Protein AF-0000000075677876 (afdb_homodimer)

Foldseek 3Di:
DPPLDAADWDADPVQAIEGEPVPDDDDLVVVLVNVVSVLVVCLVVVRFKYKYKYFPVRCVNVVSCVVVPWDWADDDPTTTMIMDTRDPPDDDPDDGDDFEWEKEFEQEAEPLQWTKWFWWDCPPPDDTFTDTFITTDDPPDDRQRRHQVRCCQAWVWGKGFDFWLDKDWAAPPPPGGIYIYTY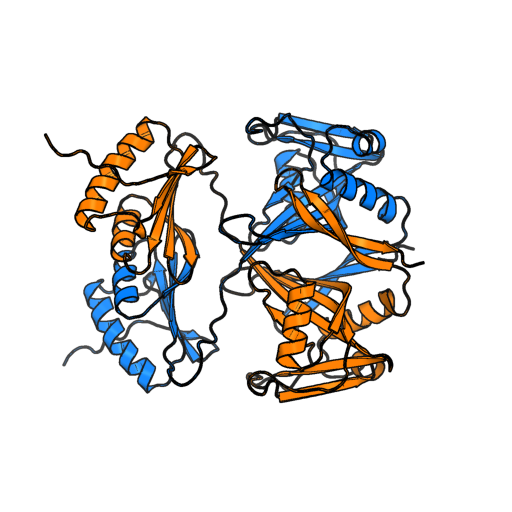TYIYTPDQHTDGDVNTTDDIDTGRLVCQLPPPRDDPVRNVSSVSCCCPPVPHQKGWDWDWDADPVVRHTDIDTDIDGHD/DPPLDAADWDADPVQAIEGEPVPDDDDLVVVLVNVVSVLVVCLVVVRFKYKYKYFPVRCVNVVSCVVVPWDWADDDPTTTMIMDTRDDPDDDPDDGDDFEWEKEFEQEAEPLQWTKWFWWDCPPPDDTFTDTFITTDDPPDDRQRRHQVRCCQAWVWGKGFDFWLDKDWAAPPPPGGIYIYTYTYIYTPDQHTDGDVNTTDDIDTGRLVCQLPPPRDDPVRNVSSVSCCCPPVPHQKGWDWDWDADPVVRHTDIDTDIDGHD

Organism: Branchiostoma floridae (NCBI:txid7739)

Secondary structure (DSSP, 8-state):
-----PPPEEE-TTS-EEEEGGG--S-HHHHHHHHHHHHHHHHHTT--EEEEEEEGGGTTHHHHHHHTT-EEEEEETTEEEEEEE--SSS---------EEEEEEEEEB-TTSEEEEEEES--SSS----B-SEEEPPTT--HHHHHHHHHHHHHS--EEEEEEEEEEEESS-STT-EEEEEEEEEEES-------TTTEEEEEEEEHHHHHT-TT--HHHHHHHHHHIIIIIS-SEEEEEEEEE-TTTSSEEEEEEEEE--/-----PPPEEE-TTS-EEEEGGG--S-HHHHHHHHHHHHHHHHHTT--EEEEEEEGGGTTHHHHHHHTT-EEEEEETTEEEEEEE--SSS---------EEEEEEEEEB-TTSEEEEEEES--SSS----B-SEEEPPTT--HHHHHHHHHHHHHS--EEEEEEEEEEEESS-STT-EEEEEEEEEEES-------TTTEEEEEEEEHHHHHT-TT--HHHHHHHHHHIIIIIS-SEEEEEEEEE-TTTSSEEEEEEEEE--

Solvent-accessible surface area (backbone atoms only — not comparable to full-atom values): 27722 Å² total; per-residue (Å²): 127,82,82,81,63,63,70,65,64,46,74,48,98,78,49,21,38,39,31,42,51,86,75,50,91,68,51,69,68,53,46,49,54,25,48,58,54,44,51,54,51,36,52,75,69,61,35,34,39,44,36,37,42,35,34,52,92,46,28,70,45,49,30,54,42,38,75,70,63,31,34,39,46,37,36,37,60,59,31,38,35,31,38,31,71,55,56,83,89,52,80,84,78,76,75,80,67,50,45,21,36,47,32,28,24,28,50,33,38,46,97,83,47,22,32,46,33,28,22,56,53,84,47,86,85,48,78,84,41,70,39,62,34,43,44,71,54,56,86,74,53,50,70,57,56,36,13,31,51,29,27,26,60,47,32,46,29,46,45,44,74,69,34,46,58,35,35,34,50,44,57,63,63,59,98,63,19,29,34,35,42,38,35,32,33,25,40,54,77,50,83,62,76,43,67,29,74,89,58,31,66,44,70,47,77,36,50,42,70,56,55,60,64,38,84,69,49,49,64,60,58,38,50,50,45,48,44,41,45,54,31,65,76,68,36,51,44,43,32,35,78,45,81,41,66,32,83,88,73,72,41,69,33,42,31,39,30,79,38,75,49,134,128,82,82,83,63,64,69,64,62,47,72,48,98,79,48,21,38,40,30,42,53,85,75,49,92,68,54,67,69,53,46,49,54,25,48,57,54,44,50,55,50,36,51,76,70,61,34,34,38,43,35,38,42,35,33,50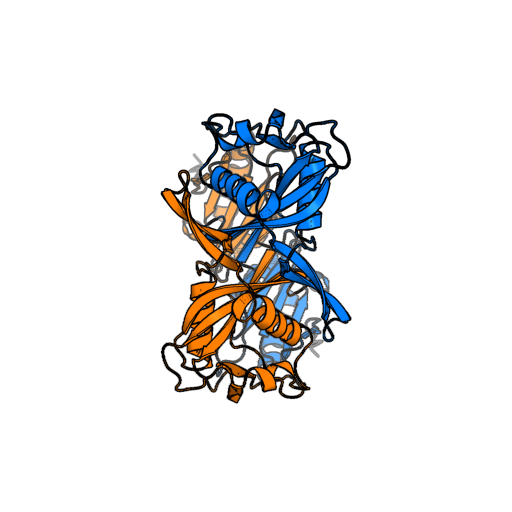,93,46,28,70,46,50,32,53,42,38,77,69,63,32,33,37,46,37,35,37,60,58,28,40,35,30,38,32,71,55,59,83,88,54,81,83,78,75,75,80,66,49,45,22,35,47,32,26,24,28,49,32,39,46,95,83,49,22,32,46,33,29,22,57,53,84,48,86,84,50,77,84,42,70,40,62,35,41,44,71,52,54,85,75,53,51,69,59,55,36,14,31,51,30,27,26,59,48,34,46,30,47,44,44,73,70,33,45,56,36,34,34,50,44,57,64,64,59,98,65,19,27,34,34,42,38,35,29,33,24,39,53,79,50,84,62,77,44,68,29,74,88,57,31,67,43,71,47,76,36,50,42,71,56,54,62,65,37,85,68,50,50,63,62,57,37,50,50,45,48,46,42,46,53,31,64,75,68,36,51,44,44,32,33,76,45,81,42,66,31,82,88,75,72,42,72,34,44,31,39,30,80,38,78,48,132

InterPro domains:
  IPR000086 NUDIX hydrolase domain [PF00293] (102-216)
  IPR000086 NUDIX hydrolase domain [PS51462] (99-230)
  IPR003293 Nudix hydrolase 6-like [PR01356] (58-76)
  IPR003293 Nudix hydrolase 6-like [PR01356] (97-115)
  IPR003293 Nudix hydrolase 6-like [PR01356] (156-179)
  IPR003293 Nudix hydrolase 6-like [PR01356] (184-208)
  IPR003293 Nudix hydrolase 6-like [PTHR13994] (10-256)
  IPR015797 NUDIX hydrolase-like domain superfamily [SSF55811] (69-221)
  IPR020084 NUDIX hydrolase, conserved site [PS00893] (135-156)
  IPR020476 NUDIX hydrolase [PR00502] (130-144)
  IPR020476 NUDIX hydrolase [PR00502] (144-159)
  IPR040618 Pre-nudix hydrolase domain [PF18290] (9-86)

pLDDT: mean 92.0, std 10.9, range [31.62, 98.88]

Sequence (524 aa):
MAEDSQLLCRKDRYGGVIVETIKQECSAEEFKNKLEADLMKWQENGVRGVWIKISLKDAEIVPIAAQNGFEFHHAHKDYVMMIRWLPTDEPNMIPGYAAHYVGVAGFVVNDQNEVLVIQEKYTHSMQAHWKLPGGLAEPGEDLADTARREVLEETGVDAEFLSLLCFRHQHNFSFGCSDMYFVCHMKPKNVDITICEQEVSKCQWMPFEEYLSHPSLTETNRFIAQTFKSTVLQGSSRIATTDVPSIRTGKSYLLYSIHNCPMAEDSQLLCRKDRYGGVIVETIKQECSAEEFKNKLEADLMKWQENGVRGVWIKISLKDAEIVPIAAQNGFEFHHAHKDYVMMIRWLPTDEPNMIPGYAAHYVGVAGFVVNDQNEVLVIQEKYTHSMQAHWKLPGGLAEPGEDLADTARREVLEETGVDAEFLSLLCFRHQHNFSFGCSDMYFVCHMKPKNVDITICEQEVSKCQWMPFEEYLSHPSLTETNRFIAQTFKSTVLQGSSRIATTDVPSIRTGKSYLLYSIHNCP

Radius of gyration: 25.84 Å; Cα contacts (8 Å, |Δi|>4): 1151; chains: 2; bounding box: 58×76×54 Å

Structure (mmCIF, N/CA/C/O backbone):
data_AF-0000000075677876-model_v1
#
loop_
_entity.id
_entity.type
_entity.pdbx_description
1 polymer 'Nudix hydrolase 8-like isoform X2'
#
loop_
_atom_site.group_PDB
_atom_site.id
_atom_site.type_symbol
_atom_site.label_atom_id
_atom_site.label_alt_id
_atom_site.label_comp_id
_atom_site.label_asym_id
_atom_site.label_entity_id
_atom_site.label_seq_id
_atom_site.pdbx_PDB_ins_code
_atom_site.Cartn_x
_atom_site.Cartn_y
_atom_site.Cartn_z
_atom_site.occupancy
_atom_site.B_iso_or_equiv
_atom_site.auth_seq_id
_atom_site.auth_comp_id
_atom_site.auth_asym_id
_atom_site.auth_atom_id
_atom_site.pdbx_PDB_model_num
ATOM 1 N N . MET A 1 1 ? -25.578 43.75 6.047 1 31.62 1 MET A N 1
ATOM 2 C CA . MET A 1 1 ? -26.141 42.406 6.098 1 31.62 1 MET A CA 1
ATOM 3 C C . MET A 1 1 ? -25.078 41.344 5.82 1 31.62 1 MET A C 1
ATOM 5 O O . MET A 1 1 ? -24.297 41.5 4.883 1 31.62 1 MET A O 1
ATOM 9 N N . ALA A 1 2 ? -24.516 40.625 6.801 1 40.28 2 ALA A N 1
ATOM 10 C CA . ALA A 1 2 ? -23.188 40.031 6.84 1 40.28 2 ALA A CA 1
ATOM 11 C C . ALA A 1 2 ? -22.953 39.125 5.621 1 40.28 2 ALA A C 1
ATOM 13 O O . ALA A 1 2 ? -23.766 38.25 5.32 1 40.28 2 ALA A O 1
ATOM 14 N N . GLU A 1 3 ? -22.453 39.375 4.535 1 42.19 3 GLU A N 1
ATOM 15 C CA . GLU A 1 3 ? -22.156 38.688 3.281 1 42.19 3 GLU A CA 1
ATOM 16 C C . GLU A 1 3 ? -21.75 37.219 3.525 1 42.19 3 GLU A C 1
ATOM 18 O O . GLU A 1 3 ? -20.703 36.969 4.141 1 42.19 3 GLU A O 1
ATOM 23 N N . ASP A 1 4 ? -22.609 36.219 4.035 1 51.62 4 ASP A N 1
ATOM 24 C CA . ASP A 1 4 ? -22.734 34.844 4.551 1 51.62 4 ASP A CA 1
ATOM 25 C C . ASP A 1 4 ? -21.781 33.906 3.832 1 51.62 4 ASP A C 1
ATOM 27 O O . ASP A 1 4 ? -22.156 33.281 2.848 1 51.62 4 ASP A O 1
ATOM 31 N N . SER A 1 5 ? -20.578 34.25 3.34 1 74.12 5 SER A N 1
ATOM 32 C CA . SER A 1 5 ? -19.766 33.688 2.268 1 74.12 5 SER A CA 1
ATOM 33 C C . SER A 1 5 ? -19.203 32.344 2.652 1 74.12 5 SER A C 1
ATOM 35 O O . SER A 1 5 ? -18.438 32.219 3.615 1 74.12 5 SER A O 1
ATOM 37 N N . GLN A 1 6 ? -19.859 31.344 2.461 1 90.25 6 GLN A N 1
ATOM 38 C CA . GLN A 1 6 ? -19.562 29.922 2.615 1 90.25 6 GLN A CA 1
ATOM 39 C C . GLN A 1 6 ? -18.25 29.562 1.931 1 90.25 6 GLN A C 1
ATOM 41 O O . GLN A 1 6 ? -17.828 30.234 0.986 1 90.25 6 GLN A O 1
ATOM 46 N N . LEU A 1 7 ? -17.578 28.672 2.574 1 96.44 7 LEU A N 1
ATOM 47 C CA . LEU A 1 7 ? -16.391 28.125 1.91 1 96.44 7 LEU A CA 1
ATOM 48 C C . LEU A 1 7 ? -16.766 27.484 0.579 1 96.44 7 LEU A C 1
ATOM 50 O O . LEU A 1 7 ? -17.812 26.828 0.472 1 96.44 7 LEU A O 1
ATOM 54 N N . LEU A 1 8 ? -15.961 27.781 -0.414 1 96.38 8 LEU A N 1
ATOM 55 C CA . LEU A 1 8 ? -16.109 27.031 -1.651 1 96.38 8 LEU A CA 1
ATOM 56 C C . LEU A 1 8 ? -15.844 25.547 -1.417 1 96.38 8 LEU A C 1
ATOM 58 O O . LEU A 1 8 ? -14.82 25.172 -0.829 1 96.38 8 LEU A O 1
ATOM 62 N N . CYS A 1 9 ? -16.828 24.688 -1.738 1 96.31 9 CYS A N 1
ATOM 63 C CA . CYS A 1 9 ? -16.656 23.25 -1.511 1 96.31 9 CYS A CA 1
ATOM 64 C C . CYS A 1 9 ? -17.375 22.438 -2.578 1 96.31 9 CYS A C 1
ATOM 66 O O . CYS A 1 9 ? -18.156 22.984 -3.365 1 96.31 9 CYS A O 1
ATOM 68 N N . ARG A 1 10 ? -17.031 21.234 -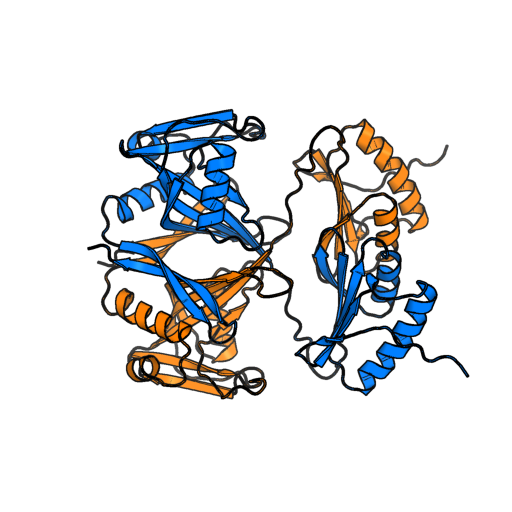2.783 1 96.31 10 ARG A N 1
ATOM 69 C CA . ARG A 1 10 ? -17.734 20.281 -3.646 1 96.31 10 ARG A CA 1
ATOM 70 C C . ARG A 1 10 ? -18.219 19.078 -2.855 1 96.31 10 ARG A C 1
ATOM 72 O O . ARG A 1 10 ? -17.641 18.719 -1.828 1 96.31 10 ARG A O 1
ATOM 79 N N . LYS A 1 11 ? -19.234 18.422 -3.379 1 94 11 LYS A N 1
ATOM 80 C CA . LYS A 1 11 ? -19.781 17.234 -2.73 1 94 11 LYS A CA 1
ATOM 81 C C . LYS A 1 11 ? -19.062 15.969 -3.186 1 94 11 LYS A C 1
ATOM 83 O O . LYS A 1 11 ? -18.625 15.875 -4.336 1 94 11 LYS A O 1
ATOM 88 N N . ASP A 1 12 ? -18.891 15.094 -2.285 1 89 12 ASP A N 1
ATOM 89 C CA . ASP A 1 12 ? -18.359 13.797 -2.691 1 89 12 ASP A CA 1
ATOM 90 C C . ASP A 1 12 ? -19.484 12.773 -2.865 1 89 12 ASP A C 1
ATOM 92 O O . ASP A 1 12 ? -20.656 13.094 -2.672 1 89 12 ASP A O 1
ATOM 96 N N . ARG A 1 13 ? -19.219 11.547 -3.312 1 84.38 13 ARG A N 1
ATOM 97 C CA . ARG A 1 13 ? -20.203 10.539 -3.672 1 84.38 13 ARG A CA 1
ATOM 98 C C . ARG A 1 13 ? -20.797 9.875 -2.43 1 84.38 13 ARG A C 1
ATOM 100 O O . ARG A 1 13 ? -21.719 9.062 -2.529 1 84.38 13 ARG A O 1
ATOM 107 N N . TYR A 1 14 ? -20.344 10.242 -1.224 1 86.5 14 TYR A N 1
ATOM 108 C CA . TYR A 1 14 ? -20.766 9.578 0.001 1 86.5 14 TYR A CA 1
ATOM 109 C C . TYR A 1 14 ? -21.562 10.531 0.892 1 86.5 14 TYR A C 1
ATOM 111 O O . TYR A 1 14 ? -21.734 10.273 2.086 1 86.5 14 TYR A O 1
ATOM 119 N N . GLY A 1 15 ? -21.891 11.656 0.288 1 90.81 15 GLY A N 1
ATOM 120 C CA . GLY A 1 15 ? -22.641 12.641 1.052 1 90.81 15 GLY A CA 1
ATOM 121 C C . GLY A 1 15 ? -21.766 13.562 1.877 1 90.81 15 GLY A C 1
ATOM 122 O O . GLY A 1 15 ? -22.234 14.172 2.838 1 90.81 15 GLY A O 1
ATOM 123 N N . GLY A 1 16 ? -20.5 13.617 1.547 1 94.94 16 GLY A N 1
ATOM 124 C CA . GLY A 1 16 ? -19.578 14.508 2.225 1 94.94 16 GLY A CA 1
ATOM 125 C C . GLY A 1 16 ? -19.25 15.742 1.413 1 94.94 16 GLY A C 1
ATOM 126 O O . GLY A 1 16 ? -19.844 15.984 0.365 1 94.94 16 GLY A O 1
ATOM 127 N N . VAL A 1 17 ? -18.422 16.547 2.008 1 97.19 17 VAL A N 1
ATOM 128 C CA . VAL A 1 17 ? -17.984 17.781 1.354 1 97.19 17 VAL A CA 1
ATOM 129 C C . VAL A 1 17 ? -16.469 17.875 1.385 1 97.19 17 VAL A C 1
ATOM 131 O O . VAL A 1 17 ? -15.828 17.438 2.342 1 97.19 17 VAL A O 1
ATOM 134 N N . ILE A 1 18 ? -15.93 18.469 0.309 1 97.81 18 ILE A N 1
ATOM 135 C CA . ILE A 1 18 ? -14.484 18.656 0.197 1 97.81 18 ILE A CA 1
ATOM 136 C C . ILE A 1 18 ? -14.172 20.125 0.017 1 97.81 18 ILE A C 1
ATOM 138 O O . ILE A 1 18 ? -14.688 20.781 -0.896 1 97.81 18 ILE A O 1
ATOM 142 N N . VAL A 1 19 ? -13.367 20.625 0.889 1 98.38 19 VAL A N 1
ATOM 143 C CA . VAL A 1 19 ? -12.883 22 0.835 1 98.38 19 VAL A CA 1
ATOM 144 C C . VAL A 1 19 ? -11.391 22.016 0.485 1 98.38 19 VAL A C 1
ATOM 146 O O . VAL A 1 19 ? -10.602 21.281 1.079 1 98.38 19 VAL A O 1
ATOM 149 N N . GLU A 1 20 ? -11.031 22.828 -0.438 1 98.25 20 GLU A N 1
ATOM 150 C CA . GLU A 1 20 ? -9.625 23 -0.801 1 98.25 20 GLU A CA 1
ATOM 151 C C . GLU A 1 20 ? -9.164 24.438 -0.522 1 98.25 20 GLU A C 1
ATOM 153 O O . GLU A 1 20 ? -9.727 25.391 -1.063 1 98.25 20 GLU A O 1
ATOM 158 N N . THR A 1 21 ? -8.164 24.547 0.207 1 98.25 21 THR A N 1
ATOM 159 C CA . THR A 1 21 ? -7.73 25.875 0.615 1 98.25 21 THR A CA 1
ATOM 160 C C . THR A 1 21 ? -7.246 26.688 -0.589 1 98.25 21 THR A C 1
ATOM 162 O O . THR A 1 21 ? -7.438 27.891 -0.649 1 98.25 21 THR A O 1
ATOM 165 N N . ILE A 1 22 ? -6.66 26.016 -1.54 1 96.56 22 ILE A N 1
ATOM 166 C CA . ILE A 1 22 ? -6.074 26.688 -2.697 1 96.56 22 ILE A CA 1
ATOM 167 C C . ILE A 1 22 ? -7.172 27.375 -3.502 1 96.56 22 ILE A C 1
ATOM 169 O O . ILE A 1 22 ? -6.895 28.297 -4.281 1 96.56 22 ILE A O 1
ATOM 173 N N . LYS A 1 23 ? -8.352 26.953 -3.324 1 96.06 23 LYS A N 1
ATOM 174 C CA . LYS A 1 23 ? -9.469 27.5 -4.098 1 96.06 23 LYS A CA 1
ATOM 175 C C . LYS A 1 23 ? -10.18 28.609 -3.33 1 96.06 23 LYS A C 1
ATOM 177 O O . LYS A 1 23 ? -11.125 29.219 -3.844 1 96.06 23 LYS A O 1
ATOM 182 N N . GLN A 1 24 ? -9.781 28.75 -2.119 1 95.31 24 GLN A N 1
ATOM 183 C CA . GLN A 1 24 ? -10.414 29.766 -1.282 1 95.31 24 GLN A CA 1
ATOM 184 C C . GLN A 1 24 ? -9.758 31.125 -1.466 1 95.31 24 GLN A C 1
ATOM 186 O O . GLN A 1 24 ? -8.531 31.219 -1.601 1 95.31 24 GLN A O 1
ATOM 191 N N . GLU A 1 25 ? -10.523 32.188 -1.552 1 91.19 25 GLU A N 1
ATOM 192 C CA . GLU A 1 25 ? -10.031 33.562 -1.588 1 91.19 25 GLU A CA 1
ATOM 193 C C . GLU A 1 25 ? -10.359 34.281 -0.296 1 91.19 25 GLU A C 1
ATOM 195 O O . GLU A 1 25 ? -11.203 35.188 -0.289 1 91.19 25 GLU A O 1
ATOM 200 N N . CYS A 1 26 ? -9.711 33.938 0.766 1 91.81 26 CYS A N 1
ATOM 201 C CA . CYS A 1 26 ? -9.945 34.594 2.049 1 91.81 26 CYS A CA 1
ATOM 202 C C . CYS A 1 26 ? -8.75 34.406 2.982 1 91.81 26 CYS A C 1
ATOM 204 O O . CYS A 1 26 ? -7.906 33.531 2.748 1 91.81 26 CYS A O 1
ATOM 206 N N . SER A 1 27 ? -8.641 35.219 3.941 1 94.19 27 SER A N 1
ATOM 207 C CA . SER A 1 27 ? -7.598 35.125 4.961 1 94.19 27 SER A CA 1
ATOM 208 C C . SER A 1 27 ? -7.852 33.938 5.898 1 94.19 27 SER A C 1
ATOM 210 O O . SER A 1 27 ? -8.945 33.375 5.895 1 94.19 27 SER A O 1
ATOM 212 N N . ALA A 1 28 ? -6.887 33.562 6.672 1 95.69 28 ALA A N 1
ATOM 213 C CA . ALA A 1 28 ? -7.02 32.469 7.637 1 95.69 28 ALA A CA 1
ATOM 214 C C . ALA A 1 28 ? -8.133 32.75 8.641 1 95.69 28 ALA A C 1
ATOM 216 O O . ALA A 1 28 ? -8.875 31.844 9.023 1 95.69 28 ALA A O 1
ATOM 217 N N . GLU A 1 29 ? -8.164 33.969 9.055 1 95.25 29 GLU A N 1
ATOM 218 C CA . GLU A 1 29 ? -9.195 34.375 10 1 95.25 29 GLU A CA 1
ATOM 219 C C . GLU A 1 29 ? -10.586 34.25 9.383 1 95.25 29 GLU A C 1
ATOM 221 O O . GLU A 1 29 ? -11.516 33.781 10.031 1 95.25 29 GLU A O 1
ATOM 226 N N . GLU A 1 30 ? -10.672 34.719 8.188 1 96.19 30 GLU A N 1
ATOM 227 C CA . GLU A 1 30 ? -11.938 34.562 7.477 1 96.19 30 GLU A CA 1
ATOM 228 C C . GLU A 1 30 ? -12.297 33.094 7.281 1 96.19 30 GLU A C 1
ATOM 230 O O . GLU A 1 30 ? -13.461 32.719 7.414 1 96.19 30 GLU A O 1
ATOM 235 N N . PHE A 1 31 ? -11.312 32.344 6.961 1 97.5 31 PHE A N 1
ATOM 236 C CA . PHE A 1 31 ? -11.516 30.906 6.785 1 97.5 31 PHE A CA 1
ATOM 237 C C . PHE A 1 31 ? -12.07 30.281 8.055 1 97.5 31 PHE A C 1
ATOM 239 O O . PHE A 1 31 ? -13.008 29.484 8 1 97.5 31 PHE A O 1
ATOM 246 N N . LYS A 1 32 ? -11.477 30.625 9.148 1 97.44 32 LYS A N 1
ATOM 247 C CA . LYS A 1 32 ? -11.914 30.109 10.438 1 97.44 32 LYS A CA 1
ATOM 248 C C . LYS A 1 32 ? -13.398 30.391 10.672 1 97.44 32 LYS A C 1
ATOM 250 O O . LYS A 1 32 ? -14.164 29.5 11.016 1 97.44 32 LYS A O 1
ATOM 255 N N . ASN A 1 33 ? -13.781 31.609 10.453 1 96.75 33 ASN A N 1
ATOM 256 C CA . ASN A 1 33 ? -15.172 32.031 10.672 1 96.75 33 ASN A CA 1
ATOM 257 C C . ASN A 1 33 ? -16.125 31.297 9.734 1 96.75 33 ASN A C 1
ATOM 259 O O . ASN A 1 33 ? -17.172 30.812 10.156 1 96.75 33 ASN A O 1
ATOM 263 N N . LYS A 1 34 ? -15.695 31.266 8.5 1 97.25 34 LYS A N 1
ATOM 264 C CA . LYS A 1 34 ? -16.516 30.562 7.52 1 97.25 34 LYS A CA 1
ATOM 265 C C . LYS A 1 34 ? -16.641 29.078 7.855 1 97.25 34 LYS A C 1
ATOM 267 O O . LYS A 1 34 ? -17.734 28.5 7.742 1 97.25 34 LYS A O 1
ATOM 272 N N . LEU A 1 35 ? -15.562 28.453 8.242 1 97.88 35 LEU A N 1
ATOM 273 C CA . LEU A 1 35 ? -15.547 27.031 8.578 1 97.88 35 LEU A CA 1
ATOM 274 C C . LEU A 1 35 ? -16.516 26.734 9.711 1 97.88 35 LEU A C 1
ATOM 276 O O . LEU A 1 35 ? -17.312 25.797 9.625 1 97.88 35 LEU A O 1
ATOM 280 N N . GLU A 1 36 ? -16.484 27.5 10.773 1 97.31 36 GLU A N 1
ATOM 281 C CA . GLU A 1 36 ? -17.344 27.297 11.93 1 97.31 36 GLU A CA 1
ATOM 282 C C . GLU A 1 36 ? -18.812 27.406 11.555 1 97.31 36 GLU A C 1
ATOM 284 O O . GLU A 1 36 ? -19.625 26.594 11.969 1 97.31 36 GLU A O 1
ATOM 289 N N . ALA A 1 37 ? -19.109 28.406 10.734 1 96.75 37 ALA A N 1
ATOM 290 C CA . ALA A 1 37 ? -20.469 28.578 10.273 1 96.75 37 ALA A CA 1
ATOM 291 C C . ALA A 1 37 ? -20.906 27.422 9.375 1 96.75 37 ALA A C 1
ATOM 293 O O . ALA A 1 37 ? -22.016 26.891 9.539 1 96.75 37 ALA A O 1
ATOM 294 N N . ASP A 1 38 ? -20.062 27.047 8.453 1 97.62 38 ASP A N 1
ATOM 295 C CA . ASP A 1 38 ? -20.375 25.984 7.496 1 97.62 38 ASP A CA 1
ATOM 296 C C . ASP A 1 38 ? -20.531 24.641 8.203 1 97.62 38 ASP A C 1
ATOM 298 O O . ASP A 1 38 ? -21.375 23.828 7.812 1 97.62 38 ASP A O 1
ATOM 302 N N . LEU A 1 39 ? -19.75 24.406 9.227 1 97.25 39 LEU A N 1
ATOM 303 C CA . LEU A 1 39 ? -19.828 23.156 9.961 1 97.25 39 LEU A CA 1
ATOM 304 C C . LEU A 1 39 ? -21.219 22.984 10.586 1 97.25 39 LEU A C 1
ATOM 306 O O . LEU A 1 39 ? -21.781 21.891 10.57 1 97.25 39 LEU A O 1
ATOM 310 N N . MET A 1 40 ? -21.734 24.031 11.125 1 95.88 40 MET A N 1
ATOM 311 C CA . MET A 1 40 ? -23.078 23.984 11.695 1 95.88 40 MET A CA 1
ATOM 312 C C . MET A 1 40 ? -24.109 23.672 10.625 1 95.88 40 MET A C 1
ATOM 314 O O . MET A 1 40 ? -24.969 22.828 10.82 1 95.88 40 MET A O 1
ATOM 318 N N . LYS A 1 41 ? -23.969 24.328 9.547 1 96.38 41 LYS A N 1
ATOM 319 C CA . LYS A 1 41 ? -24.906 24.125 8.438 1 96.38 41 LYS A CA 1
ATOM 320 C C . LYS A 1 41 ? -24.797 22.703 7.895 1 96.38 41 LYS A C 1
ATOM 322 O O . LYS A 1 41 ? -25.812 22.078 7.609 1 96.38 41 LYS A O 1
ATOM 327 N N . TRP A 1 42 ? -23.562 22.25 7.672 1 96.94 42 TRP A N 1
ATOM 328 C CA . TRP A 1 42 ? -23.344 20.906 7.145 1 96.94 42 TRP A CA 1
ATOM 329 C C . TRP A 1 42 ? -23.922 19.859 8.078 1 96.94 42 TRP A C 1
ATOM 331 O O . TRP A 1 42 ? -24.531 18.875 7.625 1 96.94 42 TRP A O 1
ATOM 341 N N . GLN A 1 43 ? -23.75 20.062 9.352 1 95.25 43 GLN A N 1
ATOM 342 C CA . GLN A 1 43 ? -24.312 19.141 10.328 1 95.25 43 GLN A CA 1
ATOM 343 C C . GLN A 1 43 ? -25.828 19.094 10.234 1 95.25 43 GLN A C 1
ATOM 345 O O . GLN A 1 43 ? -26.422 18.016 10.242 1 95.25 43 GLN A O 1
ATOM 350 N N . GLU A 1 44 ? -26.469 20.188 10.133 1 94.94 44 GLU A N 1
ATOM 351 C CA . GLU A 1 44 ? -27.922 20.297 10.039 1 94.94 44 GLU A CA 1
ATOM 352 C C . GLU A 1 44 ? -28.438 19.672 8.758 1 94.94 44 GLU A C 1
ATOM 354 O O . GLU A 1 44 ? -29.547 19.109 8.734 1 94.94 44 GLU A O 1
ATOM 359 N N . ASN A 1 45 ? -27.594 19.734 7.73 1 95.5 45 ASN A N 1
ATOM 360 C CA . ASN A 1 45 ? -28.031 19.266 6.418 1 95.5 45 ASN A CA 1
ATOM 361 C C . ASN A 1 45 ? -27.672 17.797 6.199 1 95.5 45 ASN A C 1
ATOM 363 O O . ASN A 1 45 ? -27.828 17.266 5.098 1 95.5 45 ASN A O 1
ATOM 367 N N . GLY A 1 46 ? -27.016 17.25 7.168 1 94.5 46 GLY A N 1
ATOM 368 C CA . GLY A 1 46 ? -26.797 15.82 7.125 1 94.5 46 GLY A CA 1
ATOM 369 C C . GLY A 1 46 ? -25.531 15.438 6.371 1 94.5 46 GLY A C 1
ATOM 370 O O . GLY A 1 46 ? -25.422 14.32 5.855 1 94.5 46 GLY A O 1
ATOM 371 N N . VAL A 1 47 ? -24.672 16.438 6.254 1 95.62 47 VAL A N 1
ATOM 372 C CA . VAL A 1 47 ? -23.375 16.109 5.66 1 95.62 47 VAL A CA 1
ATOM 373 C C . VAL A 1 47 ? -22.641 15.094 6.531 1 95.62 47 VAL A C 1
ATOM 375 O O . VAL A 1 47 ? -22.641 15.203 7.758 1 95.62 47 VAL A O 1
ATOM 378 N N . ARG A 1 48 ? -21.984 14.086 5.961 1 94.19 48 ARG A N 1
ATOM 379 C CA . ARG A 1 48 ? -21.391 12.977 6.707 1 94.19 48 ARG A CA 1
ATOM 380 C C . ARG A 1 48 ? -19.938 13.273 7.051 1 94.19 48 ARG A C 1
ATOM 382 O O . ARG A 1 48 ? -19.594 13.422 8.227 1 94.19 48 ARG A O 1
ATOM 389 N N . GLY A 1 49 ? -19.078 13.32 6.012 1 96.12 49 GLY A N 1
ATOM 390 C CA . GLY A 1 49 ? -17.688 13.641 6.223 1 96.12 49 GLY A CA 1
ATOM 391 C C . GLY A 1 49 ? -17.266 14.945 5.562 1 96.12 49 GLY A C 1
ATOM 392 O O . GLY A 1 49 ? -17.656 15.227 4.426 1 96.12 49 GLY A O 1
ATOM 393 N N . VAL A 1 50 ? -16.516 15.773 6.301 1 97.88 50 VAL A N 1
ATOM 394 C CA . VAL A 1 50 ? -15.984 17.031 5.766 1 97.88 50 VAL A CA 1
ATOM 395 C C . VAL A 1 50 ? -14.469 16.906 5.602 1 97.88 50 VAL A C 1
ATOM 397 O O . VAL A 1 50 ? -13.742 16.719 6.582 1 97.88 50 VAL A O 1
ATOM 400 N N . TRP A 1 51 ? -14.062 17.062 4.383 1 98.12 51 TRP A N 1
ATOM 401 C CA . TRP A 1 51 ? -12.641 17 4.055 1 98.12 51 TRP A CA 1
ATOM 402 C C . TRP A 1 51 ? -12.086 18.406 3.83 1 98.12 51 TRP A C 1
ATOM 404 O O . TRP A 1 51 ? -12.727 19.25 3.201 1 98.12 51 TRP A O 1
ATOM 414 N N . ILE A 1 52 ? -10.898 18.609 4.324 1 98.69 52 ILE A N 1
ATOM 415 C CA . ILE A 1 52 ? -10.172 19.828 3.988 1 98.69 52 ILE A CA 1
ATOM 416 C C . ILE A 1 52 ? -8.789 19.469 3.451 1 98.69 52 ILE A C 1
ATOM 418 O O . ILE A 1 52 ? -7.973 18.875 4.16 1 98.69 52 ILE A O 1
ATOM 422 N N . LYS A 1 53 ? -8.602 19.766 2.219 1 98.56 53 LYS A N 1
ATOM 423 C CA . LYS A 1 53 ? -7.277 19.688 1.618 1 98.56 53 LYS A CA 1
ATOM 424 C C . LYS A 1 53 ? -6.492 20.969 1.838 1 98.56 53 LYS A C 1
ATOM 426 O O . LYS A 1 53 ? -6.777 22 1.21 1 98.56 53 LYS A O 1
ATOM 431 N N . ILE A 1 54 ? -5.535 20.922 2.658 1 98.88 54 ILE A N 1
ATOM 432 C CA . ILE A 1 54 ? -4.801 22.109 3.051 1 98.88 54 ILE A CA 1
ATOM 433 C C . ILE A 1 54 ? -3.438 22.125 2.361 1 98.88 54 ILE A C 1
ATOM 435 O O . ILE A 1 54 ? -2.59 21.266 2.629 1 98.88 54 ILE A O 1
ATOM 439 N N . SER A 1 55 ? -3.221 23.109 1.552 1 98.56 55 SER A N 1
ATOM 440 C CA . SER A 1 55 ? -1.943 23.266 0.863 1 98.56 55 SER A CA 1
ATOM 441 C C . SER A 1 55 ? -0.836 23.656 1.831 1 98.56 55 SER A C 1
ATOM 443 O O . SER A 1 55 ? -1.1 24.297 2.859 1 98.56 55 SER A O 1
ATOM 445 N N . LEU A 1 56 ? 0.33 23.297 1.43 1 98.62 56 LEU A N 1
ATOM 446 C CA . LEU A 1 56 ? 1.486 23.641 2.252 1 98.62 56 LEU A CA 1
ATOM 447 C C . LEU A 1 56 ? 1.571 25.141 2.471 1 98.62 56 LEU A C 1
ATOM 449 O O . LEU A 1 56 ? 1.903 25.594 3.568 1 98.62 56 LEU A O 1
ATOM 453 N N . LYS A 1 57 ? 1.25 25.953 1.528 1 97.38 57 LYS A N 1
ATOM 454 C CA . LYS A 1 57 ? 1.312 27.406 1.627 1 97.38 57 LYS A CA 1
ATOM 455 C C . LYS A 1 57 ? 0.256 27.938 2.594 1 97.38 57 LYS A C 1
ATOM 457 O O . LYS A 1 57 ? 0.348 29.078 3.059 1 97.38 57 LYS A O 1
ATOM 462 N N . ASP A 1 58 ? -0.77 27.125 2.842 1 98.31 58 ASP A N 1
ATOM 463 C CA . ASP A 1 58 ? -1.856 27.5 3.74 1 98.31 58 ASP A CA 1
ATOM 464 C C . ASP A 1 58 ? -1.748 26.766 5.07 1 98.31 58 ASP A C 1
ATOM 466 O O . ASP A 1 58 ? -2.76 26.5 5.727 1 98.31 58 ASP A O 1
ATOM 470 N N . ALA A 1 59 ? -0.564 26.406 5.477 1 98.56 59 ALA A N 1
ATOM 471 C CA . ALA A 1 59 ? -0.329 25.562 6.648 1 98.56 59 ALA A CA 1
ATOM 472 C C . ALA A 1 59 ? -0.958 26.172 7.898 1 98.56 59 ALA A C 1
ATOM 474 O O . ALA A 1 59 ? -1.229 25.469 8.875 1 98.56 59 ALA A O 1
ATOM 475 N N . GLU A 1 60 ? -1.179 27.453 7.934 1 98.19 60 GLU A N 1
ATOM 476 C CA . GLU A 1 60 ? -1.78 28.125 9.078 1 98.19 60 GLU A CA 1
ATOM 477 C C . GLU A 1 60 ? -3.217 27.672 9.305 1 98.19 60 GLU A C 1
ATOM 479 O O . GLU A 1 60 ? -3.785 27.891 10.375 1 98.19 60 GLU A O 1
ATOM 484 N N . ILE A 1 61 ? -3.807 27.031 8.32 1 98.69 61 ILE A N 1
ATOM 485 C CA . ILE A 1 61 ? -5.18 26.547 8.422 1 98.69 61 ILE A CA 1
ATOM 486 C C . ILE A 1 61 ? -5.211 25.25 9.211 1 98.69 61 ILE A C 1
ATOM 488 O O . ILE A 1 61 ? -6.254 24.859 9.734 1 98.69 61 ILE A O 1
ATOM 492 N N . VAL A 1 62 ? -4.09 24.516 9.344 1 98.88 62 VAL A N 1
ATOM 493 C CA . VAL A 1 62 ? -4.035 23.203 9.984 1 98.88 62 VAL A CA 1
ATOM 494 C C . VAL A 1 62 ? -4.461 23.328 11.445 1 98.88 62 VAL A C 1
ATOM 496 O O . VAL A 1 62 ? -5.348 22.594 11.898 1 98.88 62 VAL A O 1
ATOM 499 N N . PRO A 1 63 ? -3.891 24.297 12.242 1 98.62 63 PRO A N 1
ATOM 500 C CA . PRO A 1 63 ? -4.355 24.406 13.625 1 98.62 63 PRO A CA 1
ATOM 501 C C . PRO A 1 63 ? -5.816 24.828 13.727 1 98.62 63 PRO A C 1
ATOM 503 O O . PRO A 1 63 ? -6.516 24.453 14.664 1 98.62 63 PRO A O 1
ATOM 506 N N . ILE A 1 64 ? -6.285 25.625 12.789 1 98.62 64 ILE A N 1
ATOM 507 C CA . ILE A 1 64 ? -7.688 26.031 12.75 1 98.62 64 ILE A CA 1
ATOM 508 C C . ILE A 1 64 ? -8.578 24.797 12.594 1 98.62 64 ILE A C 1
ATOM 510 O O . ILE A 1 64 ? -9.555 24.641 13.328 1 98.62 64 ILE A O 1
ATOM 514 N N . ALA A 1 65 ? -8.242 23.953 11.617 1 98.75 65 ALA A N 1
ATOM 515 C CA . ALA A 1 65 ? -8.992 22.719 11.383 1 98.75 65 ALA A CA 1
ATOM 516 C C . ALA A 1 65 ? -8.953 21.828 12.609 1 98.75 65 ALA A C 1
ATOM 518 O O . ALA A 1 65 ? -9.984 21.297 13.031 1 98.75 65 ALA A O 1
ATOM 519 N N . ALA A 1 66 ? -7.758 21.656 13.195 1 98.69 66 ALA A N 1
ATOM 520 C CA . ALA A 1 66 ? -7.598 20.812 14.367 1 98.69 66 ALA A CA 1
ATOM 521 C C . ALA A 1 66 ? -8.484 21.281 15.516 1 98.69 66 ALA A C 1
ATOM 523 O O . ALA A 1 66 ? -9.141 20.484 16.188 1 98.69 66 ALA A O 1
ATOM 524 N N . GLN A 1 67 ? -8.5 22.562 15.75 1 98.12 67 GLN A N 1
ATOM 525 C CA . GLN A 1 67 ? -9.289 23.156 16.828 1 98.12 67 GLN A CA 1
ATOM 526 C C . GLN A 1 67 ? -10.781 22.953 16.594 1 98.12 67 GLN A C 1
ATOM 528 O O . GLN A 1 67 ? -11.586 23.031 17.516 1 98.12 67 GLN A O 1
ATOM 533 N N . ASN A 1 68 ? -11.125 22.766 15.328 1 98.19 68 ASN A N 1
ATOM 534 C CA . ASN A 1 68 ? -12.531 22.562 14.984 1 98.19 68 ASN A CA 1
ATOM 535 C C . ASN A 1 68 ? -12.859 21.078 14.828 1 98.19 68 ASN A C 1
ATOM 537 O O . ASN A 1 68 ? -13.812 20.719 14.141 1 98.19 68 ASN A O 1
ATOM 541 N N . GLY A 1 69 ? -12.055 20.203 15.32 1 97.69 69 GLY A N 1
ATOM 542 C CA . GLY A 1 69 ? -12.406 18.797 15.477 1 97.69 69 GLY A CA 1
ATOM 543 C C . GLY A 1 69 ? -11.906 17.938 14.336 1 97.69 69 GLY A C 1
ATOM 544 O O . GLY A 1 69 ? -12.258 16.75 14.25 1 97.69 69 GLY A O 1
ATOM 545 N N . PHE A 1 70 ? -11.156 18.531 13.445 1 98.62 70 PHE A N 1
ATOM 546 C CA . PHE A 1 70 ? -10.602 17.734 12.352 1 98.62 70 PHE A CA 1
ATOM 547 C C . PHE A 1 70 ? -9.383 16.938 12.812 1 98.62 70 PHE A C 1
ATOM 549 O O . PHE A 1 70 ? -8.625 17.406 13.664 1 98.62 70 PHE A O 1
ATOM 556 N N . GLU A 1 71 ? -9.195 15.75 12.234 1 98.31 71 GLU A N 1
ATOM 557 C CA . GLU A 1 71 ? -8.008 14.922 12.414 1 98.31 71 GLU A CA 1
ATOM 558 C C . GLU A 1 71 ? -7.27 14.727 11.094 1 98.31 71 GLU A C 1
ATOM 560 O O . GLU A 1 71 ? -7.816 14.992 10.023 1 98.31 71 GLU A O 1
ATOM 565 N N . PHE A 1 72 ? -6.031 14.305 11.203 1 98.69 72 PHE A N 1
ATOM 566 C CA . PHE A 1 72 ? -5.273 14.047 9.984 1 98.69 72 PHE A CA 1
ATOM 567 C C . PHE A 1 72 ? -5.754 12.773 9.305 1 98.69 72 PHE A C 1
ATOM 569 O O . PHE A 1 72 ? -6.215 11.844 9.977 1 98.69 72 PHE A O 1
ATOM 576 N N . HIS A 1 73 ? -5.66 12.711 8.023 1 97.88 73 HIS A N 1
ATOM 577 C CA . HIS A 1 73 ? -5.957 11.477 7.297 1 97.88 73 HIS A CA 1
ATOM 578 C C . HIS A 1 73 ? -4.738 10.992 6.52 1 97.88 73 HIS A C 1
ATOM 580 O O . HIS A 1 73 ? -4.277 9.867 6.719 1 97.88 73 HIS A O 1
ATOM 586 N N . HIS A 1 74 ? -4.203 11.797 5.629 1 97.88 74 HIS A N 1
ATOM 587 C CA . HIS A 1 74 ? -2.988 11.516 4.875 1 97.88 74 HIS A CA 1
ATOM 588 C C . HIS A 1 74 ? -2.318 12.797 4.402 1 97.88 74 HIS A C 1
ATOM 590 O O . HIS A 1 74 ? -2.871 13.891 4.57 1 97.88 74 HIS A O 1
ATOM 596 N N . ALA A 1 75 ? -1.112 12.625 3.861 1 98.31 75 ALA A N 1
ATOM 597 C CA . ALA A 1 75 ? -0.412 13.812 3.361 1 98.31 75 ALA A CA 1
ATOM 598 C C . ALA A 1 75 ? 0.454 13.461 2.154 1 98.31 75 ALA A C 1
ATOM 600 O O . ALA A 1 75 ? 0.833 12.305 1.966 1 98.31 75 ALA A O 1
ATOM 601 N N . HIS A 1 76 ? 0.644 14.406 1.352 1 96.06 76 HIS A N 1
ATOM 602 C CA . HIS A 1 76 ? 1.638 14.453 0.286 1 96.06 76 HIS A CA 1
ATOM 603 C C . HIS A 1 76 ? 2.572 15.648 0.456 1 96.06 76 HIS A C 1
ATOM 605 O O . HIS A 1 76 ? 2.363 16.484 1.338 1 96.06 76 HIS A O 1
ATOM 611 N N . LYS A 1 77 ? 3.471 15.672 -0.406 1 95.94 77 LYS A N 1
ATOM 612 C CA . LYS A 1 77 ? 4.523 16.672 -0.266 1 95.94 77 LYS A CA 1
ATOM 613 C C . LYS A 1 77 ? 3.934 18.078 -0.176 1 95.94 77 LYS A C 1
ATOM 615 O O . LYS A 1 77 ? 4.395 18.906 0.62 1 95.94 77 LYS A O 1
ATOM 620 N N . ASP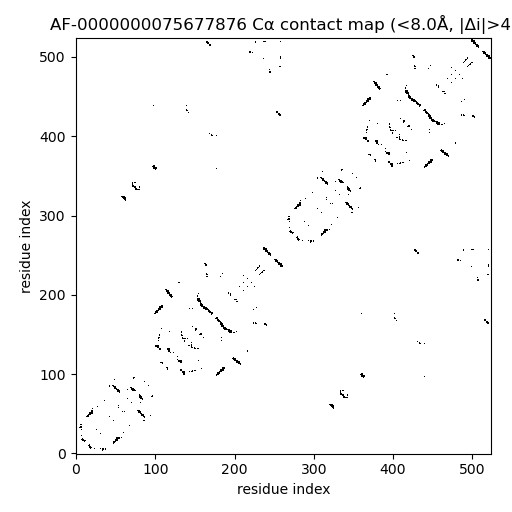 A 1 78 ? 2.826 18.359 -0.84 1 97.25 78 ASP A N 1
ATOM 621 C CA . ASP A 1 78 ? 2.377 19.734 -1.007 1 97.25 78 ASP A CA 1
ATOM 622 C C . ASP A 1 78 ? 1.059 19.969 -0.277 1 97.25 78 ASP A C 1
ATOM 624 O O . ASP A 1 78 ? 0.523 21.094 -0.299 1 97.25 78 ASP A O 1
ATOM 628 N N . TYR A 1 79 ? 0.542 18.922 0.378 1 98.38 79 TYR A N 1
ATOM 629 C CA . TYR A 1 79 ? -0.7 19.172 1.102 1 98.38 79 TYR A CA 1
ATOM 630 C C . TYR A 1 79 ? -0.907 18.141 2.199 1 98.38 79 TYR A C 1
ATOM 632 O O . TYR A 1 79 ? -0.286 17.078 2.182 1 98.38 79 TYR A O 1
ATOM 640 N N . VAL A 1 80 ? -1.715 18.453 3.109 1 98.81 80 VAL A N 1
ATOM 641 C CA . VAL A 1 80 ? -2.232 17.531 4.109 1 98.81 80 VAL A CA 1
ATOM 642 C C . VAL A 1 80 ? -3.758 17.5 4.047 1 98.81 80 VAL A C 1
ATOM 644 O O . VAL A 1 80 ? -4.398 18.531 3.865 1 98.81 80 VAL A O 1
ATOM 647 N N . MET A 1 81 ? -4.293 16.312 4.066 1 98.69 81 MET A N 1
ATOM 648 C CA . MET A 1 81 ? -5.738 16.109 4.086 1 98.69 81 MET A CA 1
ATOM 649 C C . MET A 1 81 ? -6.234 15.875 5.508 1 98.69 81 MET A C 1
ATOM 651 O O . MET A 1 81 ? -5.738 14.992 6.211 1 98.69 81 MET A O 1
ATOM 655 N N . MET A 1 82 ? -7.16 16.656 5.93 1 98.81 82 MET A N 1
ATOM 656 C CA . MET A 1 82 ? -7.793 16.484 7.234 1 98.81 82 MET A CA 1
ATOM 657 C C . MET A 1 82 ? -9.281 16.188 7.078 1 98.81 82 MET A C 1
ATOM 659 O O . MET A 1 82 ? -9.891 16.547 6.066 1 98.81 82 MET A O 1
ATOM 663 N N . ILE A 1 83 ? -9.867 15.531 8.102 1 98.25 83 ILE A N 1
ATOM 664 C CA . ILE A 1 83 ? -11.242 15.07 7.949 1 98.25 83 ILE A CA 1
ATOM 665 C C . ILE A 1 83 ? -11.969 15.156 9.289 1 98.25 83 ILE A C 1
ATOM 667 O O . ILE A 1 83 ? -11.352 15.023 10.352 1 98.25 83 ILE A O 1
ATOM 671 N N . ARG A 1 84 ? -13.188 15.406 9.242 1 97.88 84 ARG A N 1
ATOM 672 C CA . ARG A 1 84 ? -14.086 15.352 10.391 1 97.88 84 ARG A CA 1
ATOM 673 C C . ARG A 1 84 ? -15.383 14.633 10.039 1 97.88 84 ARG A C 1
ATOM 675 O O . ARG A 1 84 ? -16.062 15.008 9.086 1 97.88 84 ARG A O 1
ATOM 682 N N . TRP A 1 85 ? -15.688 13.547 10.734 1 97.25 85 TRP A N 1
ATOM 683 C CA . TRP A 1 85 ? -16.953 12.828 10.617 1 97.25 85 TRP A CA 1
ATOM 684 C C . TRP A 1 85 ? -18.047 13.523 11.422 1 97.25 85 TRP A C 1
ATOM 686 O O . TRP A 1 85 ? -17.891 13.766 12.617 1 97.25 85 TRP A O 1
ATOM 696 N N . LEU A 1 86 ? -19.156 13.875 10.867 1 96.38 86 LEU A N 1
ATOM 697 C CA . LEU A 1 86 ? -20.109 14.773 11.508 1 96.38 86 LEU A CA 1
ATOM 698 C C . LEU A 1 86 ? -21.203 13.977 12.211 1 96.38 86 LEU A C 1
ATOM 700 O O . LEU A 1 86 ? -21.641 14.344 13.297 1 96.38 86 LEU A O 1
ATOM 704 N N . PRO A 1 87 ? -21.688 12.867 11.57 1 93.81 87 PRO A N 1
ATOM 705 C CA . PRO A 1 87 ? -22.766 12.148 12.25 1 93.81 87 PRO A CA 1
ATOM 706 C C . PRO A 1 87 ? -22.359 11.656 13.633 1 93.81 87 PRO A C 1
ATOM 708 O O . PRO A 1 87 ? -21.234 11.203 13.828 1 93.81 87 PRO A O 1
ATOM 711 N N . THR A 1 88 ? -23.234 11.703 14.508 1 91.12 88 THR A N 1
ATOM 712 C CA . THR A 1 88 ? -22.953 11.281 15.883 1 91.12 88 THR A CA 1
ATOM 713 C C . THR A 1 88 ? -23.672 9.977 16.203 1 91.12 88 THR A C 1
ATOM 715 O O . THR A 1 88 ? -23.359 9.32 17.203 1 91.12 88 THR A O 1
ATOM 718 N N . ASP A 1 89 ? -24.578 9.539 15.359 1 90.19 89 ASP A N 1
ATOM 719 C CA . ASP A 1 89 ? -25.422 8.383 15.625 1 90.19 89 ASP A CA 1
ATOM 720 C C . ASP A 1 89 ? -24.938 7.16 14.852 1 90.19 89 ASP A C 1
ATOM 722 O O . ASP A 1 89 ? -25.578 6.105 14.875 1 90.19 89 ASP A O 1
ATOM 726 N N . GLU A 1 90 ? -23.953 7.312 14.086 1 86.88 90 GLU A N 1
ATOM 727 C CA . GLU A 1 90 ? -23.344 6.191 13.375 1 86.88 90 GLU A CA 1
ATOM 728 C C . GLU A 1 90 ? -21.828 6.223 13.5 1 86.88 90 GLU A C 1
ATOM 730 O O . GLU A 1 90 ? -21.234 7.293 13.68 1 86.88 90 GLU A O 1
ATOM 735 N N . PRO A 1 91 ? -21.25 5.113 13.477 1 87.06 91 PRO A N 1
ATOM 736 C CA . PRO A 1 91 ? -19.797 5.086 13.594 1 87.06 91 PRO A CA 1
ATOM 737 C C . PRO A 1 91 ? -19.078 5.703 12.391 1 87.06 91 PRO A C 1
ATOM 739 O O . PRO A 1 91 ? -19.656 5.762 11.297 1 87.06 91 PRO A O 1
ATOM 742 N N . ASN A 1 92 ? -17.891 6.242 12.617 1 89.06 92 ASN A N 1
ATOM 743 C CA . ASN A 1 92 ? -17.062 6.758 11.539 1 89.06 92 ASN A CA 1
ATOM 744 C C . ASN A 1 92 ? -16.703 5.668 10.531 1 89.06 92 ASN A C 1
ATOM 746 O O . ASN A 1 92 ? -16.062 4.68 10.883 1 89.06 92 ASN A O 1
ATOM 750 N N . MET A 1 93 ? -17.047 5.762 9.305 1 82.88 93 MET A N 1
ATOM 751 C CA . MET A 1 93 ? -16.891 4.734 8.281 1 82.88 93 MET A CA 1
ATOM 752 C C . MET A 1 93 ? -15.812 5.129 7.281 1 82.88 93 MET A C 1
ATOM 754 O O . MET A 1 93 ? -15.68 4.504 6.227 1 82.88 93 MET A O 1
ATOM 758 N N . ILE A 1 94 ? -15.094 6.223 7.605 1 87.94 94 ILE A N 1
ATOM 759 C CA . ILE A 1 94 ? -14.047 6.676 6.695 1 87.94 94 ILE A CA 1
ATOM 760 C C . ILE A 1 94 ? -12.883 5.684 6.711 1 87.94 94 ILE A C 1
ATOM 762 O O . ILE A 1 94 ? -12.297 5.418 7.762 1 87.94 94 ILE A O 1
ATOM 766 N N . PRO A 1 95 ? -12.609 5.121 5.555 1 86.88 95 PRO A N 1
ATOM 767 C CA . PRO A 1 95 ? -11.484 4.184 5.531 1 86.88 95 PRO A CA 1
ATOM 768 C C . PRO A 1 95 ? -10.141 4.867 5.766 1 86.88 95 PRO A C 1
ATOM 770 O O . PRO A 1 95 ? -10 6.062 5.504 1 86.88 95 PRO A O 1
ATOM 773 N N . GLY A 1 96 ? -9.242 4.152 6.281 1 91.44 96 GLY A N 1
ATOM 774 C CA . GLY A 1 96 ? -7.879 4.645 6.406 1 91.44 96 GLY A CA 1
ATOM 775 C C . GLY A 1 96 ? -7.195 4.855 5.07 1 91.44 96 GLY A C 1
ATOM 776 O O . GLY A 1 96 ? -7.812 4.695 4.016 1 91.44 96 GLY A O 1
ATOM 777 N N . TYR A 1 97 ? -5.992 5.344 5.102 1 94.12 97 TYR A N 1
ATOM 778 C CA . TYR A 1 97 ? -5.188 5.594 3.91 1 94.12 97 TYR A CA 1
ATOM 779 C C . TYR A 1 97 ? -4.367 4.367 3.539 1 94.12 97 TYR A C 1
ATOM 781 O O . TYR A 1 97 ? -4.277 3.412 4.316 1 94.12 97 TYR A O 1
ATOM 789 N N . ALA A 1 98 ? -3.777 4.348 2.311 1 94.88 98 ALA A N 1
ATOM 790 C CA . ALA A 1 98 ? -2.904 3.277 1.836 1 94.88 98 ALA A CA 1
ATOM 791 C C . ALA A 1 98 ? -1.795 2.986 2.842 1 94.88 98 ALA A C 1
ATOM 793 O O . ALA A 1 98 ? -1.239 3.908 3.445 1 94.88 98 ALA A O 1
ATOM 794 N N . ALA A 1 99 ? -1.49 1.66 2.986 1 94.5 99 ALA A N 1
ATOM 795 C CA . ALA A 1 99 ? -0.555 1.283 4.043 1 94.5 99 ALA A CA 1
ATOM 796 C C . ALA A 1 99 ? 0.456 0.256 3.543 1 94.5 99 ALA A C 1
ATOM 798 O O . ALA A 1 99 ? 1.044 -0.484 4.336 1 94.5 99 ALA A O 1
ATOM 799 N N . HIS A 1 100 ? 0.629 0.121 2.256 1 96.75 100 HIS A N 1
ATOM 800 C CA . HIS A 1 100 ? 1.57 -0.86 1.727 1 96.75 100 HIS A CA 1
ATOM 801 C C . HIS A 1 100 ? 2.537 -0.218 0.737 1 96.75 100 HIS A C 1
ATOM 803 O O . HIS A 1 100 ? 2.119 0.532 -0.147 1 96.75 100 HIS A O 1
ATOM 809 N N . TYR A 1 101 ? 3.777 -0.483 0.935 1 96.31 101 TYR A N 1
ATOM 810 C CA . TYR A 1 101 ? 4.781 -0.265 -0.101 1 96.31 101 TYR A CA 1
ATOM 811 C C . TYR A 1 101 ? 4.805 -1.424 -1.091 1 96.31 101 TYR A C 1
ATOM 813 O O . TYR A 1 101 ? 4.438 -2.551 -0.747 1 96.31 101 TYR A O 1
ATOM 821 N N . VAL A 1 102 ? 5.207 -1.128 -2.285 1 97.44 102 VAL A N 1
ATOM 822 C CA . VAL A 1 102 ? 5.41 -2.172 -3.283 1 97.44 102 VAL A CA 1
ATOM 823 C C . VAL A 1 102 ? 6.801 -2.031 -3.9 1 97.44 102 VAL A C 1
ATOM 825 O O . VAL A 1 102 ? 7.125 -1.001 -4.496 1 97.44 102 VAL A O 1
ATOM 828 N N . GLY A 1 103 ? 7.637 -2.982 -3.652 1 97.44 103 GLY A N 1
ATOM 829 C CA . GLY A 1 103 ? 8.914 -3.125 -4.332 1 97.44 103 GLY A CA 1
ATOM 830 C C . GLY A 1 103 ? 8.898 -4.191 -5.41 1 97.44 103 GLY A C 1
ATOM 831 O O . GLY A 1 103 ? 8.188 -5.191 -5.293 1 97.44 103 GLY A O 1
ATOM 832 N N . VAL A 1 104 ? 9.703 -3.965 -6.402 1 98.44 104 VAL A N 1
ATOM 833 C CA . VAL A 1 104 ? 9.75 -4.906 -7.52 1 98.44 104 VAL A CA 1
ATOM 834 C C . VAL A 1 104 ? 11.203 -5.188 -7.891 1 98.44 104 VAL A C 1
ATOM 836 O O . VAL A 1 104 ? 12.031 -4.273 -7.918 1 98.44 104 VAL A O 1
ATOM 839 N N . ALA A 1 105 ? 11.484 -6.398 -8.148 1 98.19 105 ALA A N 1
ATOM 840 C CA . ALA A 1 105 ? 12.797 -6.805 -8.648 1 98.19 105 ALA A CA 1
ATOM 841 C C . ALA A 1 105 ? 12.68 -7.484 -10.016 1 98.19 105 ALA A C 1
ATOM 843 O O . ALA A 1 105 ? 11.68 -8.156 -10.297 1 98.19 105 ALA A O 1
ATOM 844 N N . GLY A 1 106 ? 13.711 -7.27 -10.766 1 98.62 106 GLY A N 1
ATOM 845 C CA . GLY A 1 106 ? 13.852 -8.008 -12.008 1 98.62 106 GLY A CA 1
ATOM 846 C C . GLY A 1 106 ? 14.797 -9.188 -11.891 1 98.62 106 GLY A C 1
ATOM 847 O O . GLY A 1 106 ? 15.984 -9.016 -11.617 1 98.62 106 GLY A O 1
ATOM 848 N N . PHE A 1 107 ? 14.266 -10.375 -12.008 1 98.75 107 PHE A N 1
ATOM 849 C CA . PHE A 1 107 ? 15.062 -11.586 -12.188 1 98.75 107 PHE A CA 1
ATOM 850 C C . PHE A 1 107 ? 15.336 -11.836 -13.664 1 98.75 107 PHE A C 1
ATOM 852 O O . PHE A 1 107 ? 14.602 -12.586 -14.32 1 98.75 107 PHE A O 1
ATOM 859 N N . VAL A 1 108 ? 16.406 -11.242 -14.141 1 98.81 108 VAL A N 1
ATOM 860 C CA . VAL A 1 108 ? 16.703 -11.211 -15.57 1 98.81 108 VAL A CA 1
ATOM 861 C C . VAL A 1 108 ? 17.656 -12.344 -15.922 1 98.81 108 VAL A C 1
ATOM 863 O O . VAL A 1 108 ? 18.766 -12.422 -15.383 1 98.81 108 VAL A O 1
ATOM 866 N N . VAL A 1 109 ? 17.266 -13.203 -16.828 1 98.56 109 VAL A N 1
ATOM 867 C CA . VAL A 1 109 ? 18.094 -14.328 -17.25 1 98.56 109 VAL A CA 1
ATOM 868 C C . VAL A 1 109 ? 18.312 -14.273 -18.766 1 98.56 109 VAL A C 1
ATOM 870 O O . VAL A 1 109 ? 17.359 -14.141 -19.531 1 98.56 109 VAL A O 1
ATOM 873 N N . ASN A 1 110 ? 19.547 -14.32 -19.172 1 98.19 110 ASN A N 1
ATOM 874 C CA . ASN A 1 110 ? 19.844 -14.25 -20.594 1 98.19 110 ASN A CA 1
ATOM 875 C C . ASN A 1 110 ? 19.875 -15.633 -21.234 1 98.19 110 ASN A C 1
ATOM 877 O O . ASN A 1 110 ? 19.609 -16.641 -20.578 1 98.19 110 ASN A O 1
ATOM 881 N N . ASP A 1 111 ? 20.203 -15.688 -22.5 1 96.75 111 ASP A N 1
ATOM 882 C CA . ASP A 1 111 ? 20.141 -16.922 -23.266 1 96.75 111 ASP A CA 1
ATOM 883 C C . ASP A 1 111 ? 21.219 -17.906 -22.828 1 96.75 111 ASP A C 1
ATOM 885 O O . ASP A 1 111 ? 21.141 -19.094 -23.141 1 96.75 111 ASP A O 1
ATOM 889 N N . GLN A 1 112 ? 22.234 -17.438 -22.172 1 97.06 112 GLN A N 1
ATOM 890 C CA . GLN A 1 112 ? 23.312 -18.281 -21.688 1 97.06 112 GLN A CA 1
ATOM 891 C C . GLN A 1 112 ? 23.016 -18.781 -20.281 1 97.06 112 GLN A C 1
ATOM 893 O O . GLN A 1 112 ? 23.906 -19.328 -19.609 1 97.06 112 GLN A O 1
ATOM 898 N N . ASN A 1 113 ? 21.812 -18.531 -19.781 1 97.12 113 ASN A N 1
ATOM 899 C CA . ASN A 1 113 ? 21.375 -18.922 -18.453 1 97.12 113 ASN A CA 1
ATOM 900 C C . ASN A 1 113 ? 22.172 -18.234 -17.359 1 97.12 113 ASN A C 1
ATOM 902 O O . ASN A 1 113 ? 22.578 -18.859 -16.391 1 97.12 113 ASN A O 1
ATOM 906 N N . GLU A 1 114 ? 22.453 -17.031 -17.594 1 98.25 114 GLU A N 1
ATOM 907 C CA . GLU A 1 114 ? 23.078 -16.172 -16.594 1 98.25 114 GLU A CA 1
ATOM 908 C C . GLU A 1 114 ? 22.062 -15.188 -16.016 1 98.25 114 GLU A C 1
ATOM 910 O O . GLU A 1 114 ? 21.203 -14.68 -16.734 1 98.25 114 GLU A O 1
ATOM 915 N N . VAL A 1 115 ? 22.188 -14.906 -14.711 1 98.31 115 VAL A N 1
ATOM 916 C CA . VAL A 1 115 ? 21.281 -13.992 -14.016 1 98.31 115 VAL A CA 1
ATOM 917 C C . VAL A 1 115 ? 21.969 -12.641 -13.82 1 98.31 115 VAL A C 1
ATOM 919 O O . VAL A 1 115 ? 23.156 -12.586 -13.469 1 98.31 115 VAL A O 1
ATOM 922 N N . LEU A 1 116 ? 21.266 -11.578 -14.023 1 98.44 116 LEU A N 1
ATOM 923 C CA . LEU A 1 116 ? 21.781 -10.227 -13.828 1 98.44 116 LEU A CA 1
ATOM 924 C C . LEU A 1 116 ? 21.734 -9.836 -12.352 1 98.44 116 LEU A C 1
ATOM 926 O O . LEU A 1 116 ? 20.656 -9.812 -11.75 1 98.44 116 LEU A O 1
ATOM 930 N N . VAL A 1 117 ? 22.875 -9.539 -11.758 1 97 117 VAL A N 1
ATOM 931 C CA . VAL A 1 117 ? 22.938 -9.242 -10.328 1 97 117 VAL A CA 1
ATOM 932 C C . VAL A 1 117 ? 23.734 -7.961 -10.102 1 97 117 VAL A C 1
ATOM 934 O O . VAL A 1 117 ? 24.578 -7.59 -10.922 1 97 117 VAL A O 1
ATOM 937 N N . ILE A 1 118 ? 23.406 -7.293 -8.969 1 95.19 118 ILE A N 1
ATOM 938 C CA . ILE A 1 118 ? 24.062 -6.023 -8.664 1 95.19 118 ILE A CA 1
ATOM 939 C C . ILE A 1 118 ? 24.547 -6.031 -7.223 1 95.19 118 ILE A C 1
ATOM 941 O O . ILE A 1 118 ? 24.141 -6.879 -6.426 1 95.19 118 ILE A O 1
ATOM 945 N N . GLN A 1 119 ? 25.484 -5.195 -6.938 1 91 119 GLN A N 1
ATOM 946 C CA . GLN A 1 119 ? 25.891 -4.801 -5.59 1 91 119 GLN A CA 1
ATOM 947 C C . GLN A 1 119 ? 25.688 -3.303 -5.375 1 91 119 GLN A C 1
ATOM 949 O O . GLN A 1 119 ? 26.062 -2.492 -6.219 1 91 119 GLN A O 1
ATOM 954 N N . GLU A 1 120 ? 25.062 -2.994 -4.293 1 84.31 120 GLU A N 1
ATOM 955 C CA . GLU A 1 120 ? 24.797 -1.584 -4.02 1 84.31 120 GLU A CA 1
ATOM 956 C C . GLU A 1 120 ? 26.047 -0.886 -3.492 1 84.31 120 GLU A C 1
ATOM 958 O O . GLU A 1 120 ? 26.922 -1.526 -2.904 1 84.31 120 GLU A O 1
ATOM 963 N N . LYS A 1 121 ? 26.203 0.395 -3.754 1 75.56 121 LYS A N 1
ATOM 964 C CA . LYS A 1 121 ? 27.328 1.199 -3.318 1 75.56 121 LYS A CA 1
ATOM 965 C C . LYS A 1 121 ? 27.312 1.399 -1.805 1 75.56 121 LYS A C 1
ATOM 967 O O . LYS A 1 121 ? 28.359 1.304 -1.149 1 75.56 121 LYS A O 1
ATOM 972 N N . TYR A 1 122 ? 26.219 1.948 -1.293 1 61.09 122 TYR A N 1
ATOM 973 C CA . TYR A 1 122 ? 26.219 2.32 0.117 1 61.09 122 TYR A CA 1
ATOM 974 C C . TYR A 1 122 ? 25.688 1.18 0.979 1 61.09 122 TYR A C 1
ATOM 976 O O . TYR A 1 122 ? 24.484 0.957 1.054 1 61.09 122 TYR A O 1
ATOM 984 N N . THR A 1 123 ? 26.531 0.073 1.115 1 58.12 123 THR A N 1
ATOM 985 C CA . THR A 1 123 ? 26.156 -1.012 2.014 1 58.12 123 THR A CA 1
ATOM 986 C C . THR A 1 123 ? 26.531 -0.674 3.455 1 58.12 123 THR A C 1
ATOM 988 O O . THR A 1 123 ? 27.656 -0.258 3.73 1 58.12 123 THR A O 1
ATOM 991 N N . HIS A 1 124 ? 25.562 0.164 4.031 1 49.56 124 HIS A N 1
ATOM 992 C CA . HIS A 1 124 ? 25.812 0.49 5.434 1 49.56 124 HIS A CA 1
ATOM 993 C C . HIS A 1 124 ? 26.484 -0.669 6.156 1 49.56 124 HIS A C 1
ATOM 995 O O . HIS A 1 124 ? 25.859 -1.351 6.973 1 49.56 124 HIS A O 1
ATOM 1001 N N . SER A 1 125 ? 27.641 -0.849 6.156 1 50.31 125 SER A N 1
ATOM 1002 C CA . SER A 1 125 ? 28.5 -1.676 7 1 50.31 125 SER A CA 1
ATOM 1003 C C . SER A 1 125 ? 28.406 -3.146 6.609 1 50.31 125 SER A C 1
ATOM 1005 O O . SER A 1 125 ? 29.109 -3.99 7.176 1 50.31 125 SER A O 1
ATOM 1007 N N . MET A 1 126 ? 27.375 -3.539 5.816 1 54.41 126 MET A N 1
ATOM 1008 C CA . MET A 1 126 ? 27.297 -4.977 5.574 1 54.41 126 MET A CA 1
ATOM 1009 C C . MET A 1 126 ? 28.078 -5.363 4.328 1 54.41 126 MET A C 1
ATOM 1011 O O . MET A 1 126 ? 28.328 -4.523 3.463 1 54.41 126 MET A O 1
ATOM 1015 N N . GLN A 1 127 ? 28.781 -6.457 4.402 1 57.97 127 GLN A N 1
ATOM 1016 C CA . GLN A 1 127 ? 29.484 -7.07 3.281 1 57.97 127 GLN A CA 1
ATOM 1017 C C . GLN A 1 127 ? 28.656 -6.98 2 1 57.97 127 GLN A C 1
ATOM 1019 O O . GLN A 1 127 ? 27.438 -7.148 2.029 1 57.97 127 GLN A O 1
ATOM 1024 N N . ALA A 1 128 ? 29.266 -6.469 0.963 1 65.06 128 ALA A N 1
ATOM 1025 C CA . ALA A 1 128 ? 28.656 -6.367 -0.365 1 65.06 128 ALA A CA 1
ATOM 1026 C C . ALA A 1 128 ? 27.938 -7.66 -0.736 1 65.06 128 ALA A C 1
ATOM 1028 O O . ALA A 1 128 ? 28.516 -8.75 -0.647 1 65.06 128 ALA A O 1
ATOM 1029 N N . HIS A 1 129 ? 26.625 -7.664 -0.743 1 81.81 129 HIS A N 1
ATOM 1030 C CA . HIS A 1 129 ? 25.859 -8.836 -1.164 1 81.81 129 HIS A CA 1
ATOM 1031 C C . HIS A 1 129 ? 25.203 -8.609 -2.518 1 81.81 129 HIS A C 1
ATOM 1033 O O . HIS A 1 129 ? 24.828 -7.48 -2.848 1 81.81 129 HIS A O 1
ATOM 1039 N N . TRP A 1 130 ? 25.297 -9.672 -3.307 1 88.69 130 TRP A N 1
ATOM 1040 C CA . TRP A 1 130 ? 24.625 -9.641 -4.602 1 88.69 130 TRP A CA 1
ATOM 1041 C C . TRP A 1 130 ? 23.109 -9.656 -4.426 1 88.69 130 TRP A C 1
ATOM 1043 O O . TRP A 1 130 ? 22.578 -10.43 -3.627 1 88.69 130 TRP A O 1
ATOM 1053 N N . LYS A 1 131 ? 22.516 -8.789 -5.051 1 92.19 131 LYS A N 1
ATOM 1054 C CA . LYS A 1 131 ? 21.062 -8.727 -5.031 1 92.19 131 LYS A CA 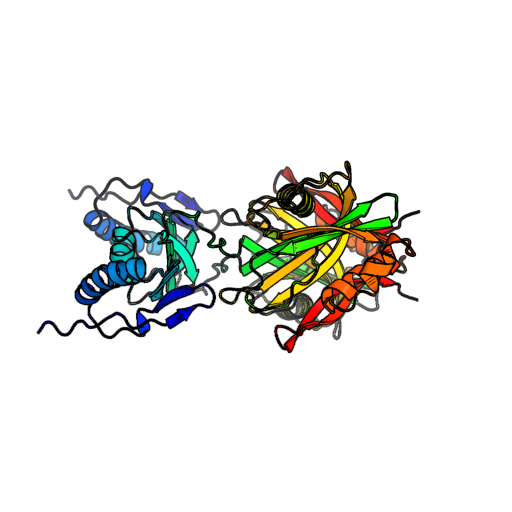1
ATOM 1055 C C . LYS A 1 131 ? 20.5 -8.547 -6.441 1 92.19 131 LYS A C 1
ATOM 1057 O O . LYS A 1 131 ? 21.25 -8.398 -7.402 1 92.19 131 LYS A O 1
ATOM 1062 N N . LEU A 1 132 ? 19.25 -8.641 -6.578 1 96.88 132 LEU A N 1
ATOM 1063 C CA . LEU A 1 132 ? 18.578 -8.398 -7.852 1 96.88 132 LEU A CA 1
ATOM 1064 C C . LEU A 1 132 ? 18.344 -6.91 -8.062 1 96.88 132 LEU A C 1
ATOM 1066 O O . LEU A 1 132 ? 18.078 -6.172 -7.109 1 96.88 132 LEU A O 1
ATOM 1070 N N . PRO A 1 133 ? 18.531 -6.469 -9.328 1 97.38 133 PRO A N 1
ATOM 1071 C CA . PRO A 1 133 ? 18.125 -5.086 -9.578 1 97.38 133 PRO A CA 1
ATOM 1072 C C . PRO A 1 133 ? 16.641 -4.848 -9.297 1 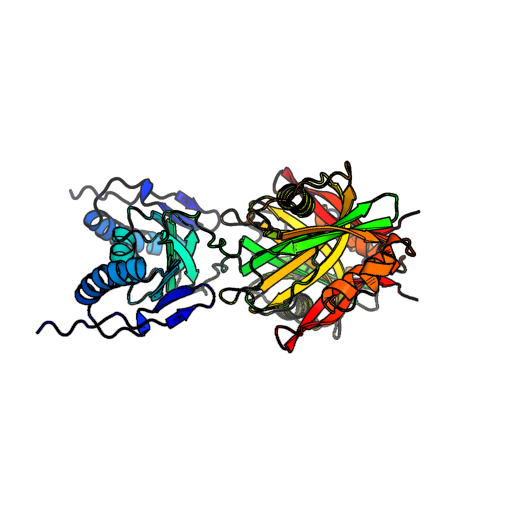97.38 133 PRO A C 1
ATOM 1074 O O . PRO A 1 133 ? 15.812 -5.715 -9.578 1 97.38 133 PRO A O 1
ATOM 1077 N N . GLY A 1 134 ? 16.266 -3.773 -8.758 1 96.81 134 GLY A N 1
ATOM 1078 C CA . GLY A 1 134 ? 14.883 -3.467 -8.414 1 96.81 134 GLY A CA 1
ATOM 1079 C C . GLY A 1 134 ? 14.742 -2.193 -7.609 1 96.81 134 GLY A C 1
ATOM 1080 O O . GLY A 1 134 ? 15.703 -1.447 -7.434 1 96.81 134 GLY A O 1
ATOM 1081 N N . GLY A 1 135 ? 13.523 -1.912 -7.145 1 95.38 135 GLY A N 1
ATOM 1082 C CA . GLY A 1 135 ? 13.211 -0.722 -6.367 1 95.38 135 GLY A CA 1
ATOM 1083 C C . GLY A 1 135 ? 11.734 -0.562 -6.09 1 95.38 135 GLY A C 1
ATOM 1084 O O . GLY A 1 135 ? 10.953 -1.497 -6.289 1 95.38 135 GLY A O 1
ATOM 1085 N N . LEU A 1 136 ? 11.383 0.587 -5.645 1 95.25 136 LEU A N 1
ATOM 1086 C CA . LEU A 1 136 ? 10 0.87 -5.285 1 95.25 136 LEU A CA 1
ATOM 1087 C C . LEU A 1 136 ? 9.18 1.22 -6.523 1 95.25 136 LEU A C 1
ATOM 1089 O O . LEU A 1 136 ? 9.656 1.928 -7.41 1 95.25 136 LEU A O 1
ATOM 1093 N N . ALA A 1 137 ? 7.965 0.721 -6.512 1 95.88 137 ALA A N 1
ATOM 1094 C CA . ALA A 1 137 ? 7.035 1.092 -7.578 1 95.88 137 ALA A CA 1
ATOM 1095 C C . ALA A 1 137 ? 6.59 2.545 -7.434 1 95.88 137 ALA A C 1
ATOM 1097 O O . ALA A 1 137 ? 6.312 3.01 -6.328 1 95.88 137 ALA A O 1
ATOM 1098 N N . GLU A 1 138 ? 6.555 3.291 -8.523 1 90.88 138 GLU A N 1
ATOM 1099 C CA . GLU A 1 138 ? 5.973 4.629 -8.547 1 90.88 138 GLU A CA 1
ATOM 1100 C C . GLU A 1 138 ? 4.457 4.566 -8.719 1 90.88 138 GLU A C 1
ATOM 1102 O O . GLU A 1 138 ? 3.93 3.596 -9.266 1 90.88 138 GLU A O 1
ATOM 1107 N N . PRO A 1 139 ? 3.816 5.617 -8.266 1 85.31 139 PRO A N 1
ATOM 1108 C CA . PRO A 1 139 ? 2.365 5.625 -8.453 1 85.31 139 PRO A CA 1
ATOM 1109 C C . PRO A 1 139 ? 1.962 5.441 -9.914 1 85.31 139 PRO A C 1
ATOM 1111 O O . PRO A 1 139 ? 2.514 6.102 -10.797 1 85.31 139 PRO A O 1
ATOM 1114 N N . GLY A 1 140 ? 0.997 4.465 -10.109 1 90.06 140 GLY A N 1
ATOM 1115 C CA . GLY A 1 140 ? 0.464 4.266 -11.445 1 90.06 140 GLY A CA 1
ATOM 1116 C C . GLY A 1 140 ? 1.238 3.238 -12.25 1 90.06 140 GLY A C 1
ATOM 1117 O O . GLY A 1 140 ? 0.845 2.891 -13.367 1 90.06 140 GLY A O 1
ATOM 1118 N N . GLU A 1 141 ? 2.303 2.674 -11.773 1 94.12 141 GLU A N 1
ATOM 1119 C CA . GLU A 1 141 ? 3.115 1.7 -12.5 1 94.12 141 GLU A CA 1
ATOM 1120 C C . GLU A 1 141 ? 2.627 0.276 -12.242 1 94.12 141 GLU A C 1
ATOM 1122 O O . GLU A 1 141 ? 2.373 -0.103 -11.102 1 94.12 141 GLU A O 1
ATOM 1127 N N . ASP A 1 142 ? 2.525 -0.403 -13.336 1 96.19 142 ASP A N 1
ATOM 1128 C CA . ASP A 1 142 ? 2.357 -1.846 -13.188 1 96.19 142 ASP A CA 1
ATOM 1129 C C . ASP A 1 142 ? 3.664 -2.506 -12.75 1 96.19 142 ASP A C 1
ATOM 1131 O O . ASP A 1 142 ? 4.742 -1.938 -12.93 1 96.19 142 ASP A O 1
ATOM 1135 N N . LEU A 1 143 ? 3.572 -3.729 -12.172 1 97.94 143 LEU A N 1
ATOM 1136 C CA . LEU A 1 143 ? 4.746 -4.438 -11.68 1 97.94 143 LEU A CA 1
ATOM 1137 C C . LEU A 1 143 ? 5.781 -4.613 -12.789 1 97.94 143 LEU A C 1
ATOM 1139 O O . LEU A 1 143 ? 6.973 -4.379 -12.57 1 97.94 143 LEU A O 1
ATOM 1143 N N . ALA A 1 144 ? 5.332 -4.973 -13.953 1 97.94 144 ALA A N 1
ATOM 1144 C CA . ALA A 1 144 ? 6.215 -5.188 -15.094 1 97.94 144 ALA A CA 1
ATOM 1145 C C . ALA A 1 144 ? 6.949 -3.9 -15.469 1 97.94 144 ALA A C 1
ATOM 1147 O O . ALA A 1 144 ? 8.148 -3.922 -15.75 1 97.94 144 ALA A O 1
ATOM 1148 N N . ASP A 1 145 ? 6.227 -2.809 -15.469 1 97.88 145 ASP A N 1
ATOM 1149 C CA . ASP A 1 145 ? 6.809 -1.518 -15.812 1 97.88 145 ASP A CA 1
ATOM 1150 C C . ASP A 1 145 ? 7.844 -1.085 -14.781 1 97.88 145 ASP A C 1
ATOM 1152 O O . ASP A 1 145 ? 8.898 -0.549 -15.133 1 97.88 145 ASP A O 1
ATOM 1156 N N . THR A 1 146 ? 7.508 -1.25 -13.555 1 98 146 THR A N 1
ATOM 1157 C CA . THR A 1 146 ? 8.453 -0.928 -12.484 1 98 146 THR A CA 1
ATOM 1158 C C . THR A 1 146 ? 9.734 -1.737 -12.641 1 98 146 THR A C 1
ATOM 1160 O O . THR A 1 146 ? 10.836 -1.184 -12.586 1 98 146 THR A O 1
ATOM 1163 N N . ALA A 1 147 ? 9.602 -3.055 -12.844 1 98.38 147 ALA A N 1
ATOM 1164 C CA . ALA A 1 147 ? 10.766 -3.924 -13 1 98.38 147 ALA A CA 1
ATOM 1165 C C . ALA A 1 147 ? 11.633 -3.473 -14.172 1 98.38 147 ALA A C 1
ATOM 1167 O O . ALA A 1 147 ? 12.852 -3.342 -14.031 1 98.38 147 ALA A O 1
ATOM 1168 N N . ARG A 1 148 ? 11.016 -3.246 -15.266 1 98.5 148 ARG A N 1
ATOM 1169 C CA . ARG A 1 148 ? 11.75 -2.832 -16.453 1 98.5 148 ARG A CA 1
ATOM 1170 C C . ARG A 1 148 ? 12.5 -1.53 -16.203 1 98.5 148 ARG A C 1
ATOM 1172 O O . ARG A 1 148 ? 13.68 -1.415 -16.547 1 98.5 148 ARG A O 1
ATOM 1179 N N . ARG A 1 149 ? 11.789 -0.562 -15.664 1 98.06 149 ARG A N 1
ATOM 1180 C CA . ARG A 1 149 ? 12.406 0.737 -15.406 1 98.06 149 ARG A CA 1
ATOM 1181 C C . ARG A 1 149 ? 13.602 0.602 -14.469 1 98.06 149 ARG A C 1
ATOM 1183 O O . ARG A 1 149 ? 14.68 1.139 -14.742 1 98.06 149 ARG A O 1
ATOM 1190 N N . GLU A 1 150 ? 13.461 -0.083 -13.359 1 97.38 150 GLU A N 1
ATOM 1191 C CA . GLU A 1 150 ? 14.516 -0.231 -12.367 1 97.38 150 GLU A CA 1
ATOM 1192 C C . GLU A 1 150 ? 15.711 -0.984 -12.938 1 97.38 150 GLU A C 1
ATOM 1194 O O . GLU A 1 150 ? 16.859 -0.629 -12.672 1 97.38 150 GLU A O 1
ATOM 1199 N N . VAL A 1 151 ? 15.469 -2.08 -13.672 1 98.19 151 VAL A N 1
ATOM 1200 C CA . VAL A 1 151 ? 16.547 -2.84 -14.289 1 98.19 151 VAL A CA 1
ATOM 1201 C C . VAL A 1 151 ? 17.328 -1.941 -15.25 1 98.19 151 VAL A C 1
ATOM 1203 O O . VAL A 1 151 ? 18.562 -1.905 -15.211 1 98.19 151 VAL A O 1
ATOM 1206 N N . LEU A 1 152 ? 16.578 -1.227 -16.031 1 98.12 152 LEU A N 1
ATOM 1207 C CA . LEU A 1 152 ? 17.203 -0.33 -17 1 98.12 152 LEU A CA 1
ATOM 1208 C C . LEU A 1 152 ? 18.016 0.752 -16.281 1 98.12 152 LEU A C 1
ATOM 1210 O O . LEU A 1 152 ? 19.172 1.008 -16.625 1 98.12 152 LEU A O 1
ATOM 1214 N N . GLU A 1 153 ? 17.438 1.394 -15.297 1 96.31 153 GLU A N 1
ATOM 1215 C CA . GLU A 1 153 ? 18.078 2.488 -14.57 1 96.31 153 GLU A CA 1
ATOM 1216 C C . GLU A 1 153 ? 19.344 2.021 -13.867 1 96.31 153 GLU A C 1
ATOM 1218 O O . GLU A 1 153 ? 20.359 2.717 -13.898 1 96.31 153 GLU A O 1
ATOM 1223 N N . GLU A 1 154 ? 19.297 0.837 -13.25 1 96.12 154 GLU A N 1
ATOM 1224 C CA . GLU A 1 154 ? 20.391 0.406 -12.398 1 96.12 154 GLU A CA 1
ATOM 1225 C C . GLU A 1 154 ? 21.469 -0.309 -13.203 1 96.12 154 GLU A C 1
ATOM 1227 O O . GLU A 1 154 ? 22.641 -0.332 -12.805 1 96.12 154 GLU A O 1
ATOM 1232 N N . THR A 1 155 ? 21.156 -0.927 -14.352 1 97.5 155 THR A N 1
ATOM 1233 C CA . THR A 1 155 ? 22.094 -1.833 -14.992 1 97.5 155 THR A CA 1
ATOM 1234 C C . THR A 1 155 ? 22.297 -1.461 -16.453 1 97.5 155 THR A C 1
ATOM 1236 O O . THR A 1 155 ? 23.234 -1.936 -17.109 1 97.5 155 THR A O 1
ATOM 1239 N N . GLY A 1 156 ? 21.422 -0.639 -17.047 1 97.44 156 GLY A N 1
ATOM 1240 C CA . GLY A 1 156 ? 21.453 -0.309 -18.469 1 97.44 156 GLY A CA 1
ATOM 1241 C C . GLY A 1 156 ? 20.828 -1.378 -19.344 1 97.44 156 GLY A C 1
ATOM 1242 O O . GLY A 1 156 ? 20.734 -1.208 -20.562 1 97.44 156 GLY A O 1
ATOM 1243 N N . VAL A 1 157 ? 20.375 -2.461 -18.828 1 98.19 157 VAL A N 1
ATOM 1244 C CA . VAL A 1 157 ? 19.797 -3.572 -19.578 1 98.19 157 VAL A CA 1
ATOM 1245 C C . VAL A 1 157 ? 18.297 -3.371 -19.734 1 98.19 157 VAL A C 1
ATOM 1247 O O . VAL A 1 157 ? 17.594 -3.152 -18.75 1 98.19 157 VAL A O 1
ATOM 1250 N N . ASP A 1 158 ? 17.844 -3.332 -20.953 1 98.31 158 ASP A N 1
ATOM 1251 C CA . ASP A 1 158 ? 16.406 -3.373 -21.234 1 98.31 158 ASP A CA 1
ATOM 1252 C C . ASP A 1 158 ? 15.891 -4.805 -21.219 1 98.31 158 ASP A C 1
ATOM 1254 O O . ASP A 1 158 ? 16.484 -5.703 -21.812 1 98.31 158 ASP A O 1
ATOM 1258 N N . ALA A 1 159 ? 14.82 -5.035 -20.469 1 98.44 159 ALA A N 1
ATOM 1259 C CA . ALA A 1 159 ? 14.32 -6.398 -20.312 1 98.44 159 ALA A CA 1
ATOM 1260 C C . ALA A 1 159 ? 12.797 -6.434 -20.422 1 98.44 159 ALA A C 1
ATOM 1262 O O . ALA A 1 159 ? 12.117 -5.449 -20.125 1 98.44 159 ALA A O 1
ATOM 1263 N N . GLU A 1 160 ? 12.312 -7.504 -20.891 1 98.19 160 GLU A N 1
ATOM 1264 C CA . GLU A 1 160 ? 10.867 -7.688 -21.031 1 98.19 160 GLU A CA 1
ATOM 1265 C C . GLU A 1 160 ? 10.32 -8.625 -19.953 1 98.19 160 GLU A C 1
ATOM 1267 O O . GLU A 1 160 ? 10.969 -9.617 -19.609 1 98.19 160 GLU A O 1
ATOM 1272 N N . PHE A 1 161 ? 9.148 -8.297 -19.469 1 98.19 161 PHE A N 1
ATOM 1273 C CA . PHE A 1 161 ? 8.477 -9.086 -18.438 1 98.19 161 PHE A CA 1
ATOM 1274 C C . PHE A 1 161 ? 7.953 -10.398 -19.031 1 98.19 161 PHE A C 1
ATOM 1276 O O . PHE A 1 161 ? 7.312 -10.406 -20.078 1 98.19 161 PHE A O 1
ATOM 1283 N N . LEU A 1 162 ? 8.195 -11.523 -18.391 1 97.62 162 LEU A N 1
ATOM 1284 C CA . LEU A 1 162 ? 7.688 -12.82 -18.844 1 97.62 162 LEU A CA 1
ATOM 1285 C C . LEU A 1 162 ? 6.66 -13.367 -17.859 1 97.62 162 LEU A C 1
ATOM 1287 O O . LEU A 1 162 ? 5.57 -13.781 -18.266 1 97.62 162 LEU A O 1
ATOM 1291 N N . SER A 1 163 ? 6.953 -13.383 -16.578 1 97.62 163 SER A N 1
ATOM 1292 C CA . SER A 1 163 ? 6.07 -13.922 -15.547 1 97.62 163 SER A CA 1
ATOM 1293 C C . SER A 1 163 ? 6.477 -13.438 -14.164 1 97.62 163 SER A C 1
ATOM 1295 O O . SER A 1 163 ? 7.531 -12.82 -14 1 97.62 163 SER A O 1
ATOM 1297 N N . LEU A 1 164 ? 5.57 -13.633 -13.18 1 98.25 164 LEU A N 1
ATOM 1298 C CA . LEU A 1 164 ? 5.871 -13.367 -11.781 1 98.25 164 LEU A CA 1
ATOM 1299 C C . LEU A 1 164 ? 6.363 -14.633 -11.086 1 98.25 164 LEU A C 1
ATOM 1301 O O . LEU A 1 164 ? 5.68 -15.664 -11.094 1 98.25 164 LEU A O 1
ATOM 1305 N N . LEU A 1 165 ? 7.57 -14.594 -10.516 1 98 165 LEU A N 1
ATOM 1306 C CA . LEU A 1 165 ? 8.109 -15.766 -9.844 1 98 165 LEU A CA 1
ATOM 1307 C C . LEU A 1 165 ? 7.461 -15.969 -8.477 1 98 165 LEU A C 1
ATOM 1309 O O . LEU A 1 165 ? 7.031 -17.078 -8.141 1 98 165 LEU A O 1
ATOM 1313 N N . CYS A 1 166 ? 7.449 -14.969 -7.707 1 97.94 166 CYS A N 1
ATOM 1314 C CA . CYS A 1 166 ? 6.957 -14.984 -6.336 1 97.94 166 CYS A CA 1
ATOM 1315 C C . CYS A 1 166 ? 6.836 -13.57 -5.781 1 97.94 166 CYS A C 1
ATOM 1317 O O . CYS A 1 166 ? 7.215 -12.602 -6.445 1 97.94 166 CYS A O 1
ATOM 1319 N N . PHE A 1 167 ? 6.266 -13.422 -4.672 1 98.06 167 PHE A N 1
ATOM 1320 C CA . PHE A 1 167 ? 6.309 -12.156 -3.945 1 98.06 167 PHE A CA 1
ATOM 1321 C C . PHE A 1 167 ? 6.336 -12.398 -2.441 1 98.06 167 PHE A C 1
ATOM 1323 O O . PHE A 1 167 ? 5.875 -13.438 -1.966 1 98.06 167 PHE A O 1
ATOM 1330 N N . ARG A 1 168 ? 6.918 -11.484 -1.762 1 96.62 168 ARG A N 1
ATOM 1331 C CA . ARG A 1 168 ? 7.051 -11.516 -0.309 1 96.62 168 ARG A CA 1
ATOM 1332 C C . ARG A 1 168 ? 6.152 -10.477 0.346 1 96.62 168 ARG A C 1
ATOM 1334 O O . ARG A 1 168 ? 6.043 -9.352 -0.138 1 96.62 168 ARG A O 1
ATOM 1341 N N . HIS A 1 169 ? 5.496 -10.852 1.367 1 95.56 169 HIS A N 1
ATOM 1342 C CA . HIS A 1 169 ? 4.691 -9.961 2.193 1 95.56 169 HIS A CA 1
ATOM 1343 C C . HIS A 1 169 ? 5.289 -9.812 3.588 1 95.56 169 HIS A C 1
ATOM 1345 O O . HIS A 1 169 ? 5.359 -10.789 4.344 1 95.56 169 HIS A O 1
ATOM 1351 N N . GLN A 1 170 ? 5.762 -8.656 3.91 1 93.38 170 GLN A N 1
ATOM 1352 C CA . GLN A 1 170 ? 6.332 -8.383 5.227 1 93.38 170 GLN A CA 1
ATOM 1353 C C . GLN A 1 170 ? 5.648 -7.195 5.891 1 93.38 170 GLN A C 1
ATOM 1355 O O . GLN A 1 170 ? 5.062 -6.352 5.211 1 93.38 170 GLN A O 1
ATOM 1360 N N . HIS A 1 171 ? 5.758 -7.125 7.215 1 92.44 171 HIS A N 1
ATOM 1361 C CA . HIS A 1 171 ? 5.102 -6.066 7.977 1 92.44 171 HIS A CA 1
ATOM 1362 C C . HIS A 1 171 ? 6.117 -5.258 8.781 1 92.44 171 HIS A C 1
ATOM 1364 O O . HIS A 1 171 ? 7.289 -5.633 8.859 1 92.44 171 HIS A O 1
ATOM 1370 N N . ASN A 1 172 ? 5.668 -4.039 9.281 1 89 172 ASN A N 1
ATOM 1371 C CA . ASN A 1 172 ? 6.523 -3.123 10.031 1 89 172 ASN A CA 1
ATOM 1372 C C . ASN A 1 172 ? 7.77 -2.744 9.234 1 89 172 ASN A C 1
ATOM 1374 O O . ASN A 1 172 ? 8.883 -2.805 9.75 1 89 172 ASN A O 1
ATOM 1378 N N . PHE A 1 173 ? 7.598 -2.508 7.941 1 88 173 PHE A N 1
ATOM 1379 C CA . PHE A 1 173 ? 8.656 -2.135 7.016 1 88 173 PHE A CA 1
ATOM 1380 C C . PHE A 1 173 ? 9.133 -0.709 7.281 1 88 173 PHE A C 1
ATOM 1382 O O . PHE A 1 173 ? 10.203 -0.501 7.848 1 88 173 PHE A O 1
ATOM 1389 N N . SER A 1 174 ? 8.352 0.222 6.941 1 86.75 174 SER A N 1
ATOM 1390 C CA . SER A 1 174 ? 8.641 1.624 7.223 1 86.75 174 SER A CA 1
ATOM 1391 C C . SER A 1 174 ? 7.406 2.348 7.754 1 86.75 174 SER A C 1
ATOM 1393 O O . SER A 1 174 ? 6.305 2.168 7.234 1 86.75 174 SER A O 1
ATOM 1395 N N . PHE A 1 175 ? 7.609 3.135 8.82 1 90.38 175 PHE A N 1
ATOM 1396 C CA . PHE A 1 175 ? 6.559 3.953 9.414 1 90.38 175 PHE A CA 1
ATOM 1397 C C . PHE A 1 175 ? 5.352 3.102 9.789 1 90.38 175 PHE A C 1
ATOM 1399 O O . PHE A 1 175 ? 4.207 3.533 9.625 1 90.38 175 PHE A O 1
ATOM 1406 N N . GLY A 1 176 ? 5.617 1.811 10.094 1 89 176 GLY A N 1
ATOM 1407 C CA . GLY A 1 176 ? 4.555 0.916 10.531 1 89 176 GLY A CA 1
ATOM 1408 C C . GLY A 1 176 ? 3.77 0.316 9.383 1 89 176 GLY A C 1
ATOM 1409 O O . GLY A 1 176 ? 2.783 -0.392 9.602 1 89 176 GLY A O 1
ATOM 1410 N N . CYS A 1 177 ? 4.172 0.565 8.172 1 94 177 CYS A N 1
ATOM 1411 C CA . CYS A 1 177 ? 3.482 0.062 6.984 1 94 177 CYS A CA 1
ATOM 1412 C C . CYS A 1 177 ? 3.988 -1.325 6.609 1 94 177 CYS A C 1
ATOM 1414 O O . CYS A 1 177 ? 5.016 -1.777 7.121 1 94 177 CYS A O 1
ATOM 1416 N N . SER A 1 178 ? 3.236 -1.999 5.789 1 95.19 178 SER A N 1
ATOM 1417 C CA . SER A 1 178 ? 3.643 -3.279 5.219 1 95.19 178 SER A CA 1
ATOM 1418 C C . SER A 1 178 ? 4.367 -3.084 3.889 1 95.19 178 SER A C 1
ATOM 1420 O O . SER A 1 178 ? 4.395 -1.977 3.348 1 95.19 178 SER A O 1
ATOM 1422 N N . ASP A 1 179 ? 5.004 -4.148 3.457 1 95.31 179 ASP A N 1
ATOM 1423 C CA . ASP A 1 179 ? 5.762 -4.137 2.209 1 95.31 179 ASP A CA 1
ATOM 1424 C C . ASP A 1 179 ? 5.527 -5.418 1.411 1 95.31 179 ASP A C 1
ATOM 1426 O O . ASP A 1 179 ? 5.543 -6.516 1.973 1 95.31 179 ASP A O 1
ATOM 1430 N N . MET A 1 180 ? 5.215 -5.223 0.162 1 97.06 180 MET A N 1
ATOM 1431 C CA . MET A 1 180 ? 5.184 -6.352 -0.767 1 97.06 180 MET A CA 1
ATOM 1432 C C . MET A 1 180 ? 6.301 -6.238 -1.799 1 97.06 180 MET A C 1
ATOM 1434 O O . MET A 1 180 ? 6.457 -5.195 -2.436 1 97.06 180 MET A O 1
ATOM 1438 N N . TYR A 1 181 ? 7.102 -7.242 -1.851 1 97.44 181 TYR A N 1
ATOM 1439 C CA . TYR A 1 181 ? 8.234 -7.32 -2.76 1 97.44 181 TYR A CA 1
ATOM 1440 C C . TYR A 1 181 ? 7.988 -8.344 -3.859 1 97.44 181 TYR A C 1
ATOM 1442 O O . TYR A 1 181 ? 8.008 -9.555 -3.609 1 97.44 181 TYR A O 1
ATOM 1450 N N . PHE A 1 182 ? 7.754 -7.926 -5.113 1 98.62 182 PHE A N 1
ATOM 1451 C CA . PHE A 1 182 ? 7.43 -8.781 -6.25 1 98.62 182 PHE A CA 1
ATOM 1452 C C . PHE A 1 182 ? 8.672 -9.055 -7.094 1 98.62 182 PHE A C 1
ATOM 1454 O O . PHE A 1 182 ? 9.438 -8.141 -7.395 1 98.62 182 PHE A O 1
ATOM 1461 N N . VAL A 1 183 ? 8.867 -10.289 -7.465 1 98.75 183 VAL A N 1
ATOM 1462 C CA . VAL A 1 183 ? 10.016 -10.664 -8.289 1 98.75 183 VAL A CA 1
ATOM 1463 C C . VAL A 1 183 ? 9.531 -11.062 -9.688 1 98.75 183 VAL A C 1
ATOM 1465 O O . VAL A 1 183 ? 8.867 -12.094 -9.852 1 98.75 183 VAL A O 1
ATOM 1468 N N . CYS A 1 184 ? 9.938 -10.344 -10.664 1 98.75 184 CYS A N 1
ATOM 1469 C CA . CYS A 1 184 ? 9.523 -10.555 -12.047 1 98.75 184 CYS A CA 1
ATOM 1470 C C . CYS A 1 184 ? 10.586 -11.32 -12.828 1 98.75 184 CYS A C 1
ATOM 1472 O O . CYS A 1 184 ? 11.742 -10.898 -12.883 1 98.75 184 CYS A O 1
ATOM 1474 N N . HIS A 1 185 ? 10.211 -12.406 -13.391 1 98.69 185 HIS A N 1
ATOM 1475 C CA . HIS A 1 185 ? 11.055 -13.086 -14.359 1 98.69 185 HIS A CA 1
ATOM 1476 C C . HIS A 1 185 ? 11.078 -12.344 -15.688 1 98.69 185 HIS A C 1
ATOM 1478 O O . HIS A 1 185 ? 10.023 -12.07 -16.266 1 98.69 185 HIS A O 1
ATOM 1484 N N . MET A 1 186 ? 12.305 -12.023 -16.172 1 98.69 186 MET A N 1
ATOM 1485 C CA . MET A 1 186 ? 12.414 -11.172 -17.344 1 98.69 186 MET A CA 1
ATOM 1486 C C . MET A 1 186 ? 13.469 -11.711 -18.312 1 98.69 186 MET A C 1
ATOM 1488 O O . MET A 1 186 ? 14.383 -12.43 -17.891 1 98.69 186 MET A O 1
ATOM 1492 N N . LYS A 1 187 ? 13.344 -11.32 -19.531 1 98.5 187 LYS A N 1
ATOM 1493 C CA . LYS A 1 187 ? 14.312 -11.617 -20.578 1 98.5 187 LYS A CA 1
ATOM 1494 C C . LYS A 1 187 ? 14.953 -10.336 -21.109 1 98.5 187 LYS A C 1
ATOM 1496 O O . LYS A 1 187 ? 14.258 -9.398 -21.484 1 98.5 187 LYS A O 1
ATOM 1501 N N . PRO A 1 188 ? 16.266 -10.312 -21.172 1 98.56 188 PRO A N 1
ATOM 1502 C CA . PRO A 1 188 ? 16.938 -9.094 -21.641 1 98.56 188 PRO A CA 1
ATOM 1503 C C . PRO A 1 188 ? 16.828 -8.914 -23.156 1 98.56 188 PRO A C 1
ATOM 1505 O O . PRO A 1 188 ? 16.891 -9.891 -23.906 1 98.56 188 PRO A O 1
ATOM 1508 N N . LYS A 1 189 ? 16.719 -7.715 -23.562 1 98.06 189 LYS A N 1
ATOM 1509 C CA . LYS A 1 189 ? 16.75 -7.355 -24.969 1 98.06 189 LYS A CA 1
ATOM 1510 C C . LYS A 1 189 ? 18.172 -7.016 -25.422 1 98.06 189 LYS A C 1
ATOM 1512 O O . LYS A 1 189 ? 18.469 -7.012 -26.609 1 98.06 189 LYS A O 1
ATOM 1517 N N . ASN A 1 190 ? 19 -6.66 -24.516 1 96.38 190 ASN A N 1
ATOM 1518 C CA . ASN A 1 190 ? 20.438 -6.445 -24.703 1 96.38 190 ASN A CA 1
ATOM 1519 C C . ASN A 1 190 ? 21.234 -6.984 -23.516 1 96.38 190 ASN A C 1
ATOM 1521 O O . ASN A 1 190 ? 20.688 -7.223 -22.438 1 96.38 190 ASN A O 1
ATOM 1525 N N . VAL A 1 191 ? 22.516 -7.137 -23.703 1 95.19 191 VAL A N 1
ATOM 1526 C CA . VAL A 1 191 ? 23.281 -7.777 -22.625 1 95.19 191 VAL A CA 1
ATOM 1527 C C . VAL A 1 191 ? 24.375 -6.836 -22.156 1 95.19 191 VAL A C 1
ATOM 1529 O O . VAL A 1 191 ? 25.047 -7.113 -21.156 1 95.19 191 VAL A O 1
ATOM 1532 N N . ASP A 1 192 ? 24.5 -5.711 -22.75 1 96.25 192 ASP A N 1
ATOM 1533 C CA . ASP A 1 192 ? 25.531 -4.762 -22.344 1 96.25 192 ASP A CA 1
ATOM 1534 C C . ASP A 1 192 ? 25.125 -4.039 -21.062 1 96.25 192 ASP A C 1
ATOM 1536 O O . ASP A 1 192 ? 24.031 -3.471 -20.969 1 96.25 192 ASP A O 1
ATOM 1540 N N . ILE A 1 193 ? 26.047 -3.992 -20.156 1 96.19 193 ILE A N 1
ATOM 1541 C CA . ILE A 1 193 ? 25.766 -3.422 -18.844 1 96.19 193 ILE A CA 1
ATOM 1542 C C . ILE A 1 193 ? 26.312 -1.996 -18.766 1 96.19 193 ILE A C 1
ATOM 1544 O O . ILE A 1 193 ? 27.438 -1.737 -19.172 1 96.19 193 ILE A O 1
ATOM 1548 N N . THR A 1 194 ? 25.594 -1.134 -18.359 1 94.25 194 THR A N 1
ATOM 1549 C CA . THR A 1 194 ? 25.969 0.219 -17.953 1 94.25 194 THR A CA 1
ATOM 1550 C C . THR A 1 194 ? 25.391 0.553 -16.578 1 94.25 194 THR A C 1
ATOM 1552 O O . THR A 1 194 ? 24.188 0.741 -16.438 1 94.25 194 THR A O 1
ATOM 1555 N N . ILE A 1 195 ? 26.25 0.758 -15.609 1 90 195 ILE A N 1
ATOM 1556 C CA . ILE A 1 195 ? 25.781 0.851 -14.234 1 90 195 ILE A CA 1
ATOM 1557 C C . ILE A 1 195 ? 25.469 2.307 -13.891 1 90 195 ILE A C 1
ATOM 1559 O O . ILE A 1 195 ? 26.109 3.223 -14.391 1 90 195 ILE A O 1
ATOM 1563 N N . CYS A 1 196 ? 24.5 2.473 -13.117 1 85.12 196 CYS A N 1
ATOM 1564 C CA . CYS A 1 196 ? 24.266 3.746 -12.445 1 85.12 196 CYS A CA 1
ATOM 1565 C C . CYS A 1 196 ? 25.234 3.92 -11.273 1 85.12 196 CYS A C 1
ATOM 1567 O O . CYS A 1 196 ? 25 3.371 -10.195 1 85.12 196 CYS A O 1
ATOM 1569 N N . GLU A 1 197 ? 26.141 4.715 -11.32 1 81.75 197 GLU A N 1
ATOM 1570 C CA . GLU A 1 197 ? 27.234 4.824 -10.359 1 81.75 197 GLU A CA 1
ATOM 1571 C C . GLU A 1 197 ? 26.75 5.391 -9.031 1 81.75 197 GLU A C 1
ATOM 1573 O O . GLU A 1 197 ? 27.406 5.227 -8 1 81.75 197 GLU A O 1
ATOM 1578 N N . GLN A 1 198 ? 25.688 6.004 -9.047 1 79.5 198 GLN A N 1
ATOM 1579 C CA . GLN A 1 198 ? 25.156 6.594 -7.82 1 79.5 198 GLN A CA 1
ATOM 1580 C C . GLN A 1 198 ? 24.562 5.523 -6.91 1 79.5 198 GLN A C 1
ATOM 1582 O O . GLN A 1 198 ? 24.594 5.66 -5.684 1 79.5 198 GLN A O 1
ATOM 1587 N N . GLU A 1 199 ? 24.109 4.379 -7.453 1 81.19 199 GLU A N 1
ATOM 1588 C CA . GLU A 1 199 ? 23.344 3.404 -6.684 1 81.19 199 GLU A CA 1
ATOM 1589 C C . GLU A 1 199 ? 24.047 2.057 -6.637 1 81.19 199 GLU A C 1
ATOM 1591 O O . GLU A 1 199 ? 23.875 1.286 -5.688 1 81.19 199 GLU A O 1
ATOM 1596 N N . VAL A 1 200 ? 24.797 1.782 -7.707 1 86.81 200 VAL A N 1
ATOM 1597 C CA . VAL A 1 200 ? 25.297 0.43 -7.918 1 86.81 200 VAL A CA 1
ATOM 1598 C C . VAL A 1 200 ? 26.828 0.456 -8 1 86.81 200 VAL A C 1
ATOM 1600 O O . VAL A 1 200 ? 27.406 1.288 -8.711 1 86.81 200 VAL A O 1
ATOM 1603 N N . SER A 1 201 ? 27.453 -0.4 -7.293 1 89.56 201 SER A N 1
ATOM 1604 C CA . SER A 1 201 ? 28.906 -0.487 -7.309 1 89.56 201 SER A CA 1
ATOM 1605 C C . SER A 1 201 ? 29.391 -1.519 -8.32 1 89.56 201 SER A C 1
ATOM 1607 O O . SER A 1 201 ? 30.406 -1.324 -8.977 1 89.56 201 SER A O 1
ATOM 1609 N N . LYS A 1 202 ? 28.641 -2.602 -8.406 1 92.62 202 LYS A N 1
ATOM 1610 C CA . LYS A 1 202 ? 28.969 -3.676 -9.336 1 92.62 202 LYS A CA 1
ATOM 1611 C C . LYS A 1 202 ? 27.719 -4.27 -9.969 1 92.62 202 LYS A C 1
ATOM 1613 O O . LYS A 1 202 ? 26.641 -4.246 -9.367 1 92.62 202 LYS A O 1
ATOM 1618 N N . CYS A 1 203 ? 27.891 -4.691 -11.094 1 95.38 203 CYS A N 1
ATOM 1619 C CA . CYS A 1 203 ? 26.844 -5.387 -11.844 1 95.38 203 CYS A CA 1
ATOM 1620 C C . CYS A 1 203 ? 27.453 -6.418 -12.789 1 95.38 203 CYS A C 1
ATOM 1622 O O . CYS A 1 203 ? 28.453 -6.145 -13.461 1 95.38 203 CYS A O 1
ATOM 1624 N N . GLN A 1 204 ? 26.906 -7.559 -12.812 1 96.69 204 GLN A N 1
ATOM 1625 C CA . GLN A 1 204 ? 27.422 -8.578 -13.719 1 96.69 204 GLN A CA 1
ATOM 1626 C C . GLN A 1 204 ? 26.375 -9.633 -14.031 1 96.69 204 GLN A C 1
ATOM 1628 O O . GLN A 1 204 ? 25.359 -9.734 -13.336 1 96.69 204 GLN A O 1
ATOM 1633 N N . TRP A 1 205 ? 26.703 -10.297 -15.117 1 98.06 205 TRP A N 1
ATOM 1634 C CA . TRP A 1 205 ? 26.016 -11.555 -15.398 1 98.06 205 TRP A CA 1
ATOM 1635 C C . TRP A 1 205 ? 26.672 -12.703 -14.648 1 98.06 205 TRP A C 1
ATOM 1637 O O . TRP A 1 205 ? 27.875 -12.922 -14.773 1 98.06 205 TRP A O 1
ATOM 1647 N N . MET A 1 206 ? 25.922 -13.406 -13.891 1 97.44 206 MET A N 1
ATOM 1648 C CA . MET A 1 206 ? 26.422 -14.547 -13.133 1 97.44 206 MET A CA 1
ATOM 1649 C C . MET A 1 206 ? 25.75 -15.844 -13.578 1 97.44 206 MET A C 1
ATOM 1651 O O . MET A 1 206 ? 24.516 -15.906 -13.664 1 97.44 206 MET A O 1
ATOM 1655 N N . PRO A 1 207 ? 26.547 -16.875 -13.914 1 98.12 207 PRO A N 1
ATOM 1656 C CA . PRO A 1 207 ? 25.891 -18.156 -14.219 1 98.12 207 PRO A CA 1
ATOM 1657 C C . PRO A 1 207 ? 24.891 -18.578 -13.156 1 98.12 207 PRO A C 1
ATOM 1659 O O . PRO A 1 207 ? 25.172 -18.469 -11.953 1 98.12 207 PRO A O 1
ATOM 1662 N N . PHE A 1 208 ? 23.703 -19.047 -13.539 1 97.62 208 PHE A N 1
ATOM 1663 C CA . PHE A 1 208 ? 22.594 -19.328 -12.648 1 97.62 208 PHE A CA 1
ATOM 1664 C C . PHE A 1 208 ? 23 -20.281 -11.539 1 97.62 208 PHE A C 1
ATOM 1666 O O . PHE A 1 208 ? 22.688 -20.047 -10.367 1 97.62 208 PHE A O 1
ATOM 1673 N N . GLU A 1 209 ? 23.719 -21.328 -11.938 1 96.38 209 GLU A N 1
ATOM 1674 C CA . GLU A 1 209 ? 24.109 -22.328 -10.945 1 96.38 209 GLU A CA 1
ATOM 1675 C C . GLU A 1 209 ? 25.062 -21.734 -9.922 1 96.38 209 GLU A C 1
ATOM 1677 O O . GLU A 1 209 ? 25.031 -22.094 -8.742 1 96.38 209 GLU A O 1
ATOM 1682 N N . GLU A 1 210 ? 25.906 -20.891 -10.375 1 96.12 210 GLU A N 1
ATOM 1683 C CA . GLU A 1 210 ? 26.797 -20.172 -9.469 1 96.12 210 GLU A CA 1
ATOM 1684 C C . GLU A 1 210 ? 26 -19.266 -8.531 1 96.12 210 GLU A C 1
ATOM 1686 O O . GLU A 1 210 ? 26.281 -19.203 -7.332 1 96.12 210 GLU A O 1
ATOM 1691 N N . TYR A 1 211 ? 25.062 -18.547 -9.062 1 95.62 211 TYR A N 1
ATOM 1692 C CA . TYR A 1 211 ? 24.219 -17.672 -8.258 1 95.62 211 TYR A CA 1
ATOM 1693 C C . TYR A 1 211 ? 23.469 -18.453 -7.191 1 95.62 211 TYR A C 1
ATOM 1695 O O . TYR A 1 211 ? 23.469 -18.094 -6.016 1 95.62 211 TYR A O 1
ATOM 1703 N N . LEU A 1 212 ? 22.875 -19.562 -7.578 1 95.06 212 LEU A N 1
ATOM 1704 C CA . LEU A 1 212 ? 22.062 -20.406 -6.695 1 95.06 212 LEU A CA 1
ATOM 1705 C C . LEU A 1 212 ? 22.906 -20.922 -5.531 1 95.06 212 LEU A C 1
ATOM 1707 O O . LEU A 1 212 ? 22.406 -21.047 -4.41 1 95.06 212 LEU A O 1
ATOM 1711 N N . SER A 1 213 ? 24.156 -21.109 -5.746 1 92.75 213 SER A N 1
ATOM 1712 C CA . SER A 1 213 ? 25.016 -21.719 -4.742 1 92.75 213 SER A CA 1
ATOM 1713 C C . SER A 1 213 ? 25.938 -20.688 -4.094 1 92.75 213 SER A C 1
ATOM 1715 O O . SER A 1 213 ? 26.828 -21.031 -3.326 1 92.75 213 SER A O 1
ATOM 1717 N N . HIS A 1 214 ? 25.719 -19.469 -4.406 1 91.75 214 HIS A N 1
ATOM 1718 C CA . HIS A 1 214 ? 26.625 -18.438 -3.906 1 91.75 214 HIS A CA 1
ATOM 1719 C C . HIS A 1 214 ? 26.547 -18.328 -2.387 1 91.75 214 HIS A C 1
ATOM 1721 O O . HIS A 1 214 ? 25.453 -18.266 -1.822 1 91.75 214 HIS A O 1
ATOM 1727 N N . PRO A 1 215 ? 27.578 -18.25 -1.73 1 86.88 215 PRO A N 1
ATOM 1728 C CA . PRO A 1 215 ? 27.578 -18.281 -0.266 1 86.88 215 PRO A CA 1
ATOM 1729 C C . PRO A 1 215 ? 26.984 -17.016 0.351 1 86.88 215 PRO A C 1
ATOM 1731 O O . PRO A 1 215 ? 26.469 -17.047 1.469 1 86.88 215 PRO A O 1
ATOM 1734 N N . SER A 1 216 ? 27.094 -15.977 -0.344 1 82.88 216 SER A N 1
ATOM 1735 C CA . SER A 1 216 ? 26.641 -14.711 0.214 1 82.88 216 SER A CA 1
ATOM 1736 C C . SER A 1 216 ? 25.188 -14.438 -0.137 1 82.88 216 SER A C 1
ATOM 1738 O O . SER A 1 216 ? 24.656 -13.375 0.184 1 82.88 216 SER A O 1
ATOM 1740 N N . LEU A 1 217 ? 24.5 -15.367 -0.715 1 86.62 217 LEU A N 1
ATOM 1741 C CA . LEU A 1 217 ? 23.094 -15.188 -1.076 1 86.62 217 LEU A CA 1
ATOM 1742 C C . LEU A 1 217 ? 22.203 -15.273 0.157 1 86.62 217 LEU A C 1
ATOM 1744 O O . LEU A 1 217 ? 22.375 -16.172 0.991 1 86.62 217 LEU A O 1
ATOM 1748 N N . THR A 1 218 ? 21.391 -14.281 0.372 1 86.44 218 THR A N 1
ATOM 1749 C CA . THR A 1 218 ? 20.422 -14.328 1.459 1 86.44 218 THR A CA 1
ATOM 1750 C C . THR A 1 218 ? 19.453 -15.492 1.271 1 86.44 218 THR A C 1
ATOM 1752 O O . THR A 1 218 ? 19.297 -16.016 0.163 1 86.44 218 THR A O 1
ATOM 1755 N N . GLU A 1 219 ? 18.734 -15.891 2.297 1 87.94 219 GLU A N 1
ATOM 1756 C CA . GLU A 1 219 ? 17.75 -16.969 2.209 1 87.94 219 GLU A CA 1
ATOM 1757 C C . GLU A 1 219 ? 16.625 -16.609 1.255 1 87.94 219 GLU A C 1
ATOM 1759 O O . GLU A 1 219 ? 16.125 -17.453 0.522 1 87.94 219 GLU A O 1
ATOM 1764 N N . THR A 1 220 ? 16.266 -15.422 1.256 1 90.38 220 THR A N 1
ATOM 1765 C CA . THR A 1 220 ? 15.195 -14.961 0.368 1 90.38 220 THR A CA 1
ATOM 1766 C C . THR A 1 220 ? 15.617 -15.094 -1.093 1 90.38 220 THR A C 1
ATOM 1768 O O . THR A 1 220 ? 14.867 -15.633 -1.912 1 90.38 220 THR A O 1
ATOM 1771 N N . ASN A 1 221 ? 16.812 -14.633 -1.375 1 92.56 221 ASN A N 1
ATOM 1772 C CA . ASN A 1 221 ? 17.266 -14.703 -2.758 1 92.56 221 ASN A CA 1
ATOM 1773 C C . ASN A 1 221 ? 17.469 -16.141 -3.205 1 92.56 221 ASN A C 1
ATOM 1775 O O . ASN A 1 221 ? 17.266 -16.469 -4.375 1 92.56 221 ASN A O 1
ATOM 1779 N N . ARG A 1 222 ? 17.906 -16.938 -2.305 1 92.94 222 ARG A N 1
ATOM 1780 C CA . ARG A 1 222 ? 18.016 -18.359 -2.621 1 92.94 222 ARG A CA 1
ATOM 1781 C C . ARG A 1 222 ? 16.656 -18.969 -2.934 1 92.94 222 ARG A C 1
ATOM 1783 O O . ARG A 1 222 ? 16.516 -19.75 -3.877 1 92.94 222 ARG A O 1
ATOM 1790 N N . PHE A 1 223 ? 15.703 -18.656 -2.129 1 94.38 223 PHE A N 1
ATOM 1791 C CA . PHE A 1 223 ? 14.344 -19.125 -2.373 1 94.38 223 PHE A CA 1
ATOM 1792 C C . PHE A 1 223 ? 13.867 -18.688 -3.75 1 94.38 223 PHE A C 1
ATOM 1794 O O . PHE A 1 223 ? 13.273 -19.469 -4.488 1 94.38 223 PHE A O 1
ATOM 1801 N N . ILE A 1 224 ? 14.117 -17.469 -4.078 1 96.38 224 ILE A N 1
ATOM 1802 C CA . ILE A 1 224 ? 13.719 -16.922 -5.371 1 96.38 224 ILE A CA 1
ATOM 1803 C C . ILE A 1 224 ? 14.375 -17.719 -6.496 1 96.38 224 ILE A C 1
ATOM 1805 O O . ILE A 1 224 ? 13.703 -18.109 -7.457 1 96.38 224 ILE A O 1
ATOM 1809 N N . ALA A 1 225 ? 15.648 -17.953 -6.363 1 96.75 225 ALA A N 1
ATOM 1810 C CA . ALA A 1 225 ? 16.375 -18.719 -7.371 1 96.75 225 ALA A CA 1
ATOM 1811 C C . ALA A 1 225 ? 15.812 -20.141 -7.496 1 96.75 225 ALA A C 1
ATOM 1813 O O . ALA A 1 225 ? 15.633 -20.641 -8.609 1 96.75 225 ALA A O 1
ATOM 1814 N N . GLN A 1 226 ? 15.555 -20.703 -6.398 1 96.19 226 GLN A N 1
ATOM 1815 C CA . GLN A 1 226 ? 14.977 -22.047 -6.406 1 96.19 226 GLN A CA 1
ATOM 1816 C C . GLN A 1 226 ? 13.602 -22.047 -7.07 1 96.19 226 GLN A C 1
ATOM 1818 O O . GLN A 1 226 ? 13.242 -23 -7.766 1 96.19 226 GLN A O 1
ATOM 1823 N N . THR A 1 227 ? 12.82 -21.062 -6.758 1 96.44 227 THR A N 1
ATOM 1824 C CA . THR A 1 227 ? 11.508 -20.938 -7.383 1 96.44 227 THR A CA 1
ATOM 1825 C C . THR A 1 227 ? 11.641 -20.844 -8.906 1 96.44 227 THR A C 1
ATOM 1827 O O . THR A 1 227 ? 10.883 -21.484 -9.633 1 96.44 227 THR A O 1
ATOM 1830 N N . PHE A 1 228 ? 12.594 -20.078 -9.391 1 97.25 228 PHE A N 1
ATOM 1831 C CA . PHE A 1 228 ? 12.859 -20 -10.82 1 97.25 228 PHE A CA 1
ATOM 1832 C C . PHE A 1 228 ? 13.18 -21.375 -11.398 1 97.25 228 PHE A C 1
ATOM 1834 O O . PHE A 1 228 ? 12.617 -21.766 -12.422 1 97.25 228 PHE A O 1
ATOM 1841 N N . LYS A 1 229 ? 14.023 -22 -10.719 1 96.5 229 LYS A N 1
ATOM 1842 C CA . LYS A 1 229 ? 14.43 -23.328 -11.164 1 96.5 229 LYS A CA 1
ATOM 1843 C C . LYS A 1 229 ? 13.234 -24.281 -11.25 1 96.5 229 LYS A C 1
ATOM 1845 O O . LYS A 1 229 ? 13.016 -24.922 -12.273 1 96.5 229 LYS A O 1
ATOM 1850 N N . SER A 1 230 ? 12.406 -24.312 -10.25 1 93.88 230 SER A N 1
ATOM 1851 C CA . SER A 1 230 ? 11.328 -25.281 -10.141 1 93.88 230 SER A CA 1
ATOM 1852 C C . SER A 1 230 ? 10.148 -24.922 -11.031 1 93.88 230 SER A C 1
ATOM 1854 O O . SER A 1 230 ? 9.438 -25.797 -11.523 1 93.88 230 SER A O 1
ATOM 1856 N N . THR A 1 231 ? 9.938 -23.641 -11.328 1 92.94 231 THR A N 1
ATOM 1857 C CA . THR A 1 231 ? 8.727 -23.234 -12.031 1 92.94 231 THR A CA 1
ATOM 1858 C C . THR A 1 231 ? 9.023 -22.922 -13.492 1 92.94 231 THR A C 1
ATOM 1860 O O . THR A 1 231 ? 8.203 -23.188 -14.367 1 92.94 231 THR A O 1
ATOM 1863 N N . VAL A 1 232 ? 10.164 -22.297 -13.742 1 91.38 232 VAL A N 1
ATOM 1864 C CA . VAL A 1 232 ? 10.469 -21.859 -15.102 1 91.38 232 VAL A CA 1
ATOM 1865 C C . VAL A 1 232 ? 11.297 -22.922 -15.812 1 91.38 232 VAL A C 1
ATOM 1867 O O . VAL A 1 232 ? 10.969 -23.344 -16.922 1 91.38 232 VAL A O 1
ATOM 1870 N N . LEU A 1 233 ? 12.336 -23.391 -15.203 1 92.31 233 LEU A N 1
ATOM 1871 C CA . LEU A 1 233 ? 13.227 -24.344 -15.859 1 92.31 233 LEU A CA 1
ATOM 1872 C C . LEU A 1 233 ? 12.617 -25.734 -15.875 1 92.31 233 LEU A C 1
ATOM 1874 O O . LEU A 1 233 ? 12.766 -26.484 -16.844 1 92.31 233 LEU A O 1
ATOM 1878 N N . GLN A 1 234 ? 11.875 -26.078 -14.781 1 90.69 234 GLN A N 1
ATOM 1879 C CA . GLN A 1 234 ? 11.43 -27.469 -14.648 1 90.69 234 GLN A CA 1
ATOM 1880 C C . GLN A 1 234 ? 9.906 -27.562 -14.68 1 90.69 234 GLN A C 1
ATOM 1882 O O . GLN A 1 234 ? 9.352 -28.656 -14.828 1 90.69 234 GLN A O 1
ATOM 1887 N N . GLY A 1 235 ? 9.266 -26.438 -14.469 1 86.25 235 GLY A N 1
ATOM 1888 C CA . GLY A 1 235 ? 7.82 -26.484 -14.32 1 86.25 235 GLY A CA 1
ATOM 1889 C C . GLY A 1 235 ? 7.078 -26.219 -15.617 1 86.25 235 GLY A C 1
ATOM 1890 O O . GLY A 1 235 ? 7.688 -25.875 -16.625 1 86.25 235 GLY A O 1
ATOM 1891 N N . SER A 1 236 ? 5.711 -26.406 -15.453 1 88.88 236 SER A N 1
ATOM 1892 C CA . SER A 1 236 ? 4.844 -26.203 -16.609 1 88.88 236 SER A CA 1
ATOM 1893 C C . SER A 1 236 ? 3.816 -25.109 -16.344 1 88.88 236 SER A C 1
ATOM 1895 O O . SER A 1 236 ? 2.846 -24.969 -17.094 1 88.88 236 SER A O 1
ATOM 1897 N N . SER A 1 237 ? 3.992 -24.438 -15.195 1 93.19 237 SER A N 1
ATOM 1898 C CA . SER A 1 237 ? 3.07 -23.359 -14.859 1 93.19 237 SER A CA 1
ATOM 1899 C C . SER A 1 237 ? 3.822 -22.094 -14.461 1 93.19 237 SER A C 1
ATOM 1901 O O . SER A 1 237 ? 4.953 -22.172 -13.977 1 93.19 237 SER A O 1
ATOM 1903 N N . ARG A 1 238 ? 3.227 -20.984 -14.711 1 95.56 238 ARG A N 1
ATOM 1904 C CA . ARG A 1 238 ? 3.777 -19.688 -14.352 1 95.56 238 ARG A CA 1
ATOM 1905 C C . ARG A 1 238 ? 2.682 -18.75 -13.852 1 95.56 238 ARG A C 1
ATOM 1907 O O . ARG A 1 238 ? 1.503 -18.938 -14.156 1 95.56 238 ARG A O 1
ATOM 1914 N N . ILE A 1 239 ? 3.021 -17.812 -13.047 1 96.69 239 ILE A N 1
ATOM 1915 C CA . ILE A 1 239 ? 2.094 -16.734 -12.711 1 96.69 239 ILE A CA 1
ATOM 1916 C C . ILE A 1 239 ? 2.174 -15.641 -13.773 1 96.69 239 ILE A C 1
ATOM 1918 O O . ILE A 1 239 ? 3.217 -15 -13.93 1 96.69 239 ILE A O 1
ATOM 1922 N N . ALA A 1 240 ? 1.147 -15.453 -14.477 1 96.12 240 ALA A N 1
ATOM 1923 C CA . ALA A 1 240 ? 1.119 -14.5 -15.578 1 96.12 240 ALA A CA 1
ATOM 1924 C C . ALA A 1 240 ? -0.099 -13.586 -15.484 1 96.12 240 ALA A C 1
ATOM 1926 O O . ALA A 1 240 ? -0.899 -13.703 -14.547 1 96.12 240 ALA A O 1
ATOM 1927 N N . THR A 1 241 ? -0.125 -12.594 -16.422 1 95.69 241 THR A N 1
ATOM 1928 C CA . THR A 1 241 ? -1.153 -11.562 -16.344 1 95.69 241 THR A CA 1
ATOM 1929 C C . THR A 1 241 ? -2.25 -11.812 -17.375 1 95.69 241 THR A C 1
ATOM 1931 O O . THR A 1 241 ? -1.987 -12.359 -18.438 1 95.69 241 THR A O 1
ATOM 1934 N N . THR A 1 242 ? -3.418 -11.477 -17 1 94 242 THR A N 1
ATOM 1935 C CA . THR A 1 242 ? -4.562 -11.398 -17.906 1 94 242 THR A CA 1
ATOM 1936 C C . THR A 1 242 ? -5.273 -10.055 -17.766 1 94 242 THR A C 1
ATOM 1938 O O . THR A 1 242 ? -5.523 -9.594 -16.656 1 94 242 THR A O 1
ATOM 1941 N N . ASP A 1 243 ? -5.543 -9.398 -18.875 1 91.81 243 ASP A N 1
ATOM 1942 C CA . ASP A 1 243 ? -6.336 -8.172 -18.875 1 91.81 243 ASP A CA 1
ATOM 1943 C C . ASP A 1 243 ? -7.828 -8.484 -18.781 1 91.81 243 ASP A C 1
ATOM 1945 O O . ASP A 1 243 ? -8.352 -9.258 -19.578 1 91.81 243 ASP A O 1
ATOM 1949 N N . VAL A 1 244 ? -8.406 -7.926 -17.781 1 90.06 244 VAL A N 1
ATOM 1950 C CA . VAL A 1 244 ? -9.844 -8.109 -17.609 1 90.06 244 VAL A CA 1
ATOM 1951 C C . VAL A 1 244 ? -10.547 -6.75 -17.594 1 90.06 244 VAL A C 1
ATOM 1953 O O . VAL A 1 244 ? -10.18 -5.867 -16.812 1 90.06 244 VAL A O 1
ATOM 1956 N N . PRO A 1 245 ? -11.453 -6.535 -18.453 1 82 245 PRO A N 1
ATOM 1957 C CA . PRO A 1 245 ? -12.133 -5.242 -18.516 1 82 245 PRO A CA 1
ATOM 1958 C C . PRO A 1 245 ? -12.969 -4.945 -17.266 1 82 245 PRO A C 1
ATOM 1960 O O . PRO A 1 245 ? -13.539 -5.863 -16.672 1 82 245 PRO A O 1
ATOM 1963 N N . SER A 1 246 ? -12.875 -3.721 -16.844 1 73.12 246 SER A N 1
ATOM 1964 C CA . SER A 1 246 ? -13.75 -3.252 -15.781 1 73.12 246 SER A CA 1
ATOM 1965 C C . SER A 1 246 ? -14.883 -2.396 -16.328 1 73.12 246 SER A C 1
ATOM 1967 O O . SER A 1 246 ? -14.641 -1.347 -16.922 1 73.12 246 SER A O 1
ATOM 1969 N N . ILE A 1 247 ? -16.062 -2.867 -16.094 1 63.66 247 ILE A N 1
ATOM 1970 C CA . ILE A 1 247 ? -17.234 -2.133 -16.547 1 63.66 247 ILE A CA 1
ATOM 1971 C C . ILE A 1 247 ? -17.359 -0.828 -15.773 1 63.66 247 ILE A C 1
ATOM 1973 O O . ILE A 1 247 ? -17.75 0.2 -16.328 1 63.66 247 ILE A O 1
ATOM 1977 N N . ARG A 1 248 ? -16.938 -0.883 -14.586 1 60.78 248 ARG A N 1
ATOM 1978 C CA . ARG A 1 248 ? -17.094 0.253 -13.688 1 60.78 248 ARG A CA 1
ATOM 1979 C C . ARG A 1 248 ? -16.203 1.414 -14.094 1 60.78 248 ARG A C 1
ATOM 1981 O O . ARG A 1 248 ? -16.641 2.568 -14.109 1 60.78 248 ARG A O 1
ATOM 1988 N N . THR A 1 249 ? -15.023 1.116 -14.516 1 64 249 THR A N 1
ATOM 1989 C CA . THR A 1 249 ? -14.055 2.174 -14.773 1 64 249 THR A CA 1
ATOM 1990 C C . THR A 1 249 ? -13.82 2.342 -16.266 1 64 249 THR A C 1
ATOM 1992 O O . THR A 1 249 ? -13.266 3.354 -16.703 1 64 249 THR A O 1
ATOM 1995 N N . GLY A 1 250 ? -14.398 1.391 -16.984 1 67.25 250 GLY A N 1
ATOM 1996 C CA . GLY A 1 250 ? -14.117 1.379 -18.422 1 67.25 250 GLY A CA 1
ATOM 1997 C C . GLY A 1 250 ? -12.672 1.038 -18.734 1 67.25 250 GLY A C 1
ATOM 1998 O O . GLY A 1 250 ? -12.273 1.034 -19.891 1 67.25 250 GLY A O 1
ATOM 1999 N N . LYS A 1 251 ? -11.922 0.879 -17.656 1 76.31 251 LYS A N 1
ATOM 2000 C CA . LYS A 1 251 ? -10.516 0.526 -17.844 1 76.31 251 LYS A CA 1
ATOM 2001 C C . LYS A 1 251 ? -10.289 -0.967 -17.625 1 76.31 251 LYS A C 1
ATOM 2003 O O . LYS A 1 251 ? -11.203 -1.687 -17.219 1 76.31 251 LYS A O 1
ATOM 2008 N N . SER A 1 252 ? -9.148 -1.449 -18.156 1 81.69 252 SER A N 1
ATOM 2009 C CA . SER A 1 252 ? -8.805 -2.85 -17.922 1 81.69 252 SER A CA 1
ATOM 2010 C C . SER A 1 252 ? -7.926 -3.01 -16.688 1 81.69 252 SER A C 1
ATOM 2012 O O . SER A 1 252 ? -7.129 -2.123 -16.375 1 81.69 252 SER A O 1
ATOM 2014 N N . TYR A 1 253 ? -8.234 -4.059 -15.945 1 85.62 253 TYR A N 1
ATOM 2015 C CA . TYR A 1 253 ? -7.402 -4.418 -14.797 1 85.62 253 TYR A CA 1
ATOM 2016 C C . TYR A 1 253 ? -6.465 -5.57 -15.148 1 85.62 253 TYR A C 1
ATOM 2018 O O . TYR A 1 253 ? -6.777 -6.398 -16 1 85.62 253 TYR A O 1
ATOM 2026 N N . LEU A 1 254 ? -5.367 -5.492 -14.531 1 91.25 254 LEU A N 1
ATOM 2027 C CA . LEU A 1 254 ? -4.426 -6.598 -14.68 1 91.25 254 LEU A CA 1
ATOM 2028 C C . LEU A 1 254 ? -4.605 -7.613 -13.555 1 91.25 254 LEU A C 1
ATOM 2030 O O . LEU A 1 254 ? -4.559 -7.258 -12.375 1 91.25 254 LEU A O 1
ATOM 2034 N N . LEU A 1 255 ? -4.883 -8.852 -13.961 1 95.25 255 LEU A N 1
ATOM 2035 C CA . LEU A 1 255 ? -4.992 -9.938 -13 1 95.25 255 LEU A CA 1
ATOM 2036 C C . LEU A 1 255 ? -3.809 -10.891 -13.109 1 95.25 255 LEU A C 1
ATOM 2038 O O . LEU A 1 255 ? -3.377 -11.219 -14.219 1 95.25 255 LEU A O 1
ATOM 2042 N N . TYR A 1 256 ? -3.266 -11.305 -12.023 1 97.44 256 TYR A N 1
ATOM 2043 C CA . TYR A 1 256 ? -2.18 -12.273 -11.938 1 97.44 256 TYR A CA 1
ATOM 2044 C C . TYR A 1 256 ? -2.691 -13.625 -11.453 1 97.44 256 TYR A C 1
ATOM 2046 O O . TYR A 1 256 ? -3.334 -13.711 -10.406 1 97.44 256 TYR A O 1
ATOM 2054 N N . SER A 1 257 ? -2.492 -14.656 -12.188 1 97.31 257 SER A N 1
ATOM 2055 C CA . SER A 1 257 ? -2.93 -16 -11.852 1 97.31 257 SER A CA 1
ATOM 2056 C C . SER A 1 257 ? -2.021 -17.062 -12.484 1 97.31 257 SER A C 1
ATOM 2058 O O . SER A 1 257 ? -1.111 -16.719 -13.242 1 97.31 257 SER A O 1
ATOM 2060 N N . ILE A 1 258 ? -2.221 -18.281 -12.109 1 95.88 258 ILE A N 1
ATOM 2061 C CA . ILE A 1 258 ? -1.452 -19.375 -12.672 1 95.88 258 ILE A CA 1
ATOM 2062 C C . ILE A 1 258 ? -1.916 -19.656 -14.102 1 95.88 258 ILE A C 1
ATOM 2064 O O . ILE A 1 258 ? -3.117 -19.75 -14.367 1 95.88 258 ILE A O 1
ATOM 2068 N N . HIS A 1 259 ? -0.952 -19.672 -14.953 1 93 259 HIS A N 1
ATOM 2069 C CA . HIS A 1 259 ? -1.127 -20.125 -16.328 1 93 259 HIS A CA 1
ATOM 2070 C C . HIS A 1 259 ? -0.32 -21.391 -16.594 1 93 259 HIS A C 1
ATOM 2072 O O . HIS A 1 259 ? 0.857 -21.469 -16.234 1 93 259 HIS A O 1
ATOM 2078 N N . ASN A 1 260 ? -0.946 -22.359 -17.203 1 87.75 260 ASN A N 1
ATOM 2079 C CA . ASN A 1 260 ? -0.225 -23.578 -17.594 1 87.75 260 ASN A CA 1
ATOM 2080 C C . ASN A 1 260 ? 0.488 -23.391 -18.922 1 87.75 260 ASN A C 1
ATOM 2082 O O . ASN A 1 260 ? -0.062 -22.797 -19.859 1 87.75 260 ASN A O 1
ATOM 2086 N N . CYS A 1 261 ? 1.76 -23.578 -18.812 1 76.75 261 CYS A N 1
ATOM 2087 C CA . CYS A 1 261 ? 2.543 -23.516 -20.031 1 76.75 261 CYS A CA 1
ATOM 2088 C C . CYS A 1 261 ? 2.518 -24.844 -20.781 1 76.75 261 CYS A C 1
ATOM 2090 O O . CYS A 1 261 ? 2.635 -25.906 -20.156 1 76.75 261 CYS A O 1
ATOM 2092 N N . PRO A 1 262 ? 2.113 -24.906 -22.094 1 65.12 262 PRO A N 1
ATOM 2093 C CA . PRO A 1 262 ? 2.125 -26.156 -22.844 1 65.12 262 PRO A CA 1
ATOM 2094 C C . PRO A 1 262 ? 3.488 -26.844 -22.812 1 65.12 262 PRO A C 1
ATOM 2096 O O . PRO A 1 262 ? 4.516 -26.188 -22.656 1 65.12 262 PRO A O 1
ATOM 2099 N N . MET B 1 1 ? 23.422 34.031 30.344 1 32.03 1 MET B N 1
ATOM 2100 C CA . MET B 1 1 ? 23.891 33.219 29.234 1 32.03 1 MET B CA 1
ATOM 2101 C C . MET B 1 1 ? 22.766 32.375 28.672 1 32.03 1 MET B C 1
ATOM 2103 O O . MET B 1 1 ? 21.984 31.781 29.422 1 32.03 1 MET B O 1
ATOM 2107 N N . ALA B 1 2 ? 22.141 32.719 27.531 1 40.84 2 ALA B N 1
ATOM 2108 C CA . ALA B 1 2 ? 20.828 32.312 27.016 1 40.84 2 ALA B CA 1
ATOM 2109 C C . ALA B 1 2 ? 20.672 30.781 27.078 1 40.84 2 ALA B C 1
ATOM 2111 O O . ALA B 1 2 ? 21.531 30.047 26.594 1 40.84 2 ALA B O 1
ATOM 2112 N N . GLU B 1 3 ? 20.188 30.047 27.922 1 42.41 3 GLU B N 1
ATOM 2113 C CA . GLU B 1 3 ? 19.984 28.625 28.188 1 42.41 3 GLU B CA 1
ATOM 2114 C C . GLU B 1 3 ? 19.656 27.875 26.891 1 42.41 3 GLU B C 1
ATOM 2116 O O . GLU B 1 3 ? 18.625 28.109 26.281 1 42.41 3 GLU B O 1
ATOM 2121 N N . ASP B 1 4 ? 20.562 27.672 25.812 1 51.62 4 ASP B N 1
ATOM 2122 C CA . ASP B 1 4 ? 20.781 27.203 24.453 1 51.62 4 ASP B CA 1
ATOM 2123 C C . ASP B 1 4 ? 19.922 25.969 24.141 1 51.62 4 ASP B C 1
ATOM 2125 O O . ASP B 1 4 ? 20.375 24.844 24.297 1 51.62 4 ASP B O 1
ATOM 2129 N N . SER B 1 5 ? 18.734 25.734 24.688 1 74.19 5 SER B N 1
ATOM 2130 C CA . SER B 1 5 ? 18 24.484 24.922 1 74.19 5 SER B CA 1
ATOM 2131 C C . SER B 1 5 ? 17.516 23.875 23.625 1 74.19 5 SER B C 1
ATOM 2133 O O . SER B 1 5 ? 16.719 24.484 22.906 1 74.19 5 SER B O 1
ATOM 2135 N N . GLN B 1 6 ? 18.234 23.156 22.984 1 90.25 6 GLN B N 1
ATOM 2136 C CA . GLN B 1 6 ? 18.031 22.359 21.781 1 90.25 6 GLN B CA 1
ATOM 2137 C C . GLN B 1 6 ? 16.766 21.516 21.891 1 90.25 6 GLN B C 1
ATOM 2139 O O . GLN B 1 6 ? 16.328 21.188 22.984 1 90.25 6 GLN B O 1
ATOM 2144 N N . LEU B 1 7 ? 16.125 21.406 20.766 1 96.44 7 LEU B N 1
ATOM 2145 C CA . LEU B 1 7 ? 15 20.484 20.734 1 96.44 7 LEU B CA 1
ATOM 2146 C C . LEU B 1 7 ? 15.461 19.062 21.094 1 96.44 7 LEU B C 1
ATOM 2148 O O . LEU B 1 7 ? 16.547 18.641 20.688 1 96.44 7 LEU B O 1
ATOM 2152 N N . LEU B 1 8 ? 14.672 18.438 21.922 1 96.44 8 LEU B N 1
ATOM 2153 C CA . LEU B 1 8 ? 14.906 17.016 22.125 1 96.44 8 LEU B CA 1
ATOM 2154 C C . LEU B 1 8 ? 14.734 16.234 20.828 1 96.44 8 LEU B C 1
ATOM 2156 O O . LEU B 1 8 ? 13.719 16.391 20.141 1 96.44 8 LEU B O 1
ATOM 2160 N N . CYS B 1 9 ? 15.789 15.508 20.391 1 96.31 9 CYS B N 1
ATOM 2161 C CA . CYS B 1 9 ? 15.703 14.773 19.141 1 96.31 9 CYS B CA 1
ATOM 2162 C C . CYS B 1 9 ? 16.516 13.484 19.203 1 96.31 9 CYS B C 1
ATOM 2164 O O . CYS B 1 9 ? 17.266 13.273 20.156 1 96.31 9 CYS B O 1
ATOM 2166 N N . ARG B 1 10 ? 16.266 12.539 18.391 1 96.31 10 ARG B N 1
ATOM 2167 C CA . ARG B 1 10 ? 17.062 11.328 18.234 1 96.31 10 ARG B CA 1
ATOM 2168 C C . ARG B 1 10 ? 17.594 11.203 16.812 1 96.31 10 ARG B C 1
ATOM 2170 O O . ARG B 1 10 ? 17 11.734 15.867 1 96.31 10 ARG B O 1
ATOM 2177 N N . LYS B 1 11 ? 18.656 10.453 16.656 1 94 11 LYS B N 1
ATOM 2178 C CA . LYS B 1 11 ? 19.266 10.242 15.352 1 94 11 LYS B CA 1
ATOM 2179 C C . LYS B 1 11 ? 18.641 9.047 14.633 1 94 11 LYS B C 1
ATOM 2181 O O . LYS B 1 11 ? 18.25 8.07 15.273 1 94 11 LYS B O 1
ATOM 2186 N N . ASP B 1 12 ? 18.516 9.172 13.391 1 89 12 ASP B N 1
ATOM 2187 C CA . ASP B 1 12 ? 18.078 8.008 12.625 1 89 12 ASP B CA 1
ATOM 2188 C C . ASP B 1 12 ? 19.266 7.297 11.977 1 89 12 ASP B C 1
ATOM 2190 O O . ASP B 1 12 ? 20.406 7.723 12.141 1 89 12 ASP B O 1
ATOM 2194 N N . ARG B 1 13 ? 19.078 6.16 11.297 1 84.25 13 ARG B N 1
ATOM 2195 C CA . ARG B 1 13 ? 20.141 5.305 10.773 1 84.25 13 ARG B CA 1
ATOM 2196 C C . ARG B 1 13 ? 20.75 5.895 9.5 1 84.25 13 ARG B C 1
ATOM 2198 O O . ARG B 1 13 ? 21.719 5.367 8.969 1 84.25 13 ARG B O 1
ATOM 2205 N N . TYR B 1 14 ? 20.219 7.027 9 1 86.38 14 TYR B N 1
ATOM 2206 C CA . TYR B 1 14 ? 20.656 7.578 7.727 1 86.38 14 TYR B CA 1
ATOM 2207 C C . TYR B 1 14 ? 21.359 8.922 7.922 1 86.38 14 TYR B C 1
ATOM 2209 O O . TYR B 1 14 ? 21.531 9.688 6.969 1 86.38 14 TYR B O 1
ATOM 2217 N N . GLY B 1 15 ? 21.625 9.195 9.188 1 90.75 15 GLY B N 1
ATOM 2218 C CA . GLY B 1 15 ? 22.297 10.453 9.484 1 90.75 15 GLY B CA 1
ATOM 2219 C C . GLY B 1 15 ? 21.328 11.617 9.648 1 90.75 15 GLY B C 1
ATOM 2220 O O . GLY B 1 15 ? 21.719 12.773 9.523 1 90.75 15 GLY B O 1
ATOM 2221 N N . GLY B 1 16 ? 20.078 11.312 9.852 1 94.94 16 GLY B N 1
ATOM 2222 C CA . GLY B 1 16 ? 19.078 12.336 10.086 1 94.94 16 GLY B CA 1
ATOM 2223 C C . GLY B 1 16 ? 18.688 12.477 11.547 1 94.94 16 GLY B C 1
ATOM 2224 O O . GLY B 1 16 ? 19.312 11.859 12.414 1 94.94 16 GLY B O 1
ATOM 2225 N N . VAL B 1 17 ? 17.797 13.383 11.766 1 97.19 17 VAL B N 1
ATOM 2226 C CA . VAL B 1 17 ? 17.297 13.625 13.125 1 97.19 17 VAL B CA 1
ATOM 2227 C C . VAL B 1 17 ? 15.773 13.609 13.133 1 97.19 17 VAL B C 1
ATOM 2229 O O . VAL B 1 17 ? 15.141 14.031 12.164 1 97.19 17 VAL B O 1
ATOM 2232 N N . ILE B 1 18 ? 15.234 13.117 14.25 1 97.81 18 ILE B N 1
ATOM 2233 C CA . ILE B 1 18 ? 13.781 13.055 14.422 1 97.81 18 ILE B CA 1
ATOM 2234 C C . ILE B 1 18 ? 13.375 13.828 15.672 1 97.81 18 ILE B C 1
ATOM 2236 O O . ILE B 1 18 ? 13.883 13.57 16.766 1 97.81 18 ILE B O 1
ATOM 2240 N N . VAL B 1 19 ? 12.516 14.758 15.484 1 98.38 19 VAL B N 1
ATOM 2241 C CA . VAL B 1 19 ? 11.938 15.555 16.562 1 98.38 19 VAL B CA 1
ATOM 2242 C C . VAL B 1 19 ? 10.469 15.188 16.75 1 98.38 19 VAL B C 1
ATOM 2244 O O . VAL B 1 19 ? 9.711 15.133 15.781 1 98.38 19 VAL B O 1
ATOM 2247 N N . GLU B 1 20 ? 10.078 14.969 17.953 1 98.25 20 GLU B N 1
ATOM 2248 C CA . GLU B 1 20 ? 8.68 14.703 18.266 1 98.25 20 GLU B CA 1
ATOM 2249 C C . GLU B 1 20 ? 8.117 15.789 19.188 1 98.25 20 GLU B C 1
ATOM 2251 O O . GLU B 1 20 ? 8.625 16.016 20.281 1 98.25 20 GLU B O 1
ATOM 2256 N N . THR B 1 21 ? 7.09 16.359 18.766 1 98.25 21 THR B N 1
ATOM 2257 C CA . THR B 1 21 ? 6.559 17.484 19.531 1 98.25 21 THR B CA 1
ATOM 2258 C C . THR B 1 21 ? 6.059 17.031 20.906 1 98.25 21 THR B C 1
ATOM 2260 O O . THR B 1 21 ? 6.172 17.766 21.891 1 98.25 21 THR B O 1
ATOM 2263 N N . ILE B 1 22 ? 5.543 15.836 20.984 1 96.5 22 ILE B N 1
ATOM 2264 C CA . ILE B 1 22 ? 4.953 15.328 22.219 1 96.5 22 ILE B CA 1
ATOM 2265 C C . ILE B 1 22 ? 6.031 15.211 23.297 1 96.5 22 ILE B C 1
ATOM 2267 O O . ILE B 1 22 ? 5.719 15.164 24.484 1 96.5 22 ILE B O 1
ATOM 2271 N N . LYS B 1 23 ? 7.227 15.148 22.891 1 96.06 23 LYS B N 1
ATOM 2272 C CA . LYS B 1 23 ? 8.328 14.969 23.828 1 96.06 23 LYS B CA 1
ATOM 2273 C C . LYS B 1 23 ? 8.945 16.312 24.219 1 96.06 23 LYS B C 1
ATOM 2275 O O . LYS B 1 23 ? 9.859 16.359 25.047 1 96.06 23 LYS B O 1
ATOM 2280 N N . GLN B 1 24 ? 8.492 17.312 23.578 1 95.31 24 GLN B N 1
ATOM 2281 C CA . GLN B 1 24 ? 9.031 18.641 23.844 1 95.31 24 GLN B CA 1
ATOM 2282 C C . GLN B 1 24 ? 8.289 19.312 25 1 95.31 24 GLN B C 1
ATOM 2284 O O . GLN B 1 24 ? 7.074 19.188 25.109 1 95.31 24 GLN B O 1
ATOM 2289 N N . GLU B 1 25 ? 9 19.969 25.875 1 91.19 25 GLU B N 1
ATOM 2290 C CA . GLU B 1 25 ? 8.414 20.766 26.938 1 91.19 25 GLU B CA 1
ATOM 2291 C C . GLU B 1 25 ? 8.656 22.266 26.703 1 91.19 25 GLU B C 1
ATOM 2293 O O . GLU B 1 25 ? 9.453 22.891 27.406 1 91.19 25 GLU B O 1
ATOM 2298 N N . CYS B 1 26 ? 7.988 22.828 25.75 1 91.94 26 CYS B N 1
ATOM 2299 C CA . CYS B 1 26 ? 8.141 24.234 25.453 1 91.94 26 CYS B CA 1
ATOM 2300 C C . CYS B 1 26 ? 6.934 24.766 24.672 1 91.94 26 CYS B C 1
ATOM 2302 O O . CYS B 1 26 ? 6.152 23.984 24.125 1 91.94 26 CYS B O 1
ATOM 2304 N N . SER B 1 27 ? 6.73 26.016 24.688 1 94.19 27 SER B N 1
ATOM 2305 C CA . SER B 1 27 ? 5.668 26.672 23.938 1 94.19 27 SER B CA 1
ATOM 2306 C C . SER B 1 27 ? 5.969 26.672 22.438 1 94.19 27 SER B C 1
ATOM 2308 O O . SER B 1 27 ? 7.094 26.375 22.031 1 94.19 27 SER B O 1
ATOM 2310 N N . ALA B 1 28 ? 5.008 26.969 21.625 1 95.69 28 ALA B N 1
ATOM 2311 C CA . ALA B 1 28 ? 5.18 27.031 20.172 1 95.69 28 ALA B CA 1
ATOM 2312 C C . ALA B 1 28 ? 6.238 28.062 19.797 1 95.69 28 ALA B C 1
ATOM 2314 O O . ALA B 1 28 ? 7.027 27.844 18.875 1 95.69 28 ALA B O 1
ATOM 2315 N N . GLU B 1 29 ? 6.172 29.172 20.484 1 95.25 29 GLU B N 1
ATOM 2316 C CA . GLU B 1 29 ? 7.148 30.219 20.219 1 95.25 29 GLU B CA 1
ATOM 2317 C C . GLU B 1 29 ? 8.562 29.766 20.562 1 95.25 29 GLU B C 1
ATOM 2319 O O . GLU B 1 29 ? 9.5 30.016 19.797 1 95.25 29 GLU B O 1
ATOM 2324 N N . GLU B 1 30 ? 8.656 29.125 21.656 1 96.19 30 GLU B N 1
ATOM 2325 C CA . GLU B 1 30 ? 9.953 28.562 22.047 1 96.19 30 GLU B CA 1
ATOM 2326 C C . GLU B 1 30 ? 10.414 27.516 21.047 1 96.19 30 GLU B C 1
ATOM 2328 O O . GLU B 1 30 ? 11.594 27.453 20.703 1 96.19 30 GLU B O 1
ATOM 2333 N N . PHE B 1 31 ? 9.492 26.719 20.641 1 97.44 31 PHE B N 1
ATOM 2334 C CA . PHE B 1 31 ? 9.797 25.688 19.641 1 97.44 31 PHE B CA 1
ATOM 2335 C C . PHE B 1 31 ? 10.352 26.312 18.375 1 97.44 31 PHE B C 1
ATOM 2337 O O . PHE B 1 31 ? 11.344 25.828 17.828 1 97.44 31 PHE B O 1
ATOM 2344 N N . LYS B 1 32 ? 9.703 27.328 17.922 1 97.44 32 LYS B N 1
ATOM 2345 C CA . LYS B 1 32 ? 10.141 28.031 16.719 1 97.44 32 LYS B CA 1
ATOM 2346 C C . LYS B 1 32 ? 11.594 28.484 16.844 1 97.44 32 LYS B C 1
ATOM 2348 O O . LYS B 1 32 ? 12.398 28.234 15.945 1 97.44 32 LYS B O 1
ATOM 2353 N N . ASN B 1 33 ? 11.898 29.109 17.922 1 96.75 33 ASN B N 1
ATOM 2354 C CA . ASN B 1 33 ? 13.242 29.641 18.156 1 96.75 33 ASN B CA 1
ATOM 2355 C C . ASN B 1 33 ? 14.273 28.516 18.219 1 96.75 33 ASN B C 1
ATOM 2357 O O . ASN B 1 33 ? 15.344 28.609 17.609 1 96.75 33 ASN B O 1
ATOM 2361 N N . LYS B 1 34 ? 13.891 27.516 18.953 1 97.25 34 LYS B N 1
ATOM 2362 C CA . LYS B 1 34 ? 14.789 26.375 19.078 1 97.25 34 LYS B CA 1
ATOM 2363 C C . LYS B 1 34 ? 15 25.703 17.719 1 97.25 34 LYS B C 1
ATOM 2365 O O . LYS B 1 34 ? 16.125 25.328 17.375 1 97.25 34 LYS B O 1
ATOM 2370 N N . LEU B 1 35 ? 13.945 25.531 16.953 1 97.88 35 LEU B N 1
ATOM 2371 C CA . LEU B 1 35 ? 14.016 24.891 15.641 1 97.88 35 LEU B CA 1
ATOM 2372 C C . LEU B 1 35 ? 14.969 25.641 14.711 1 97.88 35 LEU B C 1
ATOM 2374 O O . LEU B 1 35 ? 15.82 25.031 14.062 1 97.88 35 LEU B O 1
ATOM 2378 N N . GLU B 1 36 ? 14.844 26.953 14.633 1 97.25 36 GLU B N 1
ATOM 2379 C CA . GLU B 1 36 ? 15.68 27.766 13.766 1 97.25 36 GLU B CA 1
ATOM 2380 C C . GLU B 1 36 ? 17.156 27.641 14.141 1 97.25 36 GLU B C 1
ATOM 2382 O O . GLU B 1 36 ? 18.016 27.5 13.266 1 97.25 36 GLU B O 1
ATOM 2387 N N . ALA B 1 37 ? 17.406 27.656 15.438 1 96.75 37 ALA B N 1
ATOM 2388 C CA . ALA B 1 37 ? 18.781 27.516 15.914 1 96.75 37 ALA B CA 1
ATOM 2389 C C . ALA B 1 37 ? 19.328 26.125 15.602 1 96.75 37 ALA B C 1
ATOM 2391 O O . ALA B 1 37 ? 20.453 25.984 15.125 1 96.75 37 ALA B O 1
ATOM 2392 N N . ASP B 1 38 ? 18.516 25.109 15.875 1 97.62 38 ASP B N 1
ATOM 2393 C CA . ASP B 1 38 ? 18.938 23.719 15.672 1 97.62 38 ASP B CA 1
ATOM 2394 C C . ASP B 1 38 ? 19.172 23.422 14.195 1 97.62 38 ASP B C 1
ATOM 2396 O O . ASP B 1 38 ? 20.078 22.672 13.836 1 97.62 38 ASP B O 1
ATOM 2400 N N . LEU B 1 39 ? 18.359 24 13.328 1 97.19 39 LEU B N 1
ATOM 2401 C CA . LEU B 1 39 ? 18.5 23.797 11.898 1 97.19 39 LEU B CA 1
ATOM 2402 C C . LEU B 1 39 ? 19.875 24.25 11.414 1 97.19 39 LEU B C 1
ATOM 2404 O O . LEU B 1 39 ? 20.516 23.594 10.594 1 97.19 39 LEU B O 1
ATOM 2408 N N . MET B 1 40 ? 20.297 25.375 11.891 1 95.88 40 MET B N 1
ATOM 2409 C CA . MET B 1 40 ? 21.625 25.891 11.539 1 95.88 40 MET B CA 1
ATOM 2410 C C . MET B 1 40 ? 22.719 24.922 12.016 1 95.88 40 MET B C 1
ATOM 2412 O O . MET B 1 40 ? 23.625 24.594 11.258 1 95.88 40 MET B O 1
ATOM 2416 N N . LYS B 1 41 ? 22.562 24.5 13.203 1 96.31 41 LYS B N 1
ATOM 2417 C CA . LYS B 1 41 ? 23.547 23.562 13.773 1 96.31 41 LYS B CA 1
ATOM 2418 C C . LYS B 1 41 ? 23.547 22.25 13.023 1 96.31 41 LYS B C 1
ATOM 2420 O O . LYS B 1 41 ? 24.625 21.688 12.75 1 96.31 41 LYS B O 1
ATOM 2425 N N . TRP B 1 42 ? 22.359 21.703 12.773 1 96.94 42 TRP B N 1
ATOM 2426 C CA . TRP B 1 42 ? 22.234 20.438 12.062 1 96.94 42 TRP B CA 1
ATOM 2427 C C . TRP B 1 42 ? 22.859 20.531 10.672 1 96.94 42 TRP B C 1
ATOM 2429 O O . TRP B 1 42 ? 23.547 19.609 10.227 1 96.94 42 TRP B O 1
ATOM 2439 N N . GLN B 1 43 ? 22.625 21.625 10.008 1 95.25 43 GLN B N 1
ATOM 2440 C CA . GLN B 1 43 ? 23.219 21.844 8.695 1 95.25 43 GLN B CA 1
ATOM 2441 C C . GLN B 1 43 ? 24.75 21.844 8.766 1 95.25 43 GLN B C 1
ATOM 2443 O O . GLN B 1 43 ? 25.406 21.203 7.949 1 95.25 43 GLN B O 1
ATOM 2448 N N . GLU B 1 44 ? 25.297 22.5 9.703 1 94.88 44 GLU B N 1
ATOM 2449 C CA . GLU B 1 44 ? 26.75 22.594 9.898 1 94.88 44 GLU B CA 1
ATOM 2450 C C . GLU B 1 44 ? 27.359 21.234 10.234 1 94.88 44 GLU B C 1
ATOM 2452 O O . GLU B 1 44 ? 28.484 20.938 9.852 1 94.88 44 GLU B O 1
ATOM 2457 N N . ASN B 1 45 ? 26.547 20.422 10.906 1 95.44 45 ASN B N 1
ATOM 2458 C CA . ASN B 1 45 ? 27.047 19.141 11.391 1 95.44 45 ASN B CA 1
ATOM 2459 C C . ASN B 1 45 ? 26.797 18.031 10.383 1 95.44 45 ASN B C 1
ATOM 2461 O O . ASN B 1 45 ? 27.031 16.859 10.68 1 95.44 45 ASN B O 1
ATOM 2465 N N . GLY B 1 46 ? 26.156 18.375 9.336 1 94.5 46 GLY B N 1
ATOM 2466 C CA . GLY B 1 46 ? 26.031 17.422 8.242 1 94.5 46 GLY B CA 1
ATOM 2467 C C . GLY B 1 46 ? 24.828 16.516 8.383 1 94.5 46 GLY B C 1
ATOM 2468 O O . GLY B 1 46 ? 24.812 15.414 7.844 1 94.5 46 GLY B O 1
ATOM 2469 N N . VAL B 1 47 ? 23.891 17 9.211 1 95.62 47 VAL B N 1
ATOM 2470 C CA . VAL B 1 47 ? 22.641 16.266 9.297 1 95.62 47 VAL B CA 1
ATOM 2471 C C . VAL B 1 47 ? 21.953 16.25 7.93 1 95.62 47 VAL B C 1
ATOM 2473 O O . VAL B 1 47 ? 21.906 17.266 7.238 1 95.62 47 VAL B O 1
ATOM 2476 N N . ARG B 1 48 ? 21.375 15.125 7.488 1 94.19 48 ARG B N 1
ATOM 2477 C CA . ARG B 1 48 ? 20.828 14.977 6.141 1 94.19 48 ARG B CA 1
ATOM 2478 C C . ARG B 1 48 ? 19.344 15.328 6.098 1 94.19 48 ARG B C 1
ATOM 2480 O O . ARG B 1 48 ? 18.953 16.297 5.441 1 94.19 48 ARG B O 1
ATOM 2487 N N . GLY B 1 49 ? 18.531 14.508 6.766 1 96.12 49 GLY B N 1
ATOM 2488 C CA . GLY B 1 49 ? 17.109 14.773 6.836 1 96.12 49 GLY B CA 1
ATOM 2489 C C . GLY B 1 49 ? 16.625 15.055 8.25 1 96.12 49 GLY B C 1
ATOM 2490 O O . GLY B 1 49 ? 17.031 14.375 9.195 1 96.12 49 GLY B O 1
ATOM 2491 N N . VAL B 1 50 ? 15.797 16.094 8.398 1 97.94 50 VAL B N 1
ATOM 2492 C CA . VAL B 1 50 ? 15.203 16.438 9.688 1 97.94 50 VAL B CA 1
ATOM 2493 C C . VAL B 1 50 ? 13.703 16.125 9.656 1 97.94 50 VAL B C 1
ATOM 2495 O O . VAL B 1 50 ? 12.961 16.719 8.867 1 97.94 50 VAL B O 1
ATOM 2498 N N . TRP B 1 51 ? 13.328 15.25 10.531 1 98.12 51 TRP B N 1
ATOM 2499 C CA . TRP B 1 51 ? 11.922 14.875 10.648 1 98.12 51 TRP B CA 1
ATOM 2500 C C . TRP B 1 51 ? 11.281 15.547 11.859 1 98.12 51 TRP B C 1
ATOM 2502 O O . TRP B 1 51 ? 11.891 15.633 12.93 1 98.12 51 TRP B O 1
ATOM 2512 N N . ILE B 1 52 ? 10.078 15.977 11.664 1 98.69 52 ILE B N 1
ATOM 2513 C CA . ILE B 1 52 ? 9.281 16.438 12.797 1 98.69 52 ILE B CA 1
ATOM 2514 C C . ILE B 1 52 ? 7.945 15.703 12.82 1 98.69 52 ILE B C 1
ATOM 2516 O O . ILE B 1 52 ? 7.145 15.828 11.891 1 98.69 52 ILE B O 1
ATOM 2520 N N . LYS B 1 53 ? 7.773 14.922 13.828 1 98.56 53 LYS B N 1
ATOM 2521 C CA . LYS B 1 53 ? 6.477 14.32 14.102 1 98.56 53 LYS B CA 1
ATOM 2522 C C . LYS B 1 53 ? 5.598 15.25 14.938 1 98.56 53 LYS B C 1
ATOM 2524 O O . LYS B 1 53 ? 5.836 15.43 16.141 1 98.56 53 LYS B O 1
ATOM 2529 N N . ILE B 1 54 ? 4.629 15.781 14.344 1 98.88 54 ILE B N 1
ATOM 2530 C CA . ILE B 1 54 ? 3.803 16.797 14.992 1 98.88 54 ILE B CA 1
ATOM 2531 C C . ILE B 1 54 ? 2.463 16.172 15.398 1 98.88 54 ILE B C 1
ATOM 2533 O O . ILE B 1 54 ? 1.666 15.789 14.547 1 98.88 54 ILE B O 1
ATOM 2537 N N . SER B 1 55 ? 2.205 16.156 16.672 1 98.56 55 SER B N 1
ATOM 2538 C CA . SER B 1 55 ? 0.943 15.633 17.172 1 98.56 55 SER B CA 1
ATOM 2539 C C . SER B 1 55 ? -0.218 16.562 16.828 1 98.56 55 SER B C 1
ATOM 2541 O O . SER B 1 55 ? -0.03 17.766 16.688 1 98.56 55 SER B O 1
ATOM 2543 N N . LEU B 1 56 ? -1.35 15.945 16.766 1 98.62 56 LEU B N 1
ATOM 2544 C CA . LEU B 1 56 ? -2.551 16.719 16.469 1 98.62 56 LEU B CA 1
ATOM 2545 C C . LEU B 1 56 ? -2.744 17.844 17.5 1 98.62 56 LEU B C 1
ATOM 2547 O O . LEU B 1 56 ? -3.139 18.953 17.141 1 98.62 56 LEU B O 1
ATOM 2551 N N . LYS B 1 57 ? -2.453 17.641 18.734 1 97.38 57 LYS B N 1
ATOM 2552 C CA . LYS B 1 57 ? -2.617 18.625 19.797 1 97.38 57 LYS B CA 1
ATOM 2553 C C . LYS B 1 57 ? -1.633 19.781 19.625 1 97.38 57 LYS B C 1
ATOM 2555 O O . LYS B 1 57 ? -1.817 20.844 20.219 1 97.38 57 LYS B O 1
ATOM 2560 N N . ASP B 1 58 ? -0.556 19.531 18.875 1 98.31 58 ASP B N 1
ATOM 2561 C CA . ASP B 1 58 ? 0.475 20.531 18.625 1 98.31 58 ASP B CA 1
ATOM 2562 C C . ASP B 1 58 ? 0.376 21.094 17.219 1 98.31 58 ASP B C 1
ATOM 2564 O O . ASP B 1 58 ? 1.381 21.5 16.625 1 98.31 58 ASP B O 1
ATOM 2568 N N . ALA B 1 59 ? -0.795 21.109 16.641 1 98.56 59 ALA B N 1
ATOM 2569 C CA . ALA B 1 59 ? -1.011 21.469 15.25 1 98.56 59 ALA B CA 1
ATOM 2570 C C . ALA B 1 59 ? -0.462 22.859 14.953 1 98.56 59 ALA B C 1
ATOM 2572 O O . ALA B 1 59 ? -0.177 23.188 13.797 1 98.56 59 ALA B O 1
ATOM 2573 N N . GLU B 1 60 ? -0.324 23.719 15.914 1 98.19 60 GLU B N 1
ATOM 2574 C CA . GLU B 1 60 ? 0.195 25.062 15.734 1 98.19 60 GLU B CA 1
ATOM 2575 C C . GLU B 1 60 ? 1.65 25.047 15.273 1 98.19 60 GLU B C 1
ATOM 2577 O O . GLU B 1 60 ? 2.17 26.047 14.789 1 98.19 60 GLU B O 1
ATOM 2582 N N . ILE B 1 61 ? 2.314 23.922 15.43 1 98.69 61 ILE B N 1
ATOM 2583 C CA . ILE B 1 61 ? 3.711 23.781 15.039 1 98.69 61 ILE B CA 1
ATOM 2584 C C . ILE B 1 61 ? 3.803 23.578 13.523 1 98.69 61 ILE B C 1
ATOM 2586 O O . ILE B 1 61 ? 4.855 23.797 12.922 1 98.69 61 ILE B O 1
ATOM 2590 N N . VAL B 1 62 ? 2.723 23.141 12.844 1 98.88 62 VAL B N 1
ATOM 2591 C CA . VAL B 1 62 ? 2.732 22.797 11.422 1 98.88 62 VAL B CA 1
ATOM 2592 C C . VAL B 1 62 ? 3.104 24.031 10.602 1 98.88 62 VAL B C 1
ATOM 2594 O O . VAL B 1 62 ? 4.023 23.984 9.781 1 98.88 62 VAL B O 1
ATOM 2597 N N . PRO B 1 63 ? 2.451 25.219 10.82 1 98.69 63 PRO B N 1
ATOM 2598 C CA . PRO B 1 63 ? 2.863 26.391 10.047 1 98.69 63 PRO B CA 1
ATOM 2599 C C . PRO B 1 63 ? 4.289 26.844 10.367 1 98.69 63 PRO B C 1
ATOM 2601 O O . PRO B 1 63 ? 4.984 27.375 9.492 1 98.69 63 PRO B O 1
ATOM 2604 N N . ILE B 1 64 ? 4.73 26.656 11.586 1 98.62 64 ILE B N 1
ATOM 2605 C CA . ILE B 1 64 ? 6.102 26.969 11.969 1 98.62 64 ILE B CA 1
ATOM 2606 C C . ILE B 1 64 ? 7.078 26.141 11.148 1 98.62 64 ILE B C 1
ATOM 2608 O O . ILE B 1 64 ? 8.039 26.656 10.586 1 98.62 64 ILE B O 1
ATOM 2612 N N . ALA B 1 65 ? 6.828 24.812 11.109 1 98.75 65 ALA B N 1
ATOM 2613 C CA . ALA B 1 65 ? 7.664 23.906 10.328 1 98.75 65 ALA B CA 1
ATOM 2614 C C . ALA B 1 65 ? 7.652 24.281 8.844 1 98.75 65 ALA B C 1
ATOM 2616 O O . ALA B 1 65 ? 8.703 24.344 8.203 1 98.75 65 ALA B O 1
ATOM 2617 N N . ALA B 1 66 ? 6.453 24.562 8.305 1 98.69 66 ALA B N 1
ATOM 2618 C CA . ALA B 1 66 ? 6.316 24.922 6.898 1 98.69 66 ALA B CA 1
ATOM 2619 C C . ALA B 1 66 ? 7.133 26.172 6.57 1 98.69 66 ALA B C 1
ATOM 2621 O O . ALA B 1 66 ? 7.816 26.219 5.547 1 98.69 66 ALA B O 1
ATOM 2622 N N . GLN B 1 67 ? 7.059 27.156 7.41 1 98.12 67 GLN B N 1
ATOM 2623 C CA . GLN B 1 67 ? 7.77 28.406 7.211 1 98.12 67 GLN B CA 1
ATOM 2624 C C . GLN B 1 67 ? 9.281 28.203 7.262 1 98.12 67 GLN B C 1
ATOM 2626 O O . GLN B 1 67 ? 10.047 29.031 6.75 1 98.12 67 GLN B O 1
ATOM 2631 N N . ASN B 1 68 ? 9.672 27.125 7.93 1 98.19 68 ASN B N 1
ATOM 2632 C CA . ASN B 1 68 ? 11.094 26.828 8.031 1 98.19 68 ASN B CA 1
ATOM 2633 C C . ASN B 1 68 ? 11.531 25.797 6.996 1 98.19 68 ASN B C 1
ATOM 2635 O O . ASN B 1 68 ? 12.531 25.094 7.188 1 98.19 68 ASN B O 1
ATOM 2639 N N . GLY B 1 69 ? 10.766 25.578 5.977 1 97.69 69 GLY B N 1
ATOM 2640 C CA . GLY B 1 69 ? 11.203 24.828 4.809 1 97.69 69 GLY B CA 1
ATOM 2641 C C . GLY B 1 69 ? 10.805 23.359 4.848 1 97.69 69 GLY B C 1
ATOM 2642 O O . GLY B 1 69 ? 11.234 22.578 3.998 1 97.69 69 GLY B O 1
ATOM 2643 N N . PHE B 1 70 ? 10.031 23 5.848 1 98.62 70 PHE B N 1
ATOM 2644 C CA . PHE B 1 70 ? 9.57 21.609 5.91 1 98.62 70 PHE B CA 1
ATOM 2645 C C . PHE B 1 70 ? 8.391 21.391 4.969 1 98.62 70 PHE B C 1
ATOM 2647 O O . PHE B 1 70 ? 7.574 22.281 4.77 1 98.62 70 PHE B O 1
ATOM 2654 N N . GLU B 1 71 ? 8.305 20.188 4.398 1 98.31 71 GLU B N 1
ATOM 2655 C CA . GLU B 1 71 ? 7.172 19.719 3.605 1 98.31 71 GLU B CA 1
ATOM 2656 C C . GLU B 1 71 ? 6.488 18.531 4.27 1 98.31 71 GLU B C 1
ATOM 2658 O O . GLU B 1 71 ? 7.051 17.906 5.168 1 98.31 71 GLU B O 1
ATOM 2663 N N . PHE B 1 72 ? 5.281 18.266 3.836 1 98.69 72 PHE B N 1
ATOM 2664 C CA . PHE B 1 72 ? 4.578 17.109 4.383 1 98.69 72 PHE B CA 1
ATOM 2665 C C . PHE B 1 72 ? 5.164 15.812 3.84 1 98.69 72 PHE B C 1
ATOM 2667 O O . PHE B 1 72 ? 5.668 15.773 2.715 1 98.69 72 PHE B O 1
ATOM 2674 N N . HIS B 1 73 ? 5.113 14.781 4.59 1 97.88 73 HIS B N 1
ATOM 2675 C CA . HIS B 1 73 ? 5.512 13.461 4.109 1 97.88 73 HIS B CA 1
ATOM 2676 C C . HIS B 1 73 ? 4.355 12.469 4.188 1 97.88 73 HIS B C 1
ATOM 2678 O O . HIS B 1 73 ? 3.967 11.883 3.176 1 97.88 73 HIS B O 1
ATOM 2684 N N . HIS B 1 74 ? 3.795 12.25 5.359 1 97.88 74 HIS B N 1
ATOM 2685 C CA . HIS B 1 74 ? 2.625 11.406 5.582 1 97.88 74 HIS B CA 1
ATOM 2686 C C . HIS B 1 74 ? 1.89 11.812 6.855 1 97.88 74 HIS B C 1
ATOM 2688 O O . HIS B 1 74 ? 2.365 12.664 7.609 1 97.88 74 HIS B O 1
ATOM 2694 N N . ALA B 1 75 ? 0.724 11.203 7.031 1 98.31 75 ALA B N 1
ATOM 2695 C CA . ALA B 1 75 ? -0.037 11.516 8.234 1 98.31 75 ALA B CA 1
ATOM 2696 C C . ALA B 1 75 ? -0.839 10.305 8.711 1 98.31 75 ALA B C 1
ATOM 2698 O O . ALA B 1 75 ? -1.139 9.406 7.922 1 98.31 75 ALA B O 1
ATOM 2699 N N . HIS B 1 76 ? -1.061 10.266 9.945 1 96.06 76 HIS B N 1
ATOM 2700 C CA . HIS B 1 76 ? -2.02 9.406 10.625 1 96.06 76 HIS B CA 1
ATOM 2701 C C . HIS B 1 76 ? -3.029 10.227 11.422 1 96.06 76 HIS B C 1
ATOM 2703 O O . HIS B 1 76 ? -2.895 11.445 11.531 1 96.06 76 HIS B O 1
ATOM 2709 N N . LYS B 1 77 ? -3.916 9.523 11.945 1 95.94 77 LYS B N 1
ATOM 2710 C CA . LYS B 1 77 ? -5.035 10.195 12.602 1 95.94 77 LYS B CA 1
ATOM 2711 C C . LYS B 1 77 ? -4.543 11.188 13.648 1 95.94 77 LYS B C 1
ATOM 2713 O O . LYS B 1 77 ? -5.078 12.289 13.766 1 95.94 77 LYS B O 1
ATOM 2718 N N . ASP B 1 78 ? -3.443 10.906 14.32 1 97.19 78 ASP B N 1
ATOM 2719 C CA . ASP B 1 78 ? -3.082 11.68 15.508 1 97.19 78 ASP B CA 1
ATOM 2720 C C . ASP B 1 78 ? -1.805 12.484 15.273 1 97.19 78 ASP B C 1
ATOM 2722 O O . ASP B 1 78 ? -1.342 13.195 16.172 1 97.19 78 ASP B O 1
ATOM 2726 N N . TYR B 1 79 ? -1.238 12.367 14.062 1 98.38 79 TYR B N 1
ATOM 2727 C CA . TYR B 1 79 ? -0.04 13.164 13.828 1 98.38 79 TYR B CA 1
ATOM 2728 C C . TYR B 1 79 ? 0.198 13.375 12.344 1 98.38 79 TYR B C 1
ATOM 2730 O O . TYR B 1 79 ? -0.351 12.648 11.508 1 98.38 79 TYR B O 1
ATOM 2738 N N . VAL B 1 80 ? 0.956 14.336 12.031 1 98.81 80 VAL B N 1
ATOM 2739 C CA . VAL B 1 80 ? 1.5 14.555 10.695 1 98.81 80 VAL B CA 1
ATOM 2740 C C . VAL B 1 80 ? 3.025 14.594 10.758 1 98.81 80 VAL B C 1
ATOM 2742 O O . VAL B 1 80 ? 3.604 15.148 11.695 1 98.81 80 VAL B O 1
ATOM 2745 N N . MET B 1 81 ? 3.641 13.898 9.852 1 98.69 81 MET B N 1
ATOM 2746 C CA . MET B 1 81 ? 5.094 13.875 9.727 1 98.69 81 MET B CA 1
ATOM 2747 C C . MET B 1 81 ? 5.562 14.867 8.664 1 98.69 81 MET B C 1
ATOM 2749 O O . MET B 1 81 ? 5.109 14.812 7.516 1 98.69 81 MET B O 1
ATOM 2753 N N . MET B 1 82 ? 6.414 15.742 9.016 1 98.81 82 MET B N 1
ATOM 2754 C CA . MET B 1 82 ? 7.016 16.688 8.078 1 98.81 82 MET B CA 1
ATOM 2755 C C . MET B 1 82 ? 8.523 16.469 7.996 1 98.81 82 MET B C 1
ATOM 2757 O O . MET B 1 82 ? 9.141 15.961 8.93 1 98.81 82 MET B O 1
ATOM 2761 N N . ILE B 1 83 ? 9.125 16.891 6.859 1 98.25 83 ILE B N 1
ATOM 2762 C CA . ILE B 1 83 ? 10.531 16.578 6.645 1 98.25 83 ILE B CA 1
ATOM 2763 C C . ILE B 1 83 ? 11.203 17.719 5.883 1 98.25 83 ILE B C 1
ATOM 2765 O O . ILE B 1 83 ? 10.562 18.406 5.086 1 98.25 83 ILE B O 1
ATOM 2769 N N . ARG B 1 84 ? 12.406 17.922 6.148 1 97.88 84 ARG B N 1
ATOM 2770 C CA . ARG B 1 84 ? 13.273 18.828 5.402 1 97.88 84 ARG B CA 1
ATOM 2771 C C . ARG B 1 84 ? 14.625 18.188 5.109 1 97.88 84 ARG B C 1
ATOM 2773 O O . ARG B 1 84 ? 15.312 17.734 6.023 1 97.88 84 ARG B O 1
ATOM 2780 N N . TRP B 1 85 ? 14.969 18.062 3.846 1 97.25 85 TRP B N 1
ATOM 2781 C CA . TRP B 1 85 ? 16.281 17.609 3.404 1 97.25 85 TRP B CA 1
ATOM 2782 C C . TRP B 1 85 ? 17.297 18.734 3.471 1 97.25 85 TRP B C 1
ATOM 2784 O O . TRP B 1 85 ? 17.094 19.812 2.896 1 97.25 85 TRP B O 1
ATOM 2794 N N . LEU B 1 86 ? 18.391 18.594 4.121 1 96.38 86 LEU B N 1
ATOM 2795 C CA . LEU B 1 86 ? 19.266 19.719 4.438 1 96.38 86 LEU B CA 1
ATOM 2796 C C . LEU B 1 86 ? 20.391 19.844 3.412 1 96.38 86 LEU B C 1
ATOM 2798 O O . LEU B 1 86 ? 20.766 20.953 3.02 1 96.38 86 LEU B O 1
ATOM 2802 N N . PRO B 1 87 ? 20.969 18.688 2.979 1 93.75 87 PRO B N 1
ATOM 2803 C CA . PRO B 1 87 ? 22.078 18.828 2.025 1 93.75 87 PRO B CA 1
ATOM 2804 C C . PRO B 1 87 ? 21.656 19.562 0.751 1 93.75 87 PRO B C 1
ATOM 2806 O O . PRO B 1 87 ? 20.547 19.359 0.248 1 93.75 87 PRO B O 1
ATOM 2809 N N . THR B 1 88 ? 22.469 20.328 0.256 1 91.06 88 THR B N 1
ATOM 2810 C CA . THR B 1 88 ? 22.188 21.109 -0.942 1 91.06 88 THR B CA 1
ATOM 2811 C C . THR B 1 88 ? 22.969 20.594 -2.135 1 91.06 88 THR B C 1
ATOM 2813 O O . THR B 1 88 ? 22.672 20.922 -3.283 1 91.06 88 THR B O 1
ATOM 2816 N N . ASP B 1 89 ? 23.953 19.734 -1.923 1 90.19 89 ASP B N 1
ATOM 2817 C CA . ASP B 1 89 ? 24.859 19.266 -2.963 1 90.19 89 ASP B CA 1
ATOM 2818 C C . ASP B 1 89 ? 24.484 17.859 -3.434 1 90.19 89 ASP B C 1
ATOM 2820 O O . ASP B 1 89 ? 25.203 17.25 -4.238 1 90.19 89 ASP B O 1
ATOM 2824 N N . GLU B 1 90 ? 23.531 17.281 -2.855 1 86.69 90 GLU B N 1
ATOM 2825 C CA . GLU B 1 90 ? 23.016 15.992 -3.287 1 86.69 90 GLU B CA 1
ATOM 2826 C C . GLU B 1 90 ? 21.484 16 -3.389 1 86.69 90 GLU B C 1
ATOM 2828 O O . GLU B 1 90 ? 20.828 16.766 -2.693 1 86.69 90 GLU B O 1
ATOM 2833 N N . PRO B 1 91 ? 21 15.242 -4.242 1 86.94 91 PRO B N 1
ATOM 2834 C CA . PRO B 1 91 ? 19.531 15.219 -4.387 1 86.94 91 PRO B CA 1
ATOM 2835 C C . PRO B 1 91 ? 18.828 14.625 -3.17 1 86.94 91 PRO B C 1
ATOM 2837 O O . PRO B 1 91 ? 19.438 13.859 -2.414 1 86.94 91 PRO B O 1
ATOM 2840 N N . ASN B 1 92 ? 17.594 15.055 -2.928 1 89.06 92 ASN B N 1
ATOM 2841 C CA . ASN B 1 92 ? 16.75 14.492 -1.875 1 89.06 92 ASN B CA 1
ATOM 2842 C C . ASN B 1 92 ? 16.5 13 -2.098 1 89.06 92 ASN B C 1
ATOM 2844 O O . ASN B 1 92 ? 15.906 12.609 -3.102 1 89.06 92 ASN B O 1
ATOM 2848 N N . MET B 1 93 ? 16.891 12.133 -1.242 1 82.75 93 MET B N 1
ATOM 2849 C CA . MET B 1 93 ? 16.828 10.68 -1.4 1 82.75 93 MET B CA 1
ATOM 2850 C C . MET B 1 93 ? 15.766 10.078 -0.492 1 82.75 93 MET B C 1
ATOM 2852 O O . MET B 1 93 ? 15.711 8.859 -0.319 1 82.75 93 MET B O 1
ATOM 2856 N N . ILE B 1 94 ? 14.977 10.984 0.133 1 87.81 94 ILE B N 1
ATOM 2857 C CA . ILE B 1 94 ? 13.938 10.492 1.029 1 87.81 94 ILE B CA 1
ATOM 2858 C C . ILE B 1 94 ? 12.836 9.805 0.219 1 87.81 94 ILE B C 1
ATOM 2860 O O . ILE B 1 94 ? 12.234 10.422 -0.666 1 87.81 94 ILE B O 1
ATOM 2864 N N . PRO B 1 95 ? 12.633 8.539 0.507 1 86.75 95 PRO B N 1
ATOM 2865 C CA . PRO B 1 95 ? 11.57 7.855 -0.239 1 86.75 95 PRO B CA 1
ATOM 2866 C C . PRO B 1 95 ? 10.18 8.383 0.103 1 86.75 95 PRO B C 1
ATOM 2868 O O . PRO B 1 95 ? 9.969 8.922 1.19 1 86.75 95 PRO B O 1
ATOM 2871 N N . GLY B 1 96 ? 9.312 8.273 -0.805 1 91.31 96 GLY B N 1
ATOM 2872 C CA . GLY B 1 96 ? 7.918 8.602 -0.541 1 91.31 96 GLY B CA 1
ATOM 2873 C C . GLY B 1 96 ? 7.262 7.648 0.444 1 91.31 96 GLY B C 1
ATOM 2874 O O . GLY B 1 96 ? 7.926 6.785 1.019 1 91.31 96 GLY B O 1
ATOM 2875 N N . TYR B 1 97 ? 6.027 7.895 0.756 1 94.12 97 TYR B N 1
ATOM 2876 C CA . TYR B 1 97 ? 5.25 7.074 1.678 1 94.12 97 TYR B CA 1
ATOM 2877 C C . TYR B 1 97 ? 4.523 5.961 0.937 1 94.12 97 TYR B C 1
ATOM 2879 O O . TYR B 1 97 ? 4.477 5.953 -0.295 1 94.12 97 TYR B O 1
ATOM 2887 N N . ALA B 1 98 ? 3.977 4.953 1.68 1 94.88 98 ALA B N 1
ATOM 2888 C CA . ALA B 1 98 ? 3.193 3.854 1.125 1 94.88 98 ALA B CA 1
ATOM 2889 C C . ALA B 1 98 ? 2.074 4.371 0.226 1 94.88 98 ALA B C 1
ATOM 2891 O O . ALA B 1 98 ? 1.438 5.383 0.537 1 94.88 98 ALA B O 1
ATOM 2892 N N . ALA B 1 99 ? 1.86 3.639 -0.907 1 94.56 99 ALA B N 1
ATOM 2893 C CA . ALA B 1 99 ? 0.919 4.156 -1.897 1 94.56 99 ALA B CA 1
ATOM 2894 C C . ALA B 1 99 ? -0.005 3.049 -2.402 1 94.56 99 ALA B C 1
ATOM 2896 O O . ALA B 1 99 ? -0.572 3.156 -3.492 1 94.56 99 ALA B O 1
ATOM 2897 N N . HIS B 1 100 ? -0.128 1.959 -1.693 1 96.69 100 HIS B N 1
ATOM 2898 C CA . HIS B 1 100 ? -0.984 0.867 -2.143 1 96.69 100 HIS B CA 1
ATOM 2899 C C . HIS B 1 100 ? -1.958 0.444 -1.049 1 96.69 100 HIS B C 1
ATOM 2901 O O . HIS B 1 100 ? -1.564 0.274 0.107 1 96.69 100 HIS B O 1
ATOM 2907 N N . TYR B 1 101 ? -3.184 0.334 -1.413 1 96.38 101 TYR B N 1
ATOM 2908 C CA . TYR B 1 101 ? -4.164 -0.396 -0.617 1 96.38 101 TYR B CA 1
ATOM 2909 C C . TYR B 1 101 ? -4.074 -1.895 -0.883 1 96.38 101 TYR B C 1
ATOM 2911 O O . TYR B 1 101 ? -3.648 -2.316 -1.96 1 96.38 101 TYR B O 1
ATOM 2919 N N . VAL B 1 102 ? -4.461 -2.65 0.091 1 97.5 102 VAL B N 1
ATOM 2920 C CA . VAL B 1 102 ? -4.566 -4.094 -0.084 1 97.5 102 VAL B CA 1
ATOM 2921 C C . VAL B 1 102 ? -5.941 -4.574 0.375 1 97.5 102 VAL B C 1
ATOM 2923 O O . VAL B 1 102 ? -6.309 -4.398 1.538 1 97.5 102 VAL B O 1
ATOM 2926 N N . GLY B 1 103 ? -6.715 -5.047 -0.537 1 97.44 103 GLY B N 1
ATOM 2927 C CA . GLY B 1 103 ? -7.957 -5.75 -0.254 1 97.44 103 GLY B CA 1
ATOM 2928 C C . GLY B 1 103 ? -7.84 -7.254 -0.396 1 97.44 103 GLY B C 1
ATOM 2929 O O . GLY B 1 103 ? -7.062 -7.746 -1.216 1 97.44 103 GLY B O 1
ATOM 2930 N N . VAL B 1 104 ? -8.633 -7.934 0.376 1 98.44 104 VAL B N 1
ATOM 2931 C CA . VAL B 1 104 ? -8.578 -9.391 0.355 1 98.44 104 VAL B CA 1
ATOM 2932 C C . VAL B 1 104 ? -10 -9.961 0.33 1 98.44 104 VAL B C 1
ATOM 2934 O O . VAL B 1 104 ? -10.883 -9.461 1.027 1 98.44 104 VAL B O 1
ATOM 2937 N N . ALA B 1 105 ? -10.195 -10.945 -0.454 1 98.25 105 ALA B N 1
ATOM 2938 C CA . ALA B 1 105 ? -11.461 -11.68 -0.492 1 98.25 105 ALA B CA 1
ATOM 2939 C C . ALA B 1 105 ? -11.25 -13.148 -0.143 1 98.25 105 ALA B C 1
ATOM 2941 O O . ALA B 1 105 ? -10.203 -13.719 -0.449 1 98.25 105 ALA B O 1
ATOM 2942 N N . GLY B 1 106 ? -12.273 -13.664 0.467 1 98.69 106 GLY B N 1
ATOM 2943 C CA . GLY B 1 106 ? -12.328 -15.102 0.68 1 98.69 106 GLY B CA 1
ATOM 2944 C C . GLY B 1 106 ? -13.188 -15.82 -0.336 1 98.69 106 GLY B C 1
ATOM 2945 O O . GLY B 1 106 ? -14.398 -15.578 -0.42 1 98.69 106 GLY B O 1
ATOM 2946 N N . PHE B 1 107 ? -12.578 -16.609 -1.163 1 98.75 107 PHE B N 1
ATOM 2947 C CA . PHE B 1 107 ? -13.281 -17.578 -2.01 1 98.75 107 PHE B CA 1
ATOM 2948 C C . PHE B 1 107 ? -13.484 -18.891 -1.275 1 98.75 107 PHE B C 1
ATOM 2950 O O . PHE B 1 107 ? -12.688 -19.812 -1.411 1 98.75 107 PHE B O 1
ATOM 2957 N N . VAL B 1 108 ? -14.578 -18.953 -0.545 1 98.81 108 VAL B N 1
ATOM 2958 C CA . VAL B 1 108 ? -14.828 -20.062 0.374 1 98.81 108 VAL B CA 1
ATOM 2959 C C . VAL B 1 108 ? -15.695 -21.125 -0.311 1 98.81 108 VAL B C 1
ATOM 2961 O O . VAL B 1 108 ? -16.812 -20.828 -0.746 1 98.81 108 VAL B O 1
ATOM 2964 N N . VAL B 1 109 ? -15.219 -22.344 -0.38 1 98.56 109 VAL B N 1
ATOM 2965 C CA . VAL B 1 109 ? -15.953 -23.438 -1.008 1 98.56 109 VAL B CA 1
ATOM 2966 C C . VAL B 1 109 ? -16.125 -24.578 -0.01 1 98.56 109 VAL B C 1
ATOM 2968 O O . VAL B 1 109 ? -15.156 -25.031 0.607 1 98.56 109 VAL B O 1
ATOM 2971 N N . ASN B 1 110 ? -17.344 -25 0.165 1 98.19 110 ASN B N 1
ATOM 2972 C CA . ASN B 1 110 ? -17.594 -26.078 1.119 1 98.19 110 ASN B CA 1
ATOM 2973 C C . ASN B 1 110 ? -17.516 -27.453 0.453 1 98.19 110 ASN B C 1
ATOM 2975 O O . ASN B 1 110 ? -17.203 -27.547 -0.732 1 98.19 110 ASN B O 1
ATOM 2979 N N . ASP B 1 111 ? -17.797 -28.469 1.202 1 96.75 111 ASP B N 1
ATOM 2980 C CA . ASP B 1 111 ? -17.625 -29.844 0.745 1 96.75 111 ASP B CA 1
ATOM 2981 C C . ASP B 1 111 ? -18.656 -30.203 -0.327 1 96.75 111 ASP B C 1
ATOM 2983 O O . ASP B 1 111 ? -18.484 -31.188 -1.052 1 96.75 111 ASP B O 1
ATOM 2987 N N . GLN B 1 112 ? -19.719 -29.469 -0.404 1 97.06 112 GLN B N 1
ATOM 2988 C CA . GLN B 1 112 ? -20.75 -29.703 -1.405 1 97.06 112 GLN B CA 1
ATOM 2989 C C . GLN B 1 112 ? -20.469 -28.922 -2.682 1 97.06 112 GLN B C 1
ATOM 2991 O O . GLN B 1 112 ? -21.328 -28.797 -3.549 1 97.06 112 GLN B O 1
ATOM 2996 N N . ASN B 1 113 ? -19.312 -28.281 -2.746 1 97.19 113 ASN B N 1
ATOM 2997 C CA . ASN B 1 113 ? -18.875 -27.484 -3.887 1 97.19 113 ASN B CA 1
ATOM 2998 C C . ASN B 1 113 ? -19.766 -26.25 -4.07 1 97.19 113 ASN B C 1
ATOM 3000 O O . ASN B 1 113 ? -20.156 -25.938 -5.188 1 97.19 113 ASN B O 1
ATOM 3004 N N . GLU B 1 114 ? -20.109 -25.688 -2.998 1 98.25 114 GLU B N 1
ATOM 3005 C CA . GLU B 1 114 ? -20.812 -24.406 -2.99 1 98.25 114 GLU B CA 1
ATOM 3006 C C . GLU B 1 114 ? -19.891 -23.266 -2.572 1 98.25 114 GLU B C 1
ATOM 3008 O O . GLU B 1 114 ? -19.031 -23.438 -1.699 1 98.25 114 GLU B O 1
ATOM 3013 N N . VAL B 1 115 ? -20.078 -22.109 -3.18 1 98.31 115 VAL B N 1
ATOM 3014 C CA . VAL B 1 115 ? -19.266 -20.922 -2.889 1 98.31 115 VAL B CA 1
ATOM 3015 C C . VAL B 1 115 ? -20.047 -19.969 -1.994 1 98.31 115 VAL B C 1
ATOM 3017 O O . VAL B 1 115 ? -21.25 -19.734 -2.213 1 98.31 115 VAL B O 1
ATOM 3020 N N . LEU B 1 116 ? -19.422 -19.406 -1.02 1 98.44 116 LEU B N 1
ATOM 3021 C CA . LEU B 1 116 ? -20.016 -18.438 -0.117 1 98.44 116 LEU B CA 1
ATOM 3022 C C . LEU B 1 116 ? -20.047 -17.047 -0.749 1 98.44 116 LEU B C 1
ATOM 3024 O O . LEU B 1 116 ? -19 -16.5 -1.081 1 98.44 116 LEU B O 1
ATOM 3028 N N . VAL B 1 117 ? -21.234 -16.484 -0.932 1 97.06 117 VAL B N 1
ATOM 3029 C CA . VAL B 1 117 ? -21.344 -15.188 -1.606 1 97.06 117 VAL B CA 1
ATOM 3030 C C . VAL B 1 117 ? -22.234 -14.258 -0.79 1 97.06 117 VAL B C 1
ATOM 3032 O O . VAL B 1 117 ? -23.078 -14.719 -0.009 1 97.06 117 VAL B O 1
ATOM 3035 N N . ILE B 1 118 ? -22 -12.945 -0.983 1 95.25 118 ILE B N 1
ATOM 3036 C CA . ILE B 1 118 ? -22.75 -11.953 -0.219 1 95.25 118 ILE B CA 1
ATOM 3037 C C . ILE B 1 118 ? -23.281 -10.875 -1.157 1 95.25 118 ILE B C 1
ATOM 3039 O O . ILE B 1 118 ? -22.844 -10.773 -2.307 1 95.25 118 ILE B O 1
ATOM 3043 N N . GLN B 1 119 ? -24.281 -10.188 -0.719 1 91.12 119 GLN B N 1
ATOM 3044 C CA . GLN B 1 119 ? -24.75 -8.922 -1.282 1 91.12 119 GLN B CA 1
ATOM 3045 C C . GLN B 1 119 ? -24.656 -7.793 -0.256 1 91.12 119 GLN B C 1
ATOM 3047 O O . GLN B 1 119 ? -25.078 -7.965 0.895 1 91.12 119 GLN B O 1
ATOM 3052 N N . GLU B 1 120 ? -24.094 -6.723 -0.688 1 84.38 120 GLU B N 1
ATOM 3053 C CA . GLU B 1 120 ? -23.938 -5.602 0.236 1 84.38 120 GLU B CA 1
ATOM 3054 C C . GLU B 1 120 ? -25.25 -4.844 0.407 1 84.38 120 GLU B C 1
ATOM 3056 O O . GLU B 1 120 ? -26.094 -4.859 -0.484 1 84.38 120 GLU B O 1
ATOM 3061 N N . LYS B 1 121 ? -25.469 -4.242 1.553 1 75.69 121 LYS B N 1
ATOM 3062 C CA . LYS B 1 121 ? -26.672 -3.482 1.868 1 75.69 121 LYS B CA 1
ATOM 3063 C C . LYS B 1 121 ? -26.719 -2.186 1.065 1 75.69 121 LYS B C 1
ATOM 3065 O O . LYS B 1 121 ? -27.781 -1.814 0.551 1 75.69 121 LYS B O 1
ATOM 3070 N N . TYR B 1 122 ? -25.672 -1.366 1.19 1 61.31 122 TYR B N 1
ATOM 3071 C CA . TYR B 1 122 ? -25.75 -0.04 0.585 1 61.31 122 TYR B CA 1
ATOM 3072 C C . TYR B 1 122 ? -25.188 -0.056 -0.832 1 61.31 122 TYR B C 1
ATOM 3074 O O . TYR B 1 122 ? -23.969 -0.04 -1.026 1 61.31 122 TYR B O 1
ATOM 3082 N N . THR B 1 123 ? -25.984 -0.694 -1.797 1 58.09 123 THR B N 1
ATOM 3083 C CA . THR B 1 123 ? -25.578 -0.663 -3.197 1 58.09 123 THR B CA 1
ATOM 3084 C C . THR B 1 123 ? -26.031 0.628 -3.867 1 58.09 123 THR B C 1
ATOM 3086 O O . THR B 1 123 ? -27.203 1.008 -3.754 1 58.09 123 THR B O 1
ATOM 3089 N N . HIS B 1 124 ? -25.172 1.704 -3.568 1 49.28 124 HIS B N 1
ATOM 3090 C CA . HIS B 1 124 ? -25.484 2.977 -4.207 1 49.28 124 HIS B CA 1
ATOM 3091 C C . HIS B 1 124 ? -26.125 2.762 -5.578 1 49.28 124 HIS B C 1
ATOM 3093 O O . HIS B 1 124 ? -25.516 3.066 -6.605 1 49.28 124 HIS B O 1
ATOM 3099 N N . SER B 1 125 ? -27.234 2.514 -5.742 1 50.56 125 SER B N 1
ATOM 3100 C CA . SER B 1 125 ? -28.062 2.572 -6.941 1 50.56 125 SER B CA 1
ATOM 3101 C C . SER B 1 125 ? -27.828 1.364 -7.84 1 50.56 125 SER B C 1
ATOM 3103 O O . SER B 1 125 ? -28.453 1.232 -8.891 1 50.56 125 SER B O 1
ATOM 3105 N N . MET B 1 126 ? -26.75 0.591 -7.59 1 54.81 126 MET B N 1
ATOM 3106 C CA . MET B 1 126 ? -26.547 -0.505 -8.531 1 54.81 126 MET B CA 1
ATOM 3107 C C . MET B 1 126 ? -27.266 -1.766 -8.07 1 54.81 126 MET B C 1
ATOM 3109 O O . MET B 1 126 ? -27.578 -1.914 -6.883 1 54.81 126 MET B O 1
ATOM 3113 N N . GLN B 1 127 ? -27.875 -2.459 -8.992 1 58.22 127 GLN B N 1
ATOM 3114 C CA . GLN B 1 127 ? -28.5 -3.762 -8.781 1 58.22 127 GLN B CA 1
ATOM 3115 C C . GLN B 1 127 ? -27.641 -4.637 -7.867 1 58.22 127 GLN B C 1
ATOM 3117 O O . GLN B 1 127 ? -26.406 -4.633 -7.969 1 58.22 127 GLN B O 1
ATOM 3122 N N . ALA B 1 128 ? -28.25 -5.164 -6.852 1 65.31 128 ALA B N 1
ATOM 3123 C CA . ALA B 1 128 ? -27.609 -6.082 -5.914 1 65.31 128 ALA B CA 1
ATOM 3124 C C . ALA B 1 128 ? -26.781 -7.133 -6.652 1 65.31 128 ALA B C 1
ATOM 3126 O O . ALA B 1 128 ? -27.266 -7.777 -7.582 1 65.31 128 ALA B O 1
ATOM 3127 N N . HIS B 1 129 ? -25.453 -7.059 -6.582 1 81.88 129 HIS B N 1
ATOM 3128 C CA . HIS B 1 129 ? -24.594 -8.062 -7.195 1 81.88 129 HIS B CA 1
ATOM 3129 C C . HIS B 1 129 ? -23.906 -8.922 -6.137 1 81.88 129 HIS B C 1
ATOM 3131 O O . HIS B 1 129 ? -23.609 -8.438 -5.043 1 81.88 129 HIS B O 1
ATOM 3137 N N . TRP B 1 130 ? -23.906 -10.211 -6.465 1 88.75 130 TRP B N 1
ATOM 3138 C CA . TRP B 1 130 ? -23.203 -11.141 -5.594 1 88.75 130 TRP B CA 1
ATOM 3139 C C . TRP B 1 130 ? -21.703 -10.914 -5.668 1 88.75 130 TRP B C 1
ATOM 3141 O O . TRP B 1 130 ? -21.141 -10.758 -6.758 1 88.75 130 TRP B O 1
ATOM 3151 N N . LYS B 1 131 ? -21.141 -10.797 -4.598 1 92.31 131 LYS B N 1
ATOM 3152 C CA . LYS B 1 131 ? -19.688 -10.641 -4.516 1 92.31 131 LYS B CA 1
ATOM 3153 C C . LYS B 1 131 ? -19.094 -11.578 -3.467 1 92.31 131 LYS B C 1
ATOM 3155 O O . LYS B 1 131 ? -19.828 -12.273 -2.758 1 92.31 131 LYS B O 1
ATOM 3160 N N . LEU B 1 132 ? -17.844 -11.672 -3.418 1 96.94 132 LEU B N 1
ATOM 3161 C CA . LEU B 1 132 ? -17.141 -12.453 -2.404 1 96.94 132 LEU B CA 1
ATOM 3162 C C . LEU B 1 132 ? -17 -11.664 -1.107 1 96.94 132 LEU B C 1
ATOM 3164 O O . LEU B 1 132 ? -16.828 -10.438 -1.136 1 96.94 132 LEU B O 1
ATOM 3168 N N . PRO B 1 133 ? -17.172 -12.367 0.028 1 97.38 133 PRO B N 1
ATOM 3169 C CA . PRO B 1 133 ? -16.859 -11.664 1.27 1 97.38 133 PRO B CA 1
ATOM 3170 C C . PRO B 1 133 ? -15.398 -11.195 1.319 1 97.38 133 PRO B C 1
ATOM 3172 O O . PRO B 1 133 ? -14.508 -11.898 0.845 1 97.38 133 PRO B O 1
ATOM 3175 N N . GLY B 1 134 ? -15.117 -10.078 1.824 1 96.88 134 GLY B N 1
ATOM 3176 C CA . GLY B 1 134 ? -13.766 -9.531 1.886 1 96.88 134 GLY B CA 1
ATOM 3177 C C . GLY B 1 134 ? -13.734 -8.086 2.359 1 96.88 134 GLY B C 1
ATOM 3178 O O . GLY B 1 134 ? -14.75 -7.547 2.799 1 96.88 134 GLY B O 1
ATOM 3179 N N . GLY B 1 135 ? -12.555 -7.465 2.312 1 95.44 135 GLY B N 1
ATOM 3180 C CA . GLY B 1 135 ? -12.352 -6.094 2.75 1 95.44 135 GLY B CA 1
ATOM 3181 C C . GLY B 1 135 ? -10.891 -5.68 2.746 1 95.44 135 GLY B C 1
ATOM 3182 O O . GLY B 1 135 ? -10.047 -6.375 2.186 1 95.44 135 GLY B O 1
ATOM 3183 N N . LEU B 1 136 ? -10.641 -4.574 3.357 1 95.25 136 LEU B N 1
ATOM 3184 C CA . LEU B 1 136 ? -9.289 -4.027 3.395 1 95.25 136 LEU B CA 1
ATOM 3185 C C . LEU B 1 136 ? -8.453 -4.707 4.477 1 95.25 136 LEU B C 1
ATOM 3187 O O . LEU B 1 136 ? -8.953 -4.984 5.57 1 95.25 136 LEU B O 1
ATOM 3191 N N . ALA B 1 137 ? -7.211 -4.938 4.125 1 96 137 ALA B N 1
ATOM 3192 C CA . ALA B 1 137 ? -6.277 -5.465 5.117 1 96 137 ALA B CA 1
ATOM 3193 C C . ALA B 1 137 ? -5.941 -4.41 6.168 1 96 137 ALA B C 1
ATOM 3195 O O . ALA B 1 137 ? -5.73 -3.242 5.836 1 96 137 ALA B O 1
ATOM 3196 N N . GLU B 1 138 ? -5.914 -4.781 7.426 1 91.19 138 GLU B N 1
ATOM 3197 C CA . GLU B 1 138 ? -5.43 -3.918 8.5 1 91.19 138 GLU B CA 1
ATOM 3198 C C . GLU B 1 138 ? -3.91 -3.982 8.617 1 91.19 138 GLU B C 1
ATOM 3200 O O . GLU B 1 138 ? -3.293 -4.973 8.219 1 91.19 138 GLU B O 1
ATOM 3205 N N . PRO B 1 139 ? -3.367 -2.934 9.164 1 85.5 139 PRO B N 1
ATOM 3206 C CA . PRO B 1 139 ? -1.914 -2.971 9.344 1 85.5 139 PRO B CA 1
ATOM 3207 C C . PRO B 1 139 ? -1.445 -4.195 10.125 1 85.5 139 PRO B C 1
ATOM 3209 O O . PRO B 1 139 ? -2.012 -4.52 11.172 1 85.5 139 PRO B O 1
ATOM 3212 N N . GLY B 1 140 ? -0.408 -4.879 9.516 1 90.12 140 GLY B N 1
ATOM 3213 C CA . GLY B 1 140 ? 0.188 -6.008 10.211 1 90.12 140 GLY B CA 1
ATOM 3214 C C . GLY B 1 140 ? -0.489 -7.328 9.898 1 90.12 140 GLY B C 1
ATOM 3215 O O . GLY B 1 140 ? -0.031 -8.391 10.336 1 90.12 140 GLY B O 1
ATOM 3216 N N . GLU B 1 141 ? -1.538 -7.391 9.141 1 94.06 141 GLU B N 1
ATOM 3217 C CA . GLU B 1 141 ? -2.258 -8.617 8.82 1 94.06 141 GLU B CA 1
ATOM 3218 C C . GLU B 1 141 ? -1.684 -9.281 7.57 1 94.06 141 GLU B C 1
ATOM 3220 O O . GLU B 1 141 ? -1.445 -8.625 6.559 1 94.06 141 GLU B O 1
ATOM 3225 N N . ASP B 1 142 ? -1.496 -10.547 7.738 1 96.12 142 ASP B N 1
ATOM 3226 C CA . ASP B 1 142 ? -1.237 -11.328 6.535 1 96.12 142 ASP B CA 1
ATOM 3227 C C . ASP B 1 142 ? -2.508 -11.5 5.707 1 96.12 142 ASP B C 1
ATOM 3229 O O . ASP B 1 142 ? -3.617 -11.352 6.223 1 96.12 142 ASP B O 1
ATOM 3233 N N . LEU B 1 143 ? -2.352 -11.82 4.398 1 97.94 143 LEU B N 1
ATOM 3234 C CA . LEU B 1 143 ? -3.494 -11.969 3.504 1 97.94 143 LEU B CA 1
ATOM 3235 C C . LEU B 1 143 ? -4.477 -13.008 4.043 1 97.94 143 LEU B C 1
ATOM 3237 O O . LEU B 1 143 ? -5.688 -12.773 4.055 1 97.94 143 LEU B O 1
ATOM 3241 N N . ALA B 1 144 ? -3.965 -14.102 4.52 1 97.88 144 ALA B N 1
ATOM 3242 C CA . ALA B 1 144 ? -4.797 -15.18 5.051 1 97.88 144 ALA B CA 1
ATOM 3243 C C . ALA B 1 144 ? -5.602 -14.703 6.254 1 97.88 144 ALA B C 1
ATOM 3245 O O . ALA B 1 144 ? -6.789 -15.016 6.379 1 97.88 144 ALA B O 1
ATOM 3246 N N . ASP B 1 145 ? -4.961 -13.969 7.129 1 97.88 145 ASP B N 1
ATOM 3247 C CA . ASP B 1 145 ? -5.617 -13.461 8.328 1 97.88 145 ASP B CA 1
ATOM 3248 C C . ASP B 1 145 ? -6.711 -12.461 7.973 1 97.88 145 ASP B C 1
ATOM 3250 O O . ASP B 1 145 ? -7.785 -12.461 8.578 1 97.88 145 ASP B O 1
ATOM 3254 N N . THR B 1 146 ? -6.395 -11.594 7.074 1 98 146 THR B N 1
ATOM 3255 C CA . THR B 1 146 ? -7.391 -10.633 6.617 1 98 146 THR B CA 1
ATOM 3256 C C . THR B 1 146 ? -8.617 -11.344 6.051 1 98 146 THR B C 1
ATOM 3258 O O . THR B 1 146 ? -9.75 -11.023 6.41 1 98 146 THR B O 1
ATOM 3261 N N . ALA B 1 147 ? -8.383 -12.32 5.168 1 98.44 147 ALA B N 1
ATOM 3262 C CA . ALA B 1 147 ? -9.484 -13.062 4.559 1 98.44 147 ALA B CA 1
ATOM 3263 C C . ALA B 1 147 ? -10.344 -13.742 5.621 1 98.44 147 ALA B C 1
ATOM 3265 O O . ALA B 1 147 ? -11.57 -13.633 5.602 1 98.44 147 ALA B O 1
ATOM 3266 N N . ARG B 1 148 ? -9.703 -14.406 6.504 1 98.5 148 ARG B N 1
ATOM 3267 C CA . ARG B 1 148 ? -10.43 -15.117 7.559 1 98.5 148 ARG B CA 1
ATOM 3268 C C . ARG B 1 148 ? -11.273 -14.156 8.383 1 98.5 148 ARG B C 1
ATOM 3270 O O . ARG B 1 148 ? -12.445 -14.422 8.648 1 98.5 148 ARG B O 1
ATOM 3277 N N . ARG B 1 149 ? -10.648 -13.07 8.805 1 98.06 149 ARG B N 1
ATOM 3278 C CA . ARG B 1 149 ? -11.359 -12.094 9.633 1 98.06 149 ARG B CA 1
ATOM 3279 C C . ARG B 1 149 ? -12.57 -11.539 8.891 1 98.06 149 ARG B C 1
ATOM 3281 O O . ARG B 1 149 ? -13.672 -11.484 9.445 1 98.06 149 ARG B O 1
ATOM 3288 N N . GLU B 1 150 ? -12.422 -11.094 7.66 1 97.38 150 GLU B N 1
ATOM 3289 C CA . GLU B 1 150 ? -13.5 -10.492 6.883 1 97.38 150 GLU B CA 1
ATOM 3290 C C . GLU B 1 150 ? -14.617 -11.492 6.629 1 97.38 150 GLU B C 1
ATOM 3292 O O . GLU B 1 150 ? -15.797 -11.141 6.699 1 97.38 150 GLU B O 1
ATOM 3297 N N . VAL B 1 151 ? -14.281 -12.734 6.258 1 98.25 151 VAL B N 1
ATOM 3298 C CA . VAL B 1 151 ? -15.289 -13.773 6.031 1 98.25 151 VAL B CA 1
ATOM 3299 C C . VAL B 1 151 ? -16.094 -14 7.309 1 98.25 151 VAL B C 1
ATOM 3301 O O . VAL B 1 151 ? -17.328 -14.031 7.273 1 98.25 151 VAL B O 1
ATOM 3304 N N . LEU B 1 152 ? -15.359 -14.102 8.383 1 98.12 152 LEU B N 1
ATOM 3305 C CA . LEU B 1 152 ? -16.016 -14.32 9.664 1 98.12 152 LEU B CA 1
ATOM 3306 C C . LEU B 1 152 ? -16.922 -13.141 10.023 1 98.12 152 LEU B C 1
ATOM 3308 O O . LEU B 1 152 ? -18.078 -13.328 10.414 1 98.12 152 LEU B O 1
ATOM 3312 N N . GLU B 1 153 ? -16.422 -11.93 9.914 1 96.38 153 GLU B N 1
ATOM 3313 C CA . GLU B 1 153 ? -17.141 -10.719 10.281 1 96.38 153 GLU B CA 1
ATOM 3314 C C . GLU B 1 153 ? -18.406 -10.562 9.438 1 96.38 153 GLU B C 1
ATOM 3316 O O . GLU B 1 153 ? -19.469 -10.211 9.961 1 96.38 153 GLU B O 1
ATOM 3321 N N . GLU B 1 154 ? -18.297 -10.836 8.141 1 96.19 154 GLU B N 1
ATOM 3322 C CA . GLU B 1 154 ? -19.406 -10.523 7.227 1 96.19 154 GLU B CA 1
ATOM 3323 C C . GLU B 1 154 ? -20.406 -11.672 7.16 1 96.19 154 GLU B C 1
ATOM 3325 O O . GLU B 1 154 ? -21.578 -11.461 6.863 1 96.19 154 GLU B O 1
ATOM 3330 N N . THR B 1 155 ? -20 -12.93 7.41 1 97.5 155 THR B N 1
ATOM 3331 C CA . THR B 1 155 ? -20.859 -14.055 7.09 1 97.5 155 THR B CA 1
ATOM 3332 C C . THR B 1 155 ? -21.031 -14.969 8.297 1 97.5 155 THR B C 1
ATOM 3334 O O . THR B 1 155 ? -21.922 -15.836 8.312 1 97.5 155 THR B O 1
ATOM 3337 N N . GLY B 1 156 ? -20.188 -14.844 9.336 1 97.5 156 GLY B N 1
ATOM 3338 C CA . GLY B 1 156 ? -20.203 -15.734 10.484 1 97.5 156 GLY B CA 1
ATOM 3339 C C . GLY B 1 156 ? -19.484 -17.047 10.234 1 97.5 156 GLY B C 1
ATOM 3340 O O . GLY B 1 156 ? -19.359 -17.875 11.141 1 97.5 156 GLY B O 1
ATOM 3341 N N . VAL B 1 157 ? -18.969 -17.297 9.086 1 98.19 157 VAL B N 1
ATOM 3342 C CA . VAL B 1 157 ? -18.297 -18.547 8.719 1 98.19 157 VAL B CA 1
ATOM 3343 C C . VAL B 1 157 ? -16.812 -18.438 9.023 1 98.19 157 VAL B C 1
ATOM 3345 O O . VAL B 1 157 ? -16.156 -17.484 8.586 1 98.19 157 VAL B O 1
ATOM 3348 N N . ASP B 1 158 ? -16.328 -19.312 9.852 1 98.31 158 ASP B N 1
ATOM 3349 C CA . ASP B 1 158 ? -14.891 -19.469 10.039 1 98.31 158 ASP B CA 1
ATOM 3350 C C . ASP B 1 158 ? -14.273 -20.312 8.93 1 98.31 158 ASP B C 1
ATOM 3352 O O . ASP B 1 158 ? -14.797 -21.375 8.594 1 98.31 158 ASP B O 1
ATOM 3356 N N . ALA B 1 159 ? -13.211 -19.812 8.312 1 98.44 159 ALA B N 1
ATOM 3357 C CA . ALA B 1 159 ? -12.625 -20.516 7.18 1 98.44 159 ALA B CA 1
ATOM 3358 C C . ALA B 1 159 ? -11.102 -20.531 7.27 1 98.44 159 ALA B C 1
ATOM 3360 O O . ALA B 1 159 ? -10.508 -19.609 7.844 1 98.44 159 ALA B O 1
ATOM 3361 N N . GLU B 1 160 ? -10.531 -21.531 6.754 1 98.19 160 GLU B N 1
ATOM 3362 C CA . GLU B 1 160 ? -9.078 -21.656 6.746 1 98.19 160 GLU B CA 1
ATOM 3363 C C . GLU B 1 160 ? -8.5 -21.375 5.359 1 98.19 160 GLU B C 1
ATOM 3365 O O . GLU B 1 160 ? -9.086 -21.781 4.352 1 98.19 160 GLU B O 1
ATOM 3370 N N . PHE B 1 161 ? -7.375 -20.719 5.336 1 98.19 161 PHE B N 1
ATOM 3371 C CA . PHE B 1 161 ? -6.68 -20.375 4.098 1 98.19 161 PHE B CA 1
ATOM 3372 C C . PHE B 1 161 ? -6.055 -21.625 3.475 1 98.19 161 PHE B C 1
ATOM 3374 O O . PHE B 1 161 ? -5.375 -22.391 4.16 1 98.19 161 PHE B O 1
ATOM 3381 N N . LEU B 1 162 ? -6.23 -21.859 2.195 1 97.62 162 LEU B N 1
ATOM 3382 C CA . LEU B 1 162 ? -5.629 -22.984 1.497 1 97.62 162 LEU B CA 1
ATOM 3383 C C . LEU B 1 162 ? -4.598 -22.5 0.481 1 97.62 162 LEU B C 1
ATOM 3385 O O . LEU B 1 162 ? -3.471 -23.016 0.451 1 97.62 162 LEU B O 1
ATOM 3389 N N . SER B 1 163 ? -4.934 -21.547 -0.346 1 97.62 163 SER B N 1
ATOM 3390 C CA . SER B 1 163 ? -4.047 -21.031 -1.386 1 97.62 163 SER B CA 1
ATOM 3391 C C . SER B 1 163 ? -4.531 -19.688 -1.905 1 97.62 163 SER B C 1
ATOM 3393 O O . SER B 1 163 ? -5.629 -19.234 -1.563 1 97.62 163 SER B O 1
ATOM 3395 N N . LEU B 1 164 ? -3.65 -18.984 -2.658 1 98.25 164 LEU B N 1
ATOM 3396 C CA . LEU B 1 164 ? -4.016 -17.766 -3.357 1 98.25 164 LEU B CA 1
ATOM 3397 C C . LEU B 1 164 ? -4.445 -18.062 -4.789 1 98.25 164 LEU B C 1
ATOM 3399 O O . LEU B 1 164 ? -3.689 -18.672 -5.555 1 98.25 164 LEU B O 1
ATOM 3403 N N . LEU B 1 165 ? -5.664 -17.672 -5.16 1 98 165 LEU B N 1
ATOM 3404 C CA . LEU B 1 165 ? -6.148 -17.938 -6.512 1 98 165 LEU B CA 1
ATOM 3405 C C . LEU B 1 165 ? -5.527 -16.969 -7.508 1 98 165 LEU B C 1
ATOM 3407 O O . LEU B 1 165 ? -5.035 -17.391 -8.562 1 98 165 LEU B O 1
ATOM 3411 N N . CYS B 1 166 ? -5.613 -15.742 -7.219 1 97.94 166 CYS B N 1
ATOM 3412 C CA . CYS B 1 166 ? -5.168 -14.664 -8.086 1 97.94 166 CYS B CA 1
ATOM 3413 C C . CYS B 1 166 ? -5.156 -13.328 -7.344 1 97.94 166 CYS B C 1
ATOM 3415 O O . CYS B 1 166 ? -5.57 -13.266 -6.184 1 97.94 166 CYS B O 1
ATOM 3417 N N . PHE B 1 167 ? -4.637 -12.344 -7.918 1 98.06 167 PHE B N 1
ATOM 3418 C CA . PHE B 1 167 ? -4.785 -10.984 -7.406 1 98.06 167 PHE B CA 1
ATOM 3419 C C . PHE B 1 167 ? -4.852 -9.977 -8.547 1 98.06 167 PHE B C 1
ATOM 3421 O O . PHE B 1 167 ? -4.34 -10.242 -9.641 1 98.06 167 PHE B O 1
ATOM 3428 N N . ARG B 1 168 ? -5.512 -8.906 -8.289 1 96.69 168 ARG B N 1
ATOM 3429 C CA . ARG B 1 168 ? -5.691 -7.812 -9.234 1 96.69 168 ARG B CA 1
ATOM 3430 C C . ARG B 1 168 ? -4.887 -6.59 -8.82 1 96.69 168 ARG B C 1
ATOM 3432 O O . ARG B 1 168 ? -4.84 -6.238 -7.641 1 96.69 168 ARG B O 1
ATOM 3439 N N . HIS B 1 169 ? -4.242 -6 -9.742 1 95.56 169 HIS B N 1
ATOM 3440 C CA . HIS B 1 169 ? -3.525 -4.742 -9.555 1 95.56 169 HIS B CA 1
ATOM 3441 C C . HIS B 1 169 ? -4.172 -3.617 -10.352 1 95.56 169 HIS B C 1
ATOM 3443 O O . HIS B 1 169 ? -4.207 -3.664 -11.586 1 95.56 169 HIS B O 1
ATOM 3449 N N . GLN B 1 170 ? -4.723 -2.648 -9.68 1 93.38 170 GLN B N 1
ATOM 3450 C CA . GLN B 1 170 ? -5.34 -1.501 -10.336 1 93.38 170 GLN B CA 1
ATOM 3451 C C . GLN B 1 170 ? -4.758 -0.19 -9.812 1 93.38 170 GLN B C 1
ATOM 3453 O O . GLN B 1 170 ? -4.215 -0.143 -8.711 1 93.38 170 GLN B O 1
ATOM 3458 N N . HIS B 1 171 ? -4.914 0.872 -10.602 1 92.5 171 HIS B N 1
ATOM 3459 C CA . HIS B 1 171 ? -4.355 2.17 -10.242 1 92.5 171 HIS B CA 1
ATOM 3460 C C . HIS B 1 171 ? -5.445 3.234 -10.156 1 92.5 171 HIS B C 1
ATOM 3462 O O . HIS B 1 171 ? -6.59 2.986 -10.547 1 92.5 171 HIS B O 1
ATOM 3468 N N . ASN B 1 172 ? -5.094 4.434 -9.523 1 89.06 172 ASN B N 1
ATOM 3469 C CA . ASN B 1 172 ? -6.031 5.531 -9.312 1 89.06 172 ASN B CA 1
ATOM 3470 C C . ASN B 1 172 ? -7.277 5.078 -8.562 1 89.06 172 ASN B C 1
ATOM 3472 O O . ASN B 1 172 ? -8.398 5.375 -8.969 1 89.06 172 ASN B O 1
ATOM 3476 N N . PHE B 1 173 ? -7.094 4.25 -7.551 1 88.06 173 PHE B N 1
ATOM 3477 C CA . PHE B 1 173 ? -8.156 3.705 -6.711 1 88.06 173 PHE B CA 1
ATOM 3478 C C . PHE B 1 173 ? -8.719 4.781 -5.793 1 88.06 173 PHE B C 1
ATOM 3480 O O . PHE B 1 173 ? -9.805 5.316 -6.047 1 88.06 173 PHE B O 1
ATOM 3487 N N . SER B 1 174 ? -8.016 5.117 -4.805 1 87.19 174 SER B N 1
ATOM 3488 C CA . SER B 1 174 ? -8.398 6.203 -3.91 1 87.19 174 SER B CA 1
ATOM 3489 C C . SER B 1 174 ? -7.23 7.152 -3.658 1 87.19 174 SER B C 1
ATOM 3491 O O . SER B 1 174 ? -6.102 6.711 -3.426 1 87.19 174 SER B O 1
ATOM 3493 N N . PHE B 1 175 ? -7.52 8.469 -3.746 1 90.5 175 PHE B N 1
ATOM 3494 C CA . PHE B 1 175 ? -6.543 9.516 -3.463 1 90.5 175 PHE B CA 1
ATOM 3495 C C . PHE B 1 175 ? -5.297 9.336 -4.316 1 90.5 175 PHE B C 1
ATOM 3497 O O . PHE B 1 175 ? -4.18 9.57 -3.85 1 90.5 175 PHE B O 1
ATOM 3504 N N . GLY B 1 176 ? -5.48 8.734 -5.516 1 89.38 176 GLY B N 1
ATOM 3505 C CA . GLY B 1 176 ? -4.379 8.578 -6.453 1 89.38 176 GLY B CA 1
ATOM 3506 C C . GLY B 1 176 ? -3.516 7.367 -6.16 1 89.38 176 GLY B C 1
ATOM 3507 O O . GLY B 1 176 ? -2.494 7.156 -6.816 1 89.38 176 GLY B O 1
ATOM 3508 N N . CYS B 1 177 ? -3.889 6.562 -5.207 1 94.06 177 CYS B N 1
ATOM 3509 C CA . CYS B 1 177 ? -3.129 5.375 -4.82 1 94.06 177 CYS B CA 1
ATOM 3510 C C . CYS B 1 177 ? -3.523 4.176 -5.672 1 94.06 177 CYS B C 1
ATOM 3512 O O . CYS B 1 177 ? -4.531 4.215 -6.383 1 94.06 177 CYS B O 1
ATOM 3514 N N . SER B 1 178 ? -2.699 3.168 -5.652 1 95.25 178 SER B N 1
ATOM 3515 C CA . SER B 1 178 ? -3 1.89 -6.285 1 95.25 178 SER B CA 1
ATOM 3516 C C . SER B 1 178 ? -3.695 0.94 -5.316 1 95.25 178 SER B C 1
ATOM 3518 O O . SER B 1 178 ? -3.779 1.221 -4.117 1 95.25 178 SER B O 1
ATOM 3520 N N . ASP B 1 179 ? -4.254 -0.112 -5.883 1 95.25 179 ASP B N 1
ATOM 3521 C CA . ASP B 1 179 ? -4.973 -1.117 -5.105 1 95.25 179 ASP B CA 1
ATOM 3522 C C . ASP B 1 179 ? -4.633 -2.527 -5.578 1 95.25 179 ASP B C 1
ATOM 3524 O O . ASP B 1 179 ? -4.598 -2.791 -6.785 1 95.25 179 ASP B O 1
ATOM 3528 N N . MET B 1 180 ? -4.285 -3.346 -4.633 1 97.06 180 MET B N 1
ATOM 3529 C CA . MET B 1 180 ? -4.148 -4.773 -4.91 1 97.06 180 MET B CA 1
ATOM 3530 C C . MET B 1 180 ? -5.242 -5.57 -4.199 1 97.06 180 MET B C 1
ATOM 3532 O O . MET B 1 180 ? -5.453 -5.406 -2.996 1 97.06 180 MET B O 1
ATOM 3536 N N . TYR B 1 181 ? -5.973 -6.305 -4.969 1 97.44 181 TYR B N 1
ATOM 3537 C CA . TYR B 1 181 ? -7.07 -7.133 -4.484 1 97.44 181 TYR B CA 1
ATOM 3538 C C . TYR B 1 181 ? -6.719 -8.609 -4.57 1 97.44 181 TYR B C 1
ATOM 3540 O O . TYR B 1 181 ? -6.672 -9.18 -5.664 1 97.44 181 TYR B O 1
ATOM 3548 N N . PHE B 1 182 ? -6.465 -9.305 -3.438 1 98.62 182 PHE B N 1
ATOM 3549 C CA . PHE B 1 182 ? -6.047 -10.695 -3.371 1 98.62 182 PHE B CA 1
ATOM 3550 C C . PHE B 1 182 ? -7.238 -11.609 -3.088 1 98.62 182 PHE B C 1
ATOM 3552 O O . PHE B 1 182 ? -8.055 -11.312 -2.211 1 98.62 182 PHE B O 1
ATOM 3559 N N . VAL B 1 183 ? -7.348 -12.688 -3.809 1 98.75 183 VAL B N 1
ATOM 3560 C CA . VAL B 1 183 ? -8.438 -13.641 -3.611 1 98.75 183 VAL B CA 1
ATOM 3561 C C . VAL B 1 183 ? -7.883 -14.938 -3.021 1 98.75 183 VAL B C 1
ATOM 3563 O O . VAL B 1 183 ? -7.148 -15.672 -3.689 1 98.75 183 VAL B O 1
ATOM 3566 N N . CYS B 1 184 ? -8.305 -15.266 -1.854 1 98.75 184 CYS B N 1
ATOM 3567 C CA . CYS B 1 184 ? -7.828 -16.438 -1.131 1 98.75 184 CYS B CA 1
ATOM 3568 C C . CYS B 1 184 ? -8.812 -17.594 -1.259 1 98.75 184 CYS B C 1
ATOM 3570 O O . CYS B 1 184 ? -9.992 -17.453 -0.926 1 98.75 184 CYS B O 1
ATOM 3572 N N . HIS B 1 185 ? -8.352 -18.688 -1.73 1 98.69 185 HIS B N 1
ATOM 3573 C CA . HIS B 1 185 ? -9.117 -19.938 -1.665 1 98.69 185 HIS B CA 1
ATOM 3574 C C . HIS B 1 185 ? -9.141 -20.484 -0.246 1 98.69 185 HIS B C 1
ATOM 3576 O O . HIS B 1 185 ? -8.086 -20.688 0.365 1 98.69 185 HIS B O 1
ATOM 3582 N N . MET B 1 186 ? -10.375 -20.734 0.266 1 98.69 186 MET B N 1
ATOM 3583 C CA . MET B 1 186 ? -10.5 -21.125 1.669 1 98.69 186 MET B CA 1
ATOM 3584 C C . MET B 1 186 ? -11.484 -22.281 1.828 1 98.69 186 MET B C 1
ATOM 3586 O O . MET B 1 186 ? -12.367 -22.469 0.984 1 98.69 186 MET B O 1
ATOM 3590 N N . LYS B 1 187 ? -11.344 -22.953 2.908 1 98.5 187 LYS B N 1
ATOM 3591 C CA . LYS B 1 187 ? -12.258 -24.016 3.316 1 98.5 187 LYS B CA 1
ATOM 3592 C C . LYS B 1 187 ? -12.96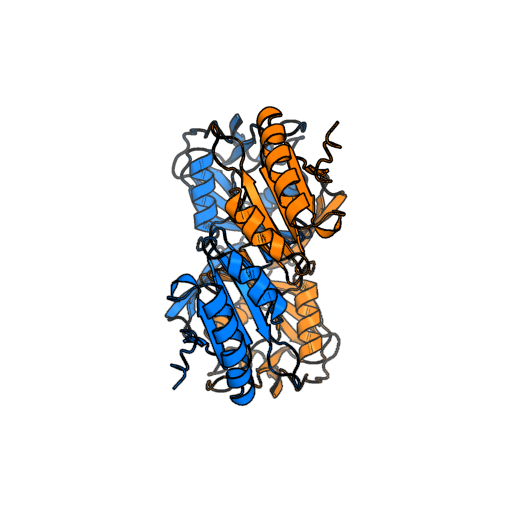9 -23.656 4.617 1 98.5 187 LYS B C 1
ATOM 3594 O O . LYS B 1 187 ? -12.328 -23.297 5.609 1 98.5 187 LYS B O 1
ATOM 3599 N N . PRO B 1 188 ? -14.281 -23.797 4.641 1 98.56 188 PRO B N 1
ATOM 3600 C CA . PRO B 1 188 ? -15.016 -23.438 5.859 1 98.56 188 PRO B CA 1
ATOM 3601 C C . PRO B 1 188 ? -14.875 -24.484 6.961 1 98.56 188 PRO B C 1
ATOM 3603 O O . PRO B 1 188 ? -14.836 -25.672 6.68 1 98.56 188 PRO B O 1
ATOM 3606 N N . LYS B 1 189 ? -14.828 -24.031 8.148 1 98.06 189 LYS B N 1
ATOM 3607 C CA . LYS B 1 189 ? -14.844 -24.891 9.32 1 98.06 189 LYS B CA 1
ATOM 3608 C C . LYS B 1 189 ? -16.266 -25.109 9.82 1 98.06 189 LYS B C 1
ATOM 3610 O O . LYS B 1 189 ? -16.531 -26.047 10.578 1 98.06 189 LYS B O 1
ATOM 3615 N N . ASN B 1 190 ? -17.156 -24.25 9.5 1 96.5 190 ASN B N 1
ATOM 3616 C CA . ASN B 1 190 ? -18.594 -24.344 9.734 1 96.5 190 ASN B CA 1
ATOM 3617 C C . ASN B 1 190 ? -19.391 -23.828 8.539 1 96.5 190 ASN B C 1
ATOM 3619 O O . ASN B 1 190 ? -18.859 -23.125 7.691 1 96.5 190 ASN B O 1
ATOM 3623 N N . VAL B 1 191 ? -20.641 -24.156 8.492 1 95.19 191 VAL B N 1
ATOM 3624 C CA . VAL B 1 191 ? -21.406 -23.781 7.297 1 95.19 191 VAL B CA 1
ATOM 3625 C C . VAL B 1 191 ? -22.578 -22.891 7.684 1 95.19 191 VAL B C 1
ATOM 3627 O O . VAL B 1 191 ? -23.25 -22.344 6.812 1 95.19 191 VAL B O 1
ATOM 3630 N N . ASP B 1 192 ? -22.75 -22.656 8.93 1 96.25 192 ASP B N 1
ATOM 3631 C CA . ASP B 1 192 ? -23.859 -21.812 9.375 1 96.25 192 ASP B CA 1
ATOM 3632 C C . ASP B 1 192 ? -23.547 -20.344 9.133 1 96.25 192 ASP B C 1
ATOM 3634 O O . ASP B 1 192 ? -22.5 -19.844 9.555 1 96.25 192 ASP B O 1
ATOM 3638 N N . ILE B 1 193 ? -24.484 -19.672 8.562 1 96.25 193 ILE B N 1
ATOM 3639 C CA . ILE B 1 193 ? -24.297 -18.281 8.18 1 96.25 193 ILE B CA 1
ATOM 3640 C C . ILE B 1 193 ? -24.938 -17.375 9.227 1 96.25 193 ILE B C 1
ATOM 3642 O O . ILE B 1 193 ? -26.078 -17.594 9.641 1 96.25 193 ILE B O 1
ATOM 3646 N N . THR B 1 194 ? -24.281 -16.469 9.664 1 94.38 194 THR B N 1
ATOM 3647 C CA . THR B 1 194 ? -24.75 -15.328 10.445 1 94.38 194 THR B CA 1
ATOM 3648 C C . THR B 1 194 ? -24.25 -14.016 9.852 1 94.38 194 THR B C 1
ATOM 3650 O O . THR B 1 194 ? -23.062 -13.695 9.953 1 94.38 194 THR B O 1
ATOM 3653 N N . ILE B 1 195 ? -25.156 -13.195 9.359 1 90 195 ILE B N 1
ATOM 3654 C CA . ILE B 1 195 ? -24.75 -12.039 8.57 1 90 195 ILE B CA 1
ATOM 3655 C C . ILE B 1 195 ? -24.531 -10.836 9.484 1 90 195 ILE B C 1
ATOM 3657 O O . ILE B 1 195 ? -25.234 -10.688 10.492 1 90 195 ILE B O 1
ATOM 3661 N N . CYS B 1 196 ? -23.609 -10.07 9.164 1 85.06 196 CYS B N 1
ATOM 3662 C CA . CYS B 1 196 ? -23.484 -8.727 9.727 1 85.06 196 CYS B CA 1
ATOM 3663 C C . CYS B 1 196 ? -24.5 -7.777 9.086 1 85.06 196 CYS B C 1
ATOM 3665 O O . CYS B 1 196 ? -24.266 -7.281 7.984 1 85.06 196 CYS B O 1
ATOM 3667 N N . GLU B 1 197 ? -25.453 -7.363 9.711 1 81.94 197 GLU B N 1
ATOM 3668 C CA . GLU B 1 197 ? -26.578 -6.621 9.148 1 81.94 197 GLU B CA 1
ATOM 3669 C C . GLU B 1 197 ? -26.172 -5.203 8.766 1 81.94 197 GLU B C 1
ATOM 3671 O O . GLU B 1 197 ? -26.844 -4.547 7.965 1 81.94 197 GLU B O 1
ATOM 3676 N N . GLN B 1 198 ? -25.141 -4.758 9.273 1 79.56 198 GLN B N 1
ATOM 3677 C CA . GLN B 1 198 ? -24.688 -3.408 8.969 1 79.56 198 GLN B CA 1
ATOM 3678 C C . GLN B 1 198 ? -24.047 -3.338 7.582 1 79.56 198 GLN B C 1
ATOM 3680 O O . GLN B 1 198 ? -24.125 -2.305 6.914 1 79.56 198 GLN B O 1
ATOM 3685 N N . GLU B 1 199 ? -23.516 -4.457 7.051 1 81.25 199 GLU B N 1
ATOM 3686 C CA . GLU B 1 199 ? -22.719 -4.426 5.832 1 81.25 199 GLU B CA 1
ATOM 3687 C C . GLU B 1 199 ? -23.344 -5.289 4.738 1 81.25 199 GLU B C 1
ATOM 3689 O O . GLU B 1 199 ? -23.141 -5.035 3.549 1 81.25 199 GLU B O 1
ATOM 3694 N N . VAL B 1 200 ? -24.047 -6.336 5.184 1 86.88 200 VAL B N 1
ATOM 3695 C CA . VAL B 1 200 ? -24.453 -7.387 4.258 1 86.88 200 VAL B CA 1
ATOM 3696 C C . VAL B 1 200 ? -25.969 -7.539 4.281 1 86.88 200 VAL B C 1
ATOM 3698 O O . VAL B 1 200 ? -26.578 -7.598 5.355 1 86.88 200 VAL B O 1
ATOM 3701 N N . SER B 1 201 ? -26.547 -7.57 3.158 1 89.69 201 SER B N 1
ATOM 3702 C CA . SER B 1 201 ? -28 -7.734 3.055 1 89.69 201 SER B CA 1
ATOM 3703 C C . SER B 1 201 ? -28.375 -9.203 2.887 1 89.69 201 SER B C 1
ATOM 3705 O O . SER B 1 201 ? -29.391 -9.656 3.424 1 89.69 201 SER B O 1
ATOM 3707 N N . LYS B 1 202 ? -27.547 -9.891 2.123 1 92.69 202 LYS B N 1
ATOM 3708 C CA . LYS B 1 202 ? -27.781 -11.312 1.875 1 92.69 202 LYS B CA 1
ATOM 3709 C C . LYS B 1 202 ? -26.469 -12.094 1.857 1 92.69 202 LYS B C 1
ATOM 3711 O O . LYS B 1 202 ? -25.422 -11.539 1.519 1 92.69 202 LYS B O 1
ATOM 3716 N N . CYS B 1 203 ? -26.562 -13.25 2.236 1 95.44 203 CYS B N 1
ATOM 3717 C CA . CYS B 1 203 ? -25.453 -14.195 2.207 1 95.44 203 CYS B CA 1
ATOM 3718 C C . CYS B 1 203 ? -25.969 -15.617 1.989 1 95.44 203 CYS B C 1
ATOM 3720 O O . CYS B 1 203 ? -26.953 -16.031 2.59 1 95.44 203 CYS B O 1
ATOM 3722 N N . GLN B 1 204 ? -25.328 -16.328 1.136 1 96.69 204 GLN B N 1
ATOM 3723 C CA . GLN B 1 204 ? -25.766 -17.703 0.91 1 96.69 204 GLN B CA 1
ATOM 3724 C C . GLN B 1 204 ? -24.625 -18.547 0.333 1 96.69 204 GLN B C 1
ATOM 3726 O O . GLN B 1 204 ? -23.625 -18 -0.158 1 96.69 204 GLN B O 1
ATOM 3731 N N . TRP B 1 205 ? -24.859 -19.812 0.498 1 98.06 205 TRP B N 1
ATOM 3732 C CA . TRP B 1 205 ? -24.094 -20.781 -0.274 1 98.06 205 TRP B CA 1
ATOM 3733 C C . TRP B 1 205 ? -24.688 -20.984 -1.661 1 98.06 205 TRP B C 1
ATOM 3735 O O . TRP B 1 205 ? -25.875 -21.297 -1.791 1 98.06 205 TRP B O 1
ATOM 3745 N N . MET B 1 206 ? -23.922 -20.781 -2.67 1 97.44 206 MET B N 1
ATOM 3746 C CA . MET B 1 206 ? -24.375 -20.938 -4.051 1 97.44 206 MET B CA 1
ATOM 3747 C C . MET B 1 206 ? -23.594 -22.062 -4.742 1 97.44 206 MET B C 1
ATOM 3749 O O . MET B 1 206 ? -22.375 -22.078 -4.703 1 97.44 206 MET B O 1
ATOM 3753 N N . PRO B 1 207 ? -24.328 -23.016 -5.348 1 98.12 207 PRO B N 1
ATOM 3754 C CA . PRO B 1 207 ? -23.578 -24.016 -6.113 1 98.12 207 PRO B CA 1
ATOM 3755 C C . PRO B 1 207 ? -22.578 -23.391 -7.086 1 98.12 207 PRO B C 1
ATOM 3757 O O . PRO B 1 207 ? -22.906 -22.422 -7.773 1 98.12 207 PRO B O 1
ATOM 3760 N N . PHE B 1 208 ? -21.359 -23.922 -7.172 1 97.62 208 PHE B N 1
ATOM 3761 C CA . PHE B 1 208 ? -20.25 -23.328 -7.914 1 97.62 208 PHE B CA 1
ATOM 3762 C C . PHE B 1 208 ? -20.625 -23.109 -9.367 1 97.62 208 PHE B C 1
ATOM 3764 O O . PHE B 1 208 ? -20.375 -22.031 -9.93 1 97.62 208 PHE B O 1
ATOM 3771 N N . GLU B 1 209 ? -21.266 -24.125 -9.953 1 96.38 209 GLU B N 1
ATOM 3772 C CA . GLU B 1 209 ? -21.625 -24.016 -11.359 1 96.38 209 GLU B CA 1
ATOM 3773 C C . GLU B 1 209 ? -22.656 -22.922 -11.586 1 96.38 209 GLU B C 1
ATOM 3775 O O . GLU B 1 209 ? -22.625 -22.234 -12.609 1 96.38 209 GLU B O 1
ATOM 3780 N N . GLU B 1 210 ? -23.531 -22.797 -10.672 1 96.12 210 GLU B N 1
ATOM 3781 C CA . GLU B 1 210 ? -24.484 -21.688 -10.719 1 96.12 210 GLU B CA 1
ATOM 3782 C C . GLU B 1 210 ? -23.781 -20.344 -10.594 1 96.12 210 GLU B C 1
ATOM 3784 O O . GLU B 1 210 ? -24.109 -19.406 -11.328 1 96.12 210 GLU B O 1
ATOM 3789 N N . TYR B 1 211 ? -22.875 -20.234 -9.672 1 95.62 211 TYR B N 1
ATOM 3790 C CA . TYR B 1 211 ? -22.125 -19.016 -9.477 1 95.62 211 TYR B CA 1
ATOM 3791 C C . TYR B 1 211 ? -21.359 -18.641 -10.742 1 95.62 211 TYR B C 1
ATOM 3793 O O . TYR B 1 211 ? -21.422 -17.5 -11.203 1 95.62 211 TYR B O 1
ATOM 3801 N N . LEU B 1 212 ? -20.672 -19.594 -11.336 1 95 212 LEU B N 1
ATOM 3802 C CA . LEU B 1 212 ? -19.844 -19.391 -12.523 1 95 212 LEU B CA 1
ATOM 3803 C C . LEU B 1 212 ? -20.688 -18.875 -13.688 1 95 212 LEU B C 1
ATOM 3805 O O . LEU B 1 212 ? -20.203 -18.062 -14.484 1 95 212 LEU B O 1
ATOM 3809 N N . SER B 1 213 ? -21.922 -19.234 -13.727 1 92.62 213 SER B N 1
ATOM 3810 C CA . SER B 1 213 ? -22.781 -18.906 -14.867 1 92.62 213 SER B CA 1
ATOM 3811 C C . SER B 1 213 ? -23.766 -17.812 -14.5 1 92.62 213 SER B C 1
ATOM 3813 O O . SER B 1 213 ? -24.672 -17.5 -15.289 1 92.62 213 SER B O 1
ATOM 3815 N N . HIS B 1 214 ? -23.625 -17.281 -13.359 1 91.75 214 HIS B N 1
ATOM 3816 C CA . HIS B 1 214 ? -24.609 -16.297 -12.906 1 91.75 214 HIS B CA 1
ATOM 3817 C C . HIS B 1 214 ? -24.594 -15.055 -13.781 1 91.75 214 HIS B C 1
ATOM 3819 O O . HIS B 1 214 ? -23.516 -14.5 -14.062 1 91.75 214 HIS B O 1
ATOM 3825 N N . PRO B 1 215 ? -25.641 -14.555 -14.156 1 86.94 215 PRO B N 1
ATOM 3826 C CA . PRO B 1 215 ? -25.703 -13.438 -15.109 1 86.94 215 PRO B CA 1
ATOM 3827 C C . PRO B 1 215 ? -25.203 -12.125 -14.516 1 86.94 215 PRO B C 1
ATOM 3829 O O . PRO B 1 215 ? -24.719 -11.258 -15.242 1 86.94 215 PRO B O 1
ATOM 3832 N N . SER B 1 216 ? -25.328 -12.016 -13.281 1 83.06 216 SER B N 1
ATOM 3833 C CA . SER B 1 216 ? -24.984 -10.75 -12.641 1 83.06 216 SER B CA 1
ATOM 3834 C C . SER B 1 216 ? -23.531 -10.758 -12.172 1 83.06 216 SER B C 1
ATOM 3836 O O . SER B 1 216 ? -23.078 -9.797 -11.547 1 83.06 216 SER B O 1
ATOM 3838 N N . LEU B 1 217 ? -22.781 -11.758 -12.5 1 86.75 217 LEU B N 1
ATOM 3839 C CA . LEU B 1 217 ? -21.375 -11.828 -12.102 1 86.75 217 LEU B CA 1
ATOM 3840 C C . LEU B 1 217 ? -20.531 -10.859 -12.922 1 86.75 217 LEU B C 1
ATOM 3842 O O . LEU B 1 217 ? -20.672 -10.789 -14.141 1 86.75 217 LEU B O 1
ATOM 3846 N N . THR B 1 218 ? -19.781 -10.023 -12.266 1 86.5 218 THR B N 1
ATOM 3847 C CA . THR B 1 218 ? -18.859 -9.148 -12.961 1 86.5 218 THR B CA 1
ATOM 3848 C C . THR B 1 218 ? -17.797 -9.961 -13.711 1 86.5 218 THR B C 1
ATOM 3850 O O . THR B 1 218 ? -17.594 -11.141 -13.406 1 86.5 218 THR B O 1
ATOM 3853 N N . GLU B 1 219 ? -17.094 -9.383 -14.656 1 88.06 219 GLU B N 1
ATOM 3854 C CA . GLU B 1 219 ? -16.047 -10.062 -15.398 1 88.06 219 GLU B CA 1
ATOM 3855 C C . GLU B 1 219 ? -14.906 -10.492 -14.469 1 88.06 219 GLU B C 1
ATOM 3857 O O . GLU B 1 219 ? -14.328 -11.57 -14.648 1 88.06 219 GLU B O 1
ATOM 3862 N N . THR B 1 220 ? -14.625 -9.719 -13.547 1 90.5 220 THR B N 1
ATOM 3863 C CA . THR B 1 220 ? -13.57 -10.047 -12.594 1 90.5 220 THR B CA 1
ATOM 3864 C C . THR B 1 220 ? -13.938 -11.289 -11.781 1 90.5 220 THR B C 1
ATOM 3866 O O . THR B 1 220 ? -13.133 -12.211 -11.648 1 90.5 220 THR B O 1
ATOM 3869 N N . ASN B 1 221 ? -15.148 -11.289 -11.281 1 92.62 221 ASN B N 1
ATOM 3870 C CA . ASN B 1 221 ? -15.562 -12.43 -10.477 1 92.62 221 ASN B CA 1
ATOM 3871 C C . ASN B 1 221 ? -15.656 -13.703 -11.312 1 92.62 221 ASN B C 1
ATOM 3873 O O . ASN B 1 221 ? -15.383 -14.797 -10.82 1 92.62 221 ASN B O 1
ATOM 3877 N N . ARG B 1 222 ? -16.062 -13.539 -12.516 1 93 222 ARG B N 1
ATOM 3878 C CA . ARG B 1 222 ? -16.078 -14.688 -13.414 1 93 222 ARG B CA 1
ATOM 3879 C C . ARG B 1 222 ? -14.664 -15.219 -13.641 1 93 222 ARG B C 1
ATOM 3881 O O . ARG B 1 222 ? -14.445 -16.438 -13.641 1 93 222 ARG B O 1
ATOM 3888 N N . PHE B 1 223 ? -13.75 -14.344 -13.891 1 94.38 223 PHE B N 1
ATOM 3889 C CA . PHE B 1 223 ? -12.352 -14.727 -14.039 1 94.38 223 PHE B CA 1
ATOM 3890 C C . PHE B 1 223 ? -11.867 -15.484 -12.812 1 94.38 223 PHE B C 1
ATOM 3892 O O . PHE B 1 223 ? -11.195 -16.516 -12.938 1 94.38 223 PHE B O 1
ATOM 3899 N N . ILE B 1 224 ? -12.195 -14.984 -11.672 1 96.44 2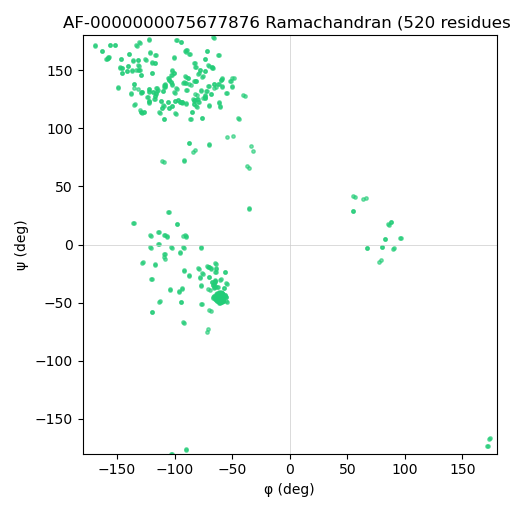24 ILE B N 1
ATOM 3900 C CA . ILE B 1 224 ? -11.797 -15.609 -10.414 1 96.44 224 ILE B CA 1
ATOM 3901 C C . ILE B 1 224 ? -12.359 -17.031 -10.336 1 96.44 224 ILE B C 1
ATOM 3903 O O . ILE B 1 224 ? -11.633 -17.969 -10.008 1 96.44 224 ILE B O 1
ATOM 3907 N N . ALA B 1 225 ? -13.617 -17.156 -10.641 1 96.69 225 ALA B N 1
ATOM 3908 C CA . ALA B 1 225 ? -14.258 -18.469 -10.617 1 96.69 225 ALA B CA 1
ATOM 3909 C C . ALA B 1 225 ? -13.594 -19.422 -11.609 1 96.69 225 ALA B C 1
ATOM 3911 O O . ALA B 1 225 ? -13.352 -20.594 -11.289 1 96.69 225 ALA B O 1
ATOM 3912 N N . GLN B 1 226 ? -13.336 -18.922 -12.742 1 96.19 226 GLN B N 1
ATOM 3913 C CA . GLN B 1 226 ? -12.672 -19.734 -13.75 1 96.19 226 GLN B CA 1
ATOM 3914 C C . GLN B 1 226 ? -11.281 -20.156 -13.289 1 96.19 226 GLN B C 1
ATOM 3916 O O . GLN B 1 226 ? -10.836 -21.266 -13.57 1 96.19 226 GLN B O 1
ATOM 3921 N N . THR B 1 227 ? -10.578 -19.234 -12.695 1 96.44 227 THR B N 1
ATOM 3922 C CA . THR B 1 227 ? -9.258 -19.562 -12.156 1 96.44 227 THR B CA 1
ATOM 3923 C C . THR B 1 227 ? -9.352 -20.672 -11.125 1 96.44 227 THR B C 1
ATOM 3925 O O . THR B 1 227 ? -8.523 -21.594 -11.133 1 96.44 227 THR B O 1
ATOM 3928 N N . PHE B 1 228 ? -10.336 -20.641 -10.273 1 97.25 228 PHE B N 1
ATOM 3929 C CA . PHE B 1 228 ? -10.562 -21.703 -9.297 1 97.25 228 PHE B CA 1
ATOM 3930 C C . PHE B 1 228 ? -10.773 -23.031 -10 1 97.25 228 PHE B C 1
ATOM 3932 O O . PHE B 1 228 ? -10.148 -24.031 -9.641 1 97.25 228 PHE B O 1
ATOM 3939 N N . LYS B 1 229 ? -11.594 -22.969 -10.961 1 96.5 229 LYS B N 1
ATOM 3940 C CA . LYS B 1 229 ? -11.898 -24.188 -11.711 1 96.5 229 LYS B CA 1
ATOM 3941 C C . LYS B 1 229 ? -10.641 -24.766 -12.352 1 96.5 229 LYS B C 1
ATOM 3943 O O . LYS B 1 229 ? -10.344 -25.953 -12.195 1 96.5 229 LYS B O 1
ATOM 3948 N N . SER B 1 230 ? -9.844 -23.953 -12.977 1 93.88 230 SER B N 1
ATOM 3949 C CA . SER B 1 230 ? -8.711 -24.406 -13.766 1 93.88 230 SER B CA 1
ATOM 3950 C C . SER B 1 230 ? -7.527 -24.797 -12.875 1 93.88 230 SER B C 1
ATOM 3952 O O . SER B 1 230 ? -6.75 -25.688 -13.219 1 93.88 230 SER B O 1
ATOM 3954 N N . THR B 1 231 ? -7.395 -24.188 -11.703 1 93 231 THR B N 1
ATOM 3955 C CA . THR B 1 231 ? -6.184 -24.391 -10.914 1 93 231 THR B CA 1
ATOM 3956 C C . THR B 1 231 ? -6.453 -25.344 -9.75 1 93 231 THR B C 1
ATOM 3958 O O . THR B 1 231 ? -5.594 -26.141 -9.383 1 93 231 THR B O 1
ATOM 3961 N N . VAL B 1 232 ? -7.621 -25.219 -9.148 1 91.44 232 VAL B N 1
ATOM 3962 C CA . VAL B 1 232 ? -7.906 -26.016 -7.953 1 91.44 232 VAL B CA 1
ATOM 3963 C C . VAL B 1 232 ? -8.641 -27.297 -8.344 1 91.44 232 VAL B C 1
ATOM 3965 O O . VAL B 1 232 ? -8.242 -28.391 -7.949 1 91.44 232 VAL B O 1
ATOM 3968 N N . LEU B 1 233 ? -9.672 -27.188 -9.117 1 92.38 233 LEU B N 1
ATOM 3969 C CA . LEU B 1 233 ? -10.477 -28.359 -9.461 1 92.38 233 LEU B CA 1
ATOM 3970 C C . LEU B 1 233 ? -9.773 -29.203 -10.508 1 92.38 233 LEU B C 1
ATOM 3972 O O . LEU B 1 233 ? -9.852 -30.438 -10.469 1 92.38 233 LEU B O 1
ATOM 3976 N N . GLN B 1 234 ? -9.039 -28.531 -11.445 1 90.69 234 GLN B N 1
ATOM 3977 C CA . GLN B 1 234 ? -8.516 -29.281 -12.586 1 90.69 234 GLN B CA 1
ATOM 3978 C C . GLN B 1 234 ? -6.984 -29.266 -12.586 1 90.69 234 GLN B C 1
ATOM 3980 O O . GLN B 1 234 ? -6.355 -30.031 -13.305 1 90.69 234 GLN B O 1
ATOM 3985 N N . GLY B 1 235 ? -6.43 -28.344 -11.844 1 86.31 235 GLY B N 1
ATOM 3986 C CA . GLY B 1 235 ? -4.988 -28.156 -11.93 1 86.31 235 GLY B CA 1
ATOM 3987 C C . GLY B 1 235 ? -4.223 -28.922 -10.875 1 86.31 235 GLY B C 1
ATOM 3988 O O . GLY B 1 235 ? -4.828 -29.562 -10 1 86.31 235 GLY B O 1
ATOM 3989 N N . SER B 1 236 ? -2.859 -28.812 -11.07 1 88.81 236 SER B N 1
ATOM 3990 C CA . SER B 1 236 ? -1.972 -29.531 -10.156 1 88.81 236 SER B CA 1
ATOM 3991 C C . SER B 1 236 ? -1.022 -28.562 -9.453 1 88.81 236 SER B C 1
ATOM 3993 O O . SER B 1 236 ? -0.041 -29 -8.836 1 88.81 236 SER B O 1
ATOM 3995 N N . SER B 1 237 ? -1.28 -27.266 -9.664 1 93.12 237 SER B N 1
ATOM 3996 C CA . SER B 1 237 ? -0.442 -26.266 -9.016 1 93.12 237 SER B CA 1
ATOM 3997 C C . SER B 1 237 ? -1.289 -25.203 -8.32 1 93.12 237 SER B C 1
ATOM 3999 O O . SER B 1 237 ? -2.428 -24.953 -8.719 1 93.12 237 SER B O 1
ATOM 4001 N N . ARG B 1 238 ? -0.764 -24.656 -7.281 1 95.5 238 ARG B N 1
ATOM 4002 C CA . ARG B 1 238 ? -1.414 -23.594 -6.52 1 95.5 238 ARG B CA 1
ATOM 4003 C C . ARG B 1 238 ? -0.403 -22.547 -6.074 1 95.5 238 ARG B C 1
ATOM 4005 O O . ARG B 1 238 ? 0.795 -22.812 -5.992 1 95.5 238 ARG B O 1
ATOM 4012 N N . ILE B 1 239 ? -0.833 -21.359 -5.879 1 96.69 239 ILE B N 1
ATOM 4013 C CA . ILE B 1 239 ? 0.009 -20.359 -5.234 1 96.69 239 ILE B CA 1
ATOM 4014 C C . ILE B 1 239 ? -0.11 -20.484 -3.715 1 96.69 239 ILE B C 1
ATOM 4016 O O . ILE B 1 239 ? -1.186 -20.266 -3.15 1 96.69 239 ILE B O 1
ATOM 4020 N N . ALA B 1 240 ? 0.928 -20.844 -3.098 1 96.06 240 ALA B N 1
ATOM 4021 C CA . ALA B 1 240 ? 0.93 -21.094 -1.657 1 96.06 240 ALA B CA 1
ATOM 4022 C C . ALA B 1 240 ? 2.08 -20.359 -0.976 1 96.06 240 ALA B C 1
ATOM 4024 O O . ALA B 1 240 ? 2.857 -19.672 -1.636 1 96.06 240 ALA B O 1
ATOM 4025 N N . THR B 1 241 ? 2.066 -20.438 0.385 1 95.62 241 THR B N 1
ATOM 4026 C CA . THR B 1 241 ? 3.021 -19.656 1.163 1 95.62 241 THR B CA 1
ATOM 4027 C C . THR B 1 241 ? 4.164 -20.547 1.657 1 95.62 241 THR B C 1
ATOM 4029 O O . THR B 1 241 ? 3.977 -21.734 1.903 1 95.62 241 THR B O 1
ATOM 4032 N N . THR B 1 242 ? 5.301 -19.969 1.721 1 93.88 242 THR B N 1
ATOM 4033 C CA . THR B 1 242 ? 6.465 -20.547 2.389 1 93.88 242 THR B CA 1
ATOM 4034 C C . THR B 1 242 ? 7.082 -19.547 3.359 1 93.88 242 THR B C 1
ATOM 4036 O O . THR B 1 242 ? 7.262 -18.375 3.02 1 93.88 242 THR B O 1
ATOM 4039 N N . ASP B 1 243 ? 7.336 -19.953 4.578 1 91.62 243 ASP B N 1
ATOM 4040 C CA . ASP B 1 243 ? 8.039 -19.125 5.547 1 91.62 243 ASP B CA 1
ATOM 4041 C C . ASP B 1 243 ? 9.547 -19.141 5.293 1 91.62 243 ASP B C 1
ATOM 4043 O O . ASP B 1 243 ? 10.156 -20.219 5.219 1 91.62 243 ASP B O 1
ATOM 4047 N N . VAL B 1 244 ? 10.062 -17.984 5.105 1 89.81 244 VAL B N 1
ATOM 4048 C CA . VAL B 1 244 ? 11.5 -17.859 4.898 1 89.81 244 VAL B CA 1
ATOM 4049 C C . VAL B 1 244 ? 12.102 -16.938 5.961 1 89.81 244 VAL B C 1
ATOM 4051 O O . VAL B 1 244 ? 11.656 -15.812 6.137 1 89.81 244 VAL B O 1
ATOM 4054 N N . PRO B 1 245 ? 13.016 -17.391 6.699 1 81.62 245 PRO B N 1
ATOM 4055 C CA . PRO B 1 245 ? 13.609 -16.578 7.762 1 81.62 245 PRO B CA 1
ATOM 4056 C C . PRO B 1 245 ? 14.375 -15.375 7.223 1 81.62 245 PRO B C 1
ATOM 4058 O O . PRO B 1 245 ? 14.992 -15.453 6.156 1 81.62 245 PRO B O 1
ATOM 4061 N N . SER B 1 246 ? 14.18 -14.266 7.895 1 72.5 246 SER B N 1
ATOM 4062 C CA . SER B 1 246 ? 14.984 -13.078 7.602 1 72.5 246 SER B CA 1
ATOM 4063 C C . SER B 1 246 ? 16.078 -12.891 8.641 1 72.5 246 SER B C 1
ATOM 4065 O O . SER B 1 246 ? 15.805 -12.727 9.828 1 72.5 246 SER B O 1
ATOM 4067 N N . ILE B 1 247 ? 17.281 -12.93 8.164 1 63.06 247 ILE B N 1
ATOM 4068 C CA . ILE B 1 247 ? 18.422 -12.734 9.047 1 63.06 247 ILE B CA 1
ATOM 4069 C C . ILE B 1 247 ? 18.438 -11.297 9.57 1 63.06 247 ILE B C 1
ATOM 4071 O O . ILE B 1 247 ? 18.766 -11.055 10.727 1 63.06 247 ILE B O 1
ATOM 4075 N N . ARG B 1 248 ? 17.969 -10.445 8.758 1 60.25 248 ARG B N 1
ATOM 4076 C CA . ARG B 1 248 ? 18.031 -9.023 9.07 1 60.25 248 ARG B CA 1
ATOM 4077 C C . ARG B 1 248 ? 17.062 -8.672 10.203 1 60.25 248 ARG B C 1
ATOM 4079 O O . ARG B 1 248 ? 17.422 -7.918 11.109 1 60.25 248 ARG B O 1
ATOM 4086 N N . THR B 1 249 ? 15.93 -9.258 10.219 1 63.22 249 THR B N 1
ATOM 4087 C CA . THR B 1 249 ? 14.898 -8.852 11.172 1 63.22 249 THR B CA 1
ATOM 4088 C C . THR B 1 249 ? 14.703 -9.922 12.242 1 63.22 249 THR B C 1
ATOM 4090 O O . THR B 1 249 ? 14.094 -9.656 13.281 1 63.22 249 THR B O 1
ATOM 4093 N N . GLY B 1 250 ? 15.375 -11.031 11.984 1 66.44 250 GLY B N 1
ATOM 4094 C CA . GLY B 1 250 ? 15.141 -12.164 12.875 1 66.44 250 GLY B CA 1
ATOM 4095 C C . GLY B 1 250 ? 13.734 -12.727 12.766 1 66.44 250 GLY B C 1
ATOM 4096 O O . GLY B 1 250 ? 13.375 -13.656 13.492 1 66.44 250 GLY B O 1
ATOM 4097 N N . LYS B 1 251 ? 12.961 -12.047 11.93 1 75.81 251 LYS B N 1
ATOM 4098 C CA . LYS B 1 251 ? 11.594 -12.523 11.742 1 75.81 251 LYS B CA 1
ATOM 4099 C C . LYS B 1 251 ? 11.461 -13.312 10.445 1 75.81 251 LYS B C 1
ATOM 4101 O O . LYS B 1 251 ? 12.406 -13.391 9.656 1 75.81 251 LYS B O 1
ATOM 4106 N N . SER B 1 252 ? 10.367 -14.102 10.375 1 81.56 252 SER B N 1
ATOM 4107 C CA . SER B 1 252 ? 10.109 -14.844 9.141 1 81.56 252 SER B CA 1
ATOM 4108 C C . SER B 1 252 ? 9.188 -14.055 8.211 1 81.56 252 SER B C 1
ATOM 4110 O O . SER B 1 252 ? 8.32 -13.312 8.664 1 81.56 252 SER B O 1
ATOM 4112 N N . TYR B 1 253 ? 9.539 -14.125 6.93 1 85.56 253 TYR B N 1
ATOM 4113 C CA . TYR B 1 253 ? 8.695 -13.531 5.898 1 85.56 253 TYR B CA 1
ATOM 4114 C C . TYR B 1 253 ? 7.855 -14.594 5.199 1 85.56 253 TYR B C 1
ATOM 4116 O O . TYR B 1 253 ? 8.258 -15.75 5.113 1 85.56 253 TYR B O 1
ATOM 4124 N N . LEU B 1 254 ? 6.742 -14.164 4.836 1 91.19 254 LEU B N 1
ATOM 4125 C CA . LEU B 1 254 ? 5.891 -15.039 4.039 1 91.19 254 LEU B CA 1
ATOM 4126 C C . LEU B 1 254 ? 6.102 -14.797 2.549 1 91.19 254 LEU B C 1
ATOM 4128 O O . LEU B 1 254 ? 5.996 -13.664 2.08 1 91.19 254 LEU B O 1
ATOM 4132 N N . LEU B 1 255 ? 6.477 -15.867 1.863 1 95.12 255 LEU B N 1
ATOM 4133 C CA . LEU B 1 255 ? 6.629 -15.797 0.415 1 95.12 255 LEU B CA 1
ATOM 4134 C C . LEU B 1 255 ? 5.516 -16.562 -0.286 1 95.12 255 LEU B C 1
ATOM 4136 O O . LEU B 1 255 ? 5.145 -17.656 0.149 1 95.12 255 LEU B O 1
ATOM 4140 N N . TYR B 1 256 ? 4.969 -16.016 -1.312 1 97.38 256 TYR B N 1
ATOM 4141 C CA . TYR B 1 256 ? 3.947 -16.641 -2.148 1 97.38 256 TYR B CA 1
ATOM 4142 C C . TYR B 1 256 ? 4.535 -17.078 -3.484 1 97.38 256 TYR B C 1
ATOM 4144 O O . TYR B 1 256 ? 5.145 -16.281 -4.195 1 97.38 256 TYR B O 1
ATOM 4152 N N . SER B 1 257 ? 4.434 -18.328 -3.822 1 97.25 257 SER B N 1
ATOM 4153 C CA . SER B 1 257 ? 4.949 -18.891 -5.066 1 97.25 257 SER B CA 1
ATOM 4154 C C . SER B 1 257 ? 4.137 -20.094 -5.504 1 97.25 257 SER B C 1
ATOM 4156 O O . SER B 1 257 ? 3.229 -20.531 -4.793 1 97.25 257 SER B O 1
ATOM 4158 N N . ILE B 1 258 ? 4.406 -20.562 -6.68 1 95.88 258 ILE B N 1
ATOM 4159 C CA . ILE B 1 258 ? 3.729 -21.75 -7.191 1 95.88 258 ILE B CA 1
ATOM 4160 C C . ILE B 1 258 ? 4.258 -23 -6.48 1 95.88 258 ILE B C 1
ATOM 4162 O O . ILE B 1 258 ? 5.473 -23.172 -6.359 1 95.88 258 ILE B O 1
ATOM 4166 N N . HIS B 1 259 ? 3.326 -23.734 -5.992 1 92.88 259 HIS B N 1
ATOM 4167 C CA . HIS B 1 259 ? 3.576 -25.078 -5.461 1 92.88 259 HIS B CA 1
ATOM 4168 C C . HIS B 1 259 ? 2.863 -26.141 -6.293 1 92.88 259 HIS B C 1
ATOM 4170 O O . HIS B 1 259 ? 1.679 -25.984 -6.605 1 92.88 259 HIS B O 1
ATOM 4176 N N . ASN B 1 260 ? 3.572 -27.156 -6.648 1 87.5 260 ASN B N 1
ATOM 4177 C CA . ASN B 1 260 ? 2.945 -28.266 -7.359 1 87.5 260 ASN B CA 1
ATOM 4178 C C . ASN B 1 260 ? 2.277 -29.25 -6.398 1 87.5 260 ASN B C 1
ATOM 4180 O O . ASN B 1 260 ? 2.824 -29.547 -5.34 1 87.5 260 ASN B O 1
ATOM 4184 N N . CYS B 1 261 ? 1.016 -29.359 -6.645 1 76.19 261 CYS B N 1
ATOM 4185 C CA . CYS B 1 261 ? 0.282 -30.328 -5.836 1 76.19 261 CYS B CA 1
ATOM 4186 C C . CYS B 1 261 ? 0.432 -31.734 -6.398 1 76.19 261 CYS B C 1
ATOM 4188 O O . CYS B 1 261 ? 0.35 -31.938 -7.609 1 76.19 261 CYS B O 1
ATOM 4190 N N . PRO B 1 262 ? 0.904 -32.75 -5.605 1 64.5 262 PRO B N 1
ATOM 4191 C CA . PRO B 1 262 ? 1.013 -34.125 -6.113 1 64.5 262 PRO B CA 1
ATOM 4192 C C . PRO B 1 262 ? -0.302 -34.656 -6.691 1 64.5 262 PRO B C 1
ATOM 4194 O O . PRO B 1 262 ? -1.378 -34.188 -6.289 1 64.5 262 PRO B O 1
#

Nearest PDB structures (foldseek):
  1sz3-assembly1_B  TM=7.765E-01  e=3.341E-11  Deinococcus radiodurans
  3hhj-assembly1_A  TM=8.156E-01  e=8.342E-10  Bartonella henselae str. Houston-1
  2b0v-assembly1_A  TM=8.078E-01  e=7.706E-09  Nitrosomonas europaea
  7ww5-assembly1_A  TM=8.019E-01  e=2.342E-08  Escherichia coli
  3r03-assembly1_A  TM=7.877E-01  e=1.649E-08  Rhodospirillum rubrum ATCC 11170